Protein AF-A0A2V9JYI9-F1 (afdb_monomer)

Secondary structure (DSSP, 8-state):
--------------------------TTTTTTHHHHHHHHHHHHHHH-GGGG-GGGTTT-HHHHHHHHHHHHHHHHHHHHTPPPP--HHHHHHHHHHHHHHHHHHHT-TTHHHHHHHHHHHHHHHHHHHHHHHH--SHHHHHHHHHHHHHHHHHHHHHHHHHHHTT--BTTTB---SGGGSSHHHHHHHHHHHHHHHHHHHTTS-HHHHHHHHHHHHHHHHHHHHTT-HHHHHHHHHHHHHHHHH-S-HHHHHHHHHHHHHHHHHHHHH---SS-GGGGGG-HHHHHHHHHHHHHHHHHHHSTTT-S-TT-HHHHHHHHS-TT---SSPPPPS-HHHHHHHHHHHHHHHHHHHHHHHHHHHHHHHHHHH-

Sequence (370 aa):
MAGNFHADLGTAPVSLSPVRVRLELPAKAATRLSYGLLLLFLLLLYSQVALLFPALEPLRPMLLVALAALAVLVVELTLSGRAFALVGPESHLLLVLLAGACVSSLTAIWMRQAAEATVELAKMTAIYFLMLNTIDSKKRLRGVFWCLAIGGLIPSFMTLRTYASGVLQDEGRAAWVGIFGNPNELAYGLVILIPLAISAASAQRFAVRVLSWGMTAVYLAAIFVSYSRGGFLGLLVVLALIGWRSRSLWFRLLMLVGLAAAFVYVSAYWTRSSDFSNLNQDLSVQQRIATIHAGIEMFCDRPLLGVGPGCFVVAWPLYAPKDLYTRGWLVNHNTFFQVLSETGLAGTIPFVLLIGAALFHARRIARRTA

pLDDT: mean 85.9, std 16.24, range [35.41, 98.44]

Radius of gyration: 27.37 Å; Cα contacts (8 Å, |Δi|>4): 441; chains: 1; bounding box: 68×99×88 Å

Structure (mmCIF, N/CA/C/O backbone):
data_AF-A0A2V9JYI9-F1
#
_entry.id   AF-A0A2V9JYI9-F1
#
loop_
_atom_site.group_PDB
_atom_site.id
_atom_site.type_symbol
_atom_site.label_atom_id
_atom_site.label_alt_id
_atom_site.label_comp_id
_atom_site.label_asym_id
_atom_site.label_entity_id
_atom_site.label_seq_id
_atom_site.pdbx_PDB_ins_code
_atom_site.Cartn_x
_atom_site.Cartn_y
_atom_site.Cartn_z
_atom_site.occupancy
_atom_site.B_iso_or_equiv
_atom_site.auth_seq_id
_atom_site.auth_comp_id
_atom_site.auth_asym_id
_atom_site.auth_atom_id
_atom_site.pdbx_PDB_model_num
ATOM 1 N N . MET A 1 1 ? -37.530 -68.581 58.791 1.00 37.41 1 MET A N 1
ATOM 2 C CA . MET A 1 1 ? -37.402 -69.217 57.466 1.00 37.41 1 MET A CA 1
ATOM 3 C C . MET A 1 1 ? -37.769 -68.193 56.412 1.00 37.41 1 MET A C 1
ATOM 5 O O . MET A 1 1 ? -38.820 -67.590 56.543 1.00 37.41 1 MET A O 1
ATOM 9 N N . ALA A 1 2 ? -36.858 -68.014 55.455 1.00 38.34 2 ALA A N 1
ATOM 10 C CA . ALA A 1 2 ? -37.044 -67.496 54.100 1.00 38.34 2 ALA A CA 1
ATOM 11 C C . ALA A 1 2 ? -37.864 -66.206 53.909 1.00 38.34 2 ALA A C 1
ATOM 13 O O . ALA A 1 2 ? -39.091 -66.210 53.908 1.00 38.34 2 ALA A O 1
ATOM 14 N N . GLY A 1 3 ? -37.144 -65.116 53.629 1.00 36.44 3 GLY A N 1
ATOM 15 C CA . GLY A 1 3 ? -37.679 -64.036 52.808 1.00 36.44 3 GLY A CA 1
ATOM 16 C C . GLY A 1 3 ? -37.795 -64.472 51.346 1.00 36.44 3 GLY A C 1
ATOM 17 O O . GLY A 1 3 ? -37.053 -65.344 50.903 1.00 36.44 3 GLY A O 1
ATOM 18 N N . ASN A 1 4 ? -38.699 -63.826 50.611 1.00 36.66 4 ASN A N 1
ATOM 19 C CA . ASN A 1 4 ? -38.719 -63.829 49.152 1.00 36.66 4 ASN A CA 1
ATOM 20 C C . ASN A 1 4 ? -38.895 -62.389 48.658 1.00 36.66 4 ASN A C 1
ATOM 22 O O . ASN A 1 4 ? -39.984 -61.822 48.676 1.00 36.66 4 ASN A O 1
ATOM 26 N N . PHE A 1 5 ? -37.763 -61.820 48.253 1.00 37.38 5 PHE A N 1
ATOM 27 C CA . PHE A 1 5 ? -37.632 -60.739 47.283 1.00 37.38 5 PHE A CA 1
ATOM 28 C C . PHE A 1 5 ? -37.701 -61.353 45.881 1.00 37.38 5 PHE A C 1
ATOM 30 O O . PHE A 1 5 ? -37.064 -62.378 45.676 1.00 37.38 5 PHE A O 1
ATOM 37 N N . HIS A 1 6 ? -38.415 -60.720 44.947 1.00 40.09 6 HIS A N 1
ATOM 38 C CA . HIS A 1 6 ? -38.163 -60.653 43.492 1.00 40.09 6 HIS A CA 1
ATOM 39 C C . HIS A 1 6 ? -39.421 -60.062 42.827 1.00 40.09 6 HIS A C 1
ATOM 41 O O . HIS A 1 6 ? -40.521 -60.459 43.183 1.00 40.09 6 HIS A O 1
ATOM 47 N N . ALA A 1 7 ? -39.406 -59.191 41.822 1.00 40.06 7 ALA A N 1
ATOM 48 C CA . ALA A 1 7 ? -38.466 -58.210 41.288 1.00 40.06 7 ALA A CA 1
ATOM 49 C C . ALA A 1 7 ? -39.277 -57.503 40.181 1.00 40.06 7 ALA A C 1
ATOM 51 O O . ALA A 1 7 ? -39.535 -58.119 39.150 1.00 40.06 7 ALA A O 1
ATOM 52 N N . ASP A 1 8 ? -39.709 -56.257 40.387 1.00 39.72 8 ASP A N 1
ATOM 53 C CA . ASP A 1 8 ? -40.292 -55.457 39.302 1.00 39.72 8 ASP A CA 1
ATOM 54 C C . ASP A 1 8 ? -39.145 -54.874 38.468 1.00 39.72 8 ASP A C 1
ATOM 56 O O . ASP A 1 8 ? -38.412 -53.982 38.905 1.00 39.72 8 ASP A O 1
ATOM 60 N N . LEU A 1 9 ? -38.949 -55.421 37.267 1.00 40.03 9 LEU A N 1
ATOM 61 C CA . LEU A 1 9 ? -38.000 -54.913 36.277 1.00 40.03 9 LEU A CA 1
ATOM 62 C C . LEU A 1 9 ? -38.575 -53.654 35.618 1.00 40.03 9 LEU A C 1
ATOM 64 O O . LEU A 1 9 ? -39.078 -53.679 34.497 1.00 40.03 9 LEU A O 1
ATOM 68 N N . GLY A 1 10 ? -38.476 -52.531 36.325 1.00 39.72 10 GLY A N 1
ATOM 69 C CA . GLY A 1 10 ? -38.677 -51.206 35.753 1.00 39.72 10 GLY A CA 1
ATOM 70 C C . GLY A 1 10 ? -37.515 -50.845 34.829 1.00 39.72 10 GLY A C 1
ATOM 71 O O . GLY A 1 10 ? -36.449 -50.434 35.284 1.00 39.72 10 GLY A O 1
ATOM 72 N N . THR A 1 11 ? -37.708 -50.973 33.518 1.00 44.31 11 THR A N 1
ATOM 73 C CA . THR A 1 11 ? -36.788 -50.432 32.511 1.00 44.31 11 THR A CA 1
ATOM 74 C C . THR A 1 11 ? -36.927 -48.909 32.455 1.00 44.31 11 THR A C 1
ATOM 76 O O . THR A 1 11 ? -37.680 -48.371 31.643 1.00 44.31 11 THR A O 1
ATOM 79 N N . ALA A 1 12 ? -36.213 -48.197 33.326 1.00 45.75 12 ALA A N 1
ATOM 80 C CA . ALA A 1 12 ? -36.004 -46.763 33.170 1.00 45.75 12 ALA A CA 1
ATOM 81 C C . ALA A 1 12 ? -34.925 -46.528 32.093 1.00 45.75 12 ALA A C 1
ATOM 83 O O . ALA A 1 12 ? -33.828 -47.084 32.206 1.00 45.75 12 ALA A O 1
ATOM 84 N N . PRO A 1 13 ? -35.180 -45.725 31.046 1.00 42.56 13 PRO A N 1
ATOM 85 C CA . PRO A 1 13 ? -34.148 -45.392 30.078 1.00 42.56 13 PRO A CA 1
ATOM 86 C C . PRO A 1 13 ? -33.094 -44.506 30.751 1.00 42.56 13 PRO A C 1
ATOM 88 O O . PRO A 1 13 ? -33.366 -43.376 31.159 1.00 42.56 13 PRO A O 1
ATOM 91 N N . VAL A 1 14 ? -31.869 -45.021 30.858 1.00 46.47 14 VAL A N 1
ATOM 92 C CA . VAL A 1 14 ? -30.695 -44.242 31.259 1.00 46.47 14 VAL A CA 1
ATOM 93 C C . VAL A 1 14 ? -30.396 -43.249 30.137 1.00 46.47 14 VAL A C 1
ATOM 95 O O . VAL A 1 14 ? -29.778 -43.577 29.127 1.00 46.47 14 VAL A O 1
ATOM 98 N N . SER A 1 15 ? -30.870 -42.016 30.308 1.00 41.00 15 SER A N 1
ATOM 99 C CA . SER A 1 15 ? -30.467 -40.870 29.498 1.00 41.00 15 SER A CA 1
ATOM 100 C C . SER A 1 15 ? -28.990 -40.574 29.771 1.00 41.00 15 SER A C 1
ATOM 102 O O . SER A 1 15 ? -28.655 -39.826 30.691 1.00 41.00 15 SER A O 1
ATOM 104 N N . LEU A 1 16 ? -28.100 -41.145 28.960 1.00 41.81 16 LEU A N 1
ATOM 105 C CA . LEU A 1 16 ? -26.711 -40.704 28.863 1.00 41.81 16 LEU A CA 1
ATOM 106 C C . LEU A 1 16 ? -26.699 -39.317 28.214 1.00 41.81 16 LEU A C 1
ATOM 108 O O . LEU A 1 16 ? -26.643 -39.178 26.993 1.00 41.81 16 LEU A O 1
ATOM 112 N N . SER A 1 17 ? -26.781 -38.274 29.037 1.00 39.47 17 SER A N 1
ATOM 113 C CA . SER A 1 17 ? -26.462 -36.928 28.587 1.00 39.47 17 SER A CA 1
ATOM 114 C C . SER A 1 17 ? -24.977 -36.912 28.205 1.00 39.47 17 SER A C 1
ATOM 116 O O . SER A 1 17 ? -24.125 -37.269 29.024 1.00 39.47 17 SER A O 1
ATOM 118 N N . PRO A 1 18 ? -24.608 -36.539 26.966 1.00 39.75 18 PRO A N 1
ATOM 119 C CA . PRO A 1 18 ? -23.210 -36.334 26.655 1.00 39.75 18 PRO A CA 1
ATOM 120 C C . PRO A 1 18 ? -22.756 -35.145 27.496 1.00 39.75 18 PRO A C 1
ATOM 122 O O . PRO A 1 18 ? -23.172 -34.009 27.251 1.00 39.75 18 PRO A O 1
ATOM 125 N N . VAL A 1 19 ? -21.920 -35.407 28.501 1.00 38.31 19 VAL A N 1
ATOM 126 C CA . VAL A 1 19 ? -21.177 -34.371 29.215 1.00 38.31 19 VAL A CA 1
ATOM 127 C C . VAL A 1 19 ? -20.260 -33.720 28.184 1.00 38.31 19 VAL A C 1
ATOM 129 O O . VAL A 1 19 ? -19.121 -34.125 27.964 1.00 38.31 19 VAL A O 1
ATOM 132 N N . ARG A 1 20 ? -20.789 -32.718 27.479 1.00 37.00 20 ARG A N 1
ATOM 133 C CA . ARG A 1 20 ? -19.990 -31.791 26.695 1.00 37.00 20 ARG A CA 1
ATOM 134 C C . ARG A 1 20 ? -19.222 -30.975 27.715 1.00 37.00 20 ARG A C 1
ATOM 136 O O . ARG A 1 20 ? -19.748 -30.004 28.252 1.00 37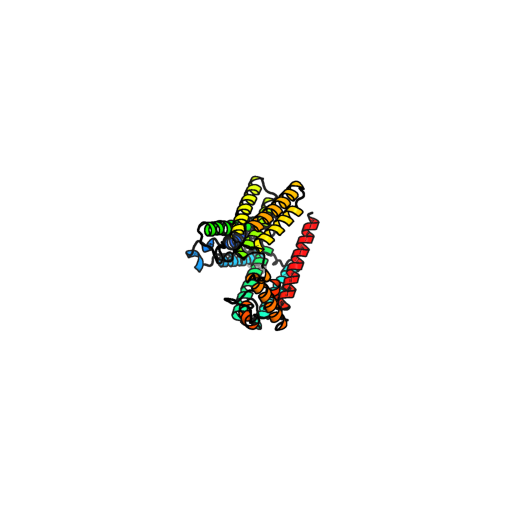.00 20 ARG A O 1
ATOM 143 N N . VAL A 1 21 ? -17.987 -31.386 27.989 1.00 35.41 21 VAL A N 1
ATOM 144 C CA . VAL A 1 21 ? -17.003 -30.532 28.649 1.00 35.41 21 VAL A CA 1
ATOM 145 C C . VAL A 1 21 ? -16.788 -29.342 27.719 1.00 35.41 21 VAL A C 1
ATOM 147 O O . VAL A 1 21 ? -15.974 -29.368 26.798 1.00 35.41 21 VAL A O 1
ATOM 150 N N . ARG A 1 22 ? -17.606 -28.306 27.901 1.00 37.00 22 ARG A N 1
ATOM 151 C CA . ARG A 1 22 ? -17.396 -27.006 27.289 1.00 37.00 22 ARG A CA 1
ATOM 152 C C . ARG A 1 22 ? -16.218 -26.426 28.054 1.00 37.00 22 ARG A C 1
ATOM 154 O O . ARG A 1 22 ? -16.381 -25.929 29.161 1.00 37.00 22 ARG A O 1
ATOM 161 N N . LEU A 1 23 ? -15.016 -26.565 27.498 1.00 40.69 23 LEU A N 1
ATOM 162 C CA . LEU A 1 23 ? -13.893 -25.728 27.895 1.00 40.69 23 LEU A CA 1
ATOM 163 C C . LEU A 1 23 ? -14.335 -24.289 27.625 1.00 40.69 23 LEU A C 1
ATOM 165 O O . LEU A 1 23 ? -14.245 -23.799 26.499 1.00 40.69 23 LEU A O 1
ATOM 169 N N . GLU A 1 24 ? -14.896 -23.639 28.642 1.00 36.66 24 GLU A N 1
ATOM 170 C CA . GLU A 1 24 ? -15.192 -22.215 28.634 1.00 36.66 24 GLU A CA 1
ATOM 171 C C . GLU A 1 24 ? -13.863 -21.466 28.687 1.00 36.66 24 GLU A C 1
ATOM 173 O O . GLU A 1 24 ? -13.471 -20.881 29.692 1.00 36.66 24 GLU A O 1
ATOM 178 N N . LEU A 1 25 ? -13.132 -21.483 27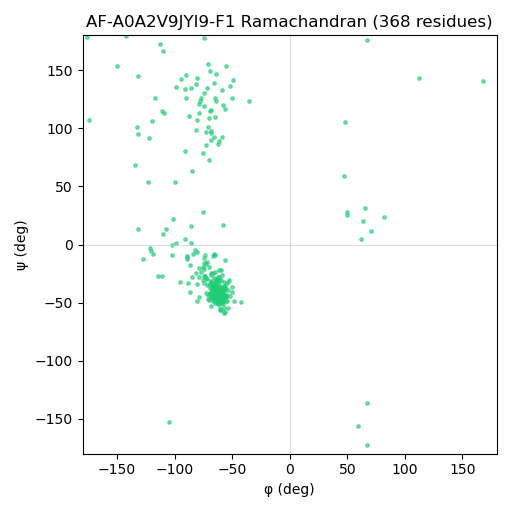.571 1.00 44.91 25 LEU A N 1
ATOM 179 C CA . LEU A 1 25 ? -12.187 -20.419 27.305 1.00 44.91 25 LEU A CA 1
ATOM 180 C C . LEU A 1 25 ? -13.022 -19.137 27.308 1.00 44.91 25 LEU A C 1
ATOM 182 O O . LEU A 1 25 ? -13.973 -19.038 26.525 1.00 44.91 25 LEU A O 1
ATOM 186 N N . PRO A 1 26 ? -12.737 -18.166 28.191 1.00 38.12 26 PRO A N 1
ATOM 187 C CA . PRO A 1 26 ? -13.543 -16.965 28.274 1.00 38.12 26 PRO A CA 1
ATOM 188 C C . PRO A 1 26 ? -13.558 -16.326 26.887 1.00 38.12 26 PRO A C 1
ATOM 190 O O . PRO A 1 26 ? -12.517 -15.906 26.384 1.00 38.12 26 PRO A O 1
ATOM 193 N N . ALA A 1 27 ? -14.732 -16.241 26.256 1.00 45.72 27 ALA A N 1
ATOM 194 C CA . ALA A 1 27 ? -14.911 -15.766 24.877 1.00 45.72 27 ALA A CA 1
ATOM 195 C C . ALA A 1 27 ? -14.334 -14.349 24.626 1.00 45.72 27 ALA A C 1
ATOM 197 O O . ALA A 1 27 ? -14.151 -13.917 23.489 1.00 45.72 27 ALA A O 1
ATOM 198 N N . LYS A 1 28 ? -13.999 -13.618 25.700 1.00 46.47 28 LYS A N 1
ATOM 199 C CA . LYS A 1 28 ? -13.278 -12.336 25.680 1.00 46.47 28 LYS A CA 1
ATOM 200 C C . LYS A 1 28 ? -11.756 -12.446 25.489 1.00 46.47 28 LYS A C 1
ATOM 202 O O . LYS A 1 28 ? -11.148 -11.431 25.149 1.00 46.47 28 LYS A O 1
ATOM 207 N N . ALA A 1 29 ? -11.134 -13.592 25.762 1.00 46.38 29 ALA A N 1
ATOM 208 C CA . ALA A 1 29 ? -9.694 -13.827 25.608 1.00 46.38 29 ALA A CA 1
ATOM 209 C C . ALA A 1 29 ? -9.349 -14.281 24.181 1.00 46.38 29 ALA A C 1
ATOM 211 O O . ALA A 1 29 ? -8.423 -13.741 23.579 1.00 46.38 29 ALA A O 1
ATOM 212 N N . ALA A 1 30 ? -10.176 -15.154 23.602 1.00 47.22 30 ALA A N 1
ATOM 213 C CA . ALA A 1 30 ? -10.087 -15.642 22.223 1.00 47.22 30 ALA A CA 1
ATOM 214 C C . ALA A 1 30 ? -10.563 -14.616 21.173 1.00 47.22 30 ALA A C 1
ATOM 216 O O . ALA A 1 30 ? -11.111 -14.975 20.153 1.00 47.22 30 ALA A O 1
ATOM 217 N N . THR A 1 31 ? -10.459 -13.318 21.435 1.00 58.22 31 THR A N 1
ATOM 218 C CA . THR A 1 31 ? -10.601 -12.263 20.406 1.00 58.22 31 THR A CA 1
ATOM 219 C C . THR A 1 31 ? -9.455 -11.256 20.514 1.00 58.22 31 THR A C 1
ATOM 221 O O . THR A 1 31 ? -9.526 -10.135 20.006 1.00 58.22 31 THR A O 1
ATOM 224 N N . ARG A 1 32 ? -8.410 -11.604 21.275 1.00 75.31 32 ARG A N 1
ATOM 225 C CA . ARG A 1 32 ? -7.272 -10.732 21.590 1.00 75.31 32 ARG A CA 1
ATOM 226 C C . ARG A 1 32 ? -5.976 -11.251 20.989 1.00 75.31 32 ARG A C 1
ATOM 228 O O . ARG A 1 32 ? -5.093 -10.435 20.735 1.00 75.31 32 ARG A O 1
ATOM 235 N N . LEU A 1 33 ? -5.858 -12.561 20.767 1.00 92.25 33 LEU A N 1
ATOM 236 C CA . LEU A 1 33 ? -4.601 -13.157 20.338 1.00 92.25 33 LEU A CA 1
ATOM 237 C C . LEU A 1 33 ? -4.384 -12.944 18.839 1.00 92.25 33 LEU A C 1
ATOM 239 O O . LEU A 1 33 ? -3.314 -12.473 18.466 1.00 92.25 33 LEU A O 1
ATOM 243 N N . SER A 1 34 ? -5.404 -13.168 18.001 1.00 93.81 34 SER A N 1
ATOM 244 C CA . SER A 1 34 ? -5.320 -12.882 16.556 1.00 93.81 34 SER A CA 1
ATOM 245 C C . SER A 1 34 ? -4.980 -11.413 16.280 1.00 93.81 34 SER A C 1
ATOM 247 O O . SER A 1 34 ? -4.105 -11.114 15.472 1.00 93.81 34 SER A O 1
ATOM 249 N N . TYR A 1 35 ? -5.605 -10.485 17.013 1.00 95.44 35 TYR A N 1
ATOM 250 C CA . TYR A 1 35 ? -5.314 -9.055 16.932 1.00 95.44 35 TYR A CA 1
ATOM 251 C C . TYR A 1 35 ? -3.885 -8.725 17.398 1.00 95.44 35 TYR A C 1
ATOM 253 O O . TYR A 1 35 ? -3.202 -7.929 16.758 1.00 95.44 35 TYR A O 1
ATOM 261 N N . GLY A 1 36 ? -3.406 -9.338 18.485 1.00 96.25 36 GLY A N 1
ATOM 262 C CA . GLY A 1 36 ? -2.022 -9.175 18.940 1.00 96.25 36 GLY A CA 1
ATOM 263 C C . GLY A 1 36 ? -1.004 -9.672 17.909 1.00 96.25 36 GLY A C 1
ATOM 264 O O . GLY A 1 36 ? -0.028 -8.978 17.627 1.00 96.25 36 GLY A O 1
ATOM 265 N N . LEU A 1 37 ? -1.269 -10.826 17.292 1.00 97.19 37 LEU A N 1
ATOM 266 C CA . LEU A 1 37 ? -0.450 -11.380 16.213 1.00 97.19 37 LEU A CA 1
ATOM 267 C C . LEU A 1 37 ? -0.518 -10.527 14.941 1.00 97.19 37 LEU A C 1
ATOM 269 O O . LEU A 1 37 ? 0.509 -10.338 14.299 1.00 97.19 37 LEU A O 1
ATOM 273 N N . LEU A 1 38 ? -1.676 -9.942 14.613 1.00 96.94 38 LEU A N 1
ATOM 274 C CA . LEU A 1 38 ? -1.792 -8.956 13.536 1.00 96.94 38 LEU A CA 1
ATOM 275 C C . LEU A 1 38 ? -0.896 -7.741 13.806 1.00 96.94 38 LEU A C 1
ATOM 277 O O . LEU A 1 38 ? -0.170 -7.316 12.912 1.00 96.94 38 LEU A O 1
ATOM 281 N N . LEU A 1 39 ? -0.914 -7.182 15.021 1.00 97.56 39 LEU A N 1
ATOM 282 C CA . LEU A 1 39 ? -0.029 -6.064 15.362 1.00 97.56 39 LEU A CA 1
ATOM 283 C C . LEU A 1 39 ? 1.445 -6.460 15.255 1.00 97.56 39 LEU A C 1
ATOM 285 O O . LEU A 1 39 ? 2.238 -5.698 14.713 1.00 97.56 39 LEU A O 1
ATOM 289 N N . LEU A 1 40 ? 1.819 -7.651 15.726 1.00 97.00 40 LEU A N 1
ATOM 290 C CA . LEU A 1 40 ? 3.187 -8.143 15.582 1.00 97.00 40 LEU A CA 1
ATOM 291 C C . LEU A 1 40 ? 3.573 -8.300 14.105 1.00 97.00 40 LEU A C 1
ATOM 293 O O . LEU A 1 40 ? 4.645 -7.855 13.709 1.00 97.00 40 LEU A O 1
ATOM 297 N N . PHE A 1 41 ? 2.692 -8.871 13.282 1.00 96.62 41 PHE A N 1
ATOM 298 C CA . PHE A 1 41 ? 2.892 -9.000 11.841 1.00 96.62 41 PHE A CA 1
ATOM 299 C C . PHE A 1 41 ? 3.112 -7.634 11.179 1.00 96.62 41 PHE A C 1
ATOM 301 O O . PHE A 1 41 ? 4.106 -7.448 10.481 1.00 96.62 41 PHE A O 1
ATOM 308 N N . LEU A 1 42 ? 2.229 -6.663 11.435 1.00 96.31 42 LEU A N 1
ATOM 309 C CA . LEU A 1 42 ? 2.332 -5.316 10.869 1.00 96.31 42 LEU A CA 1
ATOM 310 C C . LEU A 1 42 ? 3.596 -4.593 11.340 1.00 96.31 42 LEU A C 1
ATOM 312 O O . LEU A 1 42 ? 4.247 -3.918 10.543 1.00 96.31 42 LEU A O 1
ATOM 316 N N . LEU A 1 43 ? 3.971 -4.767 12.611 1.00 96.12 43 LEU A N 1
ATOM 317 C CA . LEU A 1 43 ? 5.208 -4.220 13.151 1.00 96.12 43 LEU A CA 1
ATOM 318 C C . LEU A 1 43 ? 6.416 -4.818 12.430 1.00 96.12 43 LEU A C 1
ATOM 320 O O . LEU A 1 43 ? 7.271 -4.060 11.986 1.00 96.12 43 LEU A O 1
ATOM 324 N N . LEU A 1 44 ? 6.487 -6.142 12.270 1.00 94.94 44 LEU A N 1
ATOM 325 C CA . LEU A 1 44 ? 7.574 -6.811 11.547 1.00 94.94 44 LEU A CA 1
ATOM 326 C C . LEU A 1 44 ? 7.631 -6.377 10.075 1.00 94.94 44 LEU A C 1
ATOM 328 O O . LEU A 1 44 ? 8.719 -6.121 9.565 1.00 94.94 44 LEU A O 1
ATOM 332 N N . LEU A 1 45 ? 6.473 -6.244 9.421 1.00 93.69 45 LEU A N 1
ATOM 333 C CA . LEU A 1 45 ? 6.353 -5.818 8.026 1.00 93.69 45 LEU A CA 1
ATOM 334 C C . LEU A 1 45 ? 6.884 -4.399 7.801 1.00 93.69 45 LEU A C 1
ATOM 336 O O . LEU A 1 45 ? 7.708 -4.188 6.914 1.00 93.69 45 LEU A O 1
ATOM 340 N N . TYR A 1 46 ? 6.435 -3.436 8.608 1.00 93.88 46 TYR A N 1
ATOM 341 C CA . TYR A 1 46 ? 6.790 -2.026 8.423 1.00 93.88 46 TYR A CA 1
ATOM 342 C C . TYR A 1 46 ? 8.120 -1.634 9.059 1.00 93.88 46 TYR A C 1
ATOM 344 O O . TYR A 1 46 ? 8.766 -0.712 8.575 1.00 93.88 46 TYR A O 1
ATOM 352 N N . SER A 1 47 ? 8.550 -2.310 10.124 1.00 94.50 47 SER A N 1
ATOM 353 C CA . SER A 1 47 ? 9.884 -2.068 10.679 1.00 94.50 47 SER A CA 1
ATOM 354 C C . SER A 1 47 ? 10.987 -2.746 9.888 1.00 94.50 47 SER A C 1
ATOM 356 O O . SER A 1 47 ? 12.123 -2.284 9.941 1.00 94.50 47 SER A O 1
ATOM 358 N N . GLN A 1 48 ? 10.680 -3.863 9.215 1.00 92.50 48 GLN A N 1
ATOM 359 C CA . GLN A 1 48 ? 11.685 -4.759 8.643 1.00 92.50 48 GLN A CA 1
ATOM 360 C C . GLN A 1 48 ? 12.775 -5.140 9.667 1.00 92.50 48 GLN A C 1
ATOM 362 O O . GLN A 1 48 ? 13.895 -5.480 9.297 1.00 92.50 48 GLN A O 1
ATOM 367 N N . VAL A 1 49 ? 12.461 -5.099 10.973 1.00 90.88 49 VAL A N 1
ATOM 368 C CA . VAL A 1 49 ? 13.438 -5.298 12.059 1.00 90.88 49 VAL A CA 1
ATOM 369 C C . VAL A 1 49 ? 14.065 -6.690 12.014 1.00 90.88 49 VAL A C 1
ATOM 371 O O . VAL A 1 49 ? 15.212 -6.863 12.407 1.00 90.88 49 VAL A O 1
ATOM 374 N N . ALA A 1 50 ? 13.343 -7.675 11.474 1.00 89.19 50 ALA A N 1
ATOM 375 C CA . ALA A 1 50 ? 13.860 -9.022 11.265 1.00 89.19 50 ALA A CA 1
ATOM 376 C C . ALA A 1 50 ? 15.094 -9.041 10.345 1.00 89.19 50 ALA A C 1
ATOM 378 O O . ALA A 1 50 ? 15.972 -9.870 10.550 1.00 89.19 50 ALA A O 1
ATOM 379 N N . LEU A 1 51 ? 15.204 -8.101 9.395 1.00 88.69 51 LEU A N 1
ATOM 380 C CA . LEU A 1 51 ? 16.356 -7.995 8.493 1.00 88.69 51 LEU A CA 1
ATOM 381 C C . LEU A 1 51 ? 17.624 -7.485 9.194 1.00 88.69 51 LEU A C 1
ATOM 383 O O . LEU A 1 51 ? 18.714 -7.632 8.654 1.00 88.69 51 LEU A O 1
ATOM 387 N N . LEU A 1 52 ? 17.510 -6.915 10.400 1.00 87.81 52 LEU A N 1
ATOM 388 C CA . LEU A 1 52 ? 18.679 -6.548 11.209 1.00 87.81 52 LEU A CA 1
ATOM 389 C C . LEU A 1 52 ? 19.388 -7.771 11.802 1.00 87.81 52 LEU A C 1
ATOM 391 O O . LEU A 1 52 ? 20.527 -7.656 12.249 1.00 87.81 52 LEU A O 1
ATOM 395 N N . PHE A 1 53 ? 18.724 -8.928 11.819 1.00 90.75 53 PHE A N 1
ATOM 396 C CA . PHE A 1 53 ? 19.230 -10.155 12.416 1.00 90.75 53 PHE A CA 1
ATOM 397 C C . PHE A 1 53 ? 19.277 -11.255 11.351 1.00 90.75 53 PHE A C 1
ATOM 399 O O . PHE A 1 53 ? 18.302 -11.994 11.207 1.00 90.75 53 PHE A O 1
ATOM 406 N N . PRO A 1 54 ? 20.406 -11.426 10.635 1.00 87.50 54 PRO A N 1
ATOM 407 C CA . PRO A 1 54 ? 20.539 -12.450 9.593 1.00 87.50 54 PRO A CA 1
ATOM 408 C C . PRO A 1 54 ? 20.177 -13.866 10.071 1.00 87.50 54 PRO A C 1
ATOM 410 O O . PRO A 1 54 ? 19.610 -14.657 9.327 1.00 87.50 54 PRO A O 1
ATOM 413 N N . ALA A 1 55 ? 20.403 -14.169 11.355 1.00 91.69 55 ALA A N 1
ATOM 414 C CA . ALA A 1 55 ? 20.017 -15.439 11.974 1.00 91.69 55 ALA A CA 1
ATOM 415 C C . ALA A 1 55 ? 18.500 -15.736 11.932 1.00 91.69 55 ALA A C 1
ATOM 417 O O . ALA A 1 55 ? 18.102 -16.894 12.041 1.00 91.69 55 ALA A O 1
ATOM 418 N N . LEU A 1 56 ? 17.646 -14.717 11.784 1.00 88.88 56 LEU A N 1
ATOM 419 C CA . LEU A 1 56 ? 16.191 -14.872 11.688 1.00 88.88 56 LEU A CA 1
ATOM 420 C C . LEU A 1 56 ? 15.700 -15.078 10.251 1.00 88.88 56 LEU A C 1
ATOM 422 O O . LEU A 1 56 ? 14.546 -15.464 10.062 1.00 88.88 56 LEU A O 1
ATOM 426 N N . GLU A 1 57 ? 16.538 -14.844 9.240 1.00 86.12 57 GLU A N 1
ATOM 427 C CA . GLU A 1 57 ? 16.151 -14.955 7.831 1.00 86.12 57 GLU A CA 1
ATOM 428 C C . GLU A 1 57 ? 15.605 -16.351 7.463 1.00 86.12 57 GLU A C 1
ATOM 430 O O . GLU A 1 57 ? 14.512 -16.415 6.885 1.00 86.12 57 GLU A O 1
ATOM 435 N N . PRO A 1 58 ? 16.236 -17.477 7.871 1.00 92.31 58 PRO A N 1
ATOM 436 C CA . PRO A 1 58 ? 15.734 -18.814 7.541 1.00 92.31 58 PRO A CA 1
ATOM 437 C C . PRO A 1 58 ? 14.363 -19.116 8.156 1.00 92.31 58 PRO A C 1
ATOM 439 O O . PRO A 1 58 ? 13.575 -19.866 7.582 1.00 92.31 58 PRO A O 1
ATOM 442 N N . LEU A 1 59 ? 14.057 -18.515 9.312 1.00 90.50 59 LEU A N 1
ATOM 443 C CA . LEU A 1 59 ? 12.795 -18.721 10.023 1.00 90.50 59 LEU A CA 1
ATOM 444 C C . LEU A 1 59 ? 11.623 -17.997 9.358 1.00 90.50 59 LEU A C 1
ATOM 446 O O . LEU A 1 59 ? 10.476 -18.343 9.624 1.00 90.50 59 LEU A O 1
ATOM 450 N N . ARG A 1 60 ? 11.885 -16.988 8.515 1.00 91.62 60 ARG A N 1
ATOM 451 C CA . ARG A 1 60 ? 10.852 -16.155 7.877 1.00 91.62 60 ARG A CA 1
ATOM 452 C C . ARG A 1 60 ? 9.794 -15.688 8.897 1.00 91.62 60 ARG A C 1
ATOM 454 O O . ARG A 1 60 ? 8.604 -15.966 8.724 1.00 91.62 60 ARG A O 1
ATOM 461 N N . PRO A 1 61 ? 10.189 -14.967 9.965 1.00 92.75 61 PRO A N 1
ATOM 462 C CA . PRO A 1 61 ? 9.327 -14.694 11.119 1.00 92.75 61 PRO A CA 1
ATOM 463 C C . PRO A 1 61 ? 8.020 -13.993 10.736 1.00 92.75 61 PRO A C 1
ATOM 465 O O . PRO A 1 61 ? 6.969 -14.295 11.289 1.00 92.75 61 PRO A O 1
ATOM 468 N N . MET A 1 62 ? 8.058 -13.107 9.740 1.00 91.69 62 MET A N 1
ATOM 469 C CA . MET A 1 62 ? 6.869 -12.429 9.224 1.00 91.69 62 MET A CA 1
ATOM 470 C C . MET A 1 62 ? 5.825 -13.414 8.670 1.00 91.69 62 MET A C 1
ATOM 472 O O . MET A 1 62 ? 4.639 -13.268 8.955 1.00 91.69 62 MET A O 1
ATOM 476 N N . LEU A 1 63 ? 6.263 -14.442 7.932 1.00 92.25 63 LEU A N 1
ATOM 477 C CA . LEU A 1 63 ? 5.385 -15.487 7.402 1.00 92.25 63 LEU A CA 1
ATOM 478 C C . LEU A 1 63 ? 4.815 -16.348 8.534 1.00 92.25 63 LEU A C 1
ATOM 480 O O . LEU A 1 63 ? 3.611 -16.587 8.562 1.00 92.25 63 LEU A O 1
ATOM 484 N N . LEU A 1 64 ? 5.653 -16.771 9.486 1.00 95.19 64 LEU A N 1
ATOM 485 C CA . LEU A 1 64 ? 5.207 -17.577 10.628 1.00 95.19 64 LEU A CA 1
ATOM 486 C C . LEU A 1 64 ? 4.163 -16.842 11.474 1.00 95.19 64 LEU A C 1
ATOM 488 O O . LEU A 1 64 ? 3.137 -17.423 11.822 1.00 95.19 64 LEU A O 1
ATOM 492 N N . VAL A 1 65 ? 4.385 -15.557 11.762 1.00 96.38 65 VAL A N 1
ATOM 493 C CA . VAL A 1 65 ? 3.429 -14.740 12.521 1.00 96.38 65 VAL A CA 1
ATOM 494 C C . VAL A 1 65 ? 2.132 -14.540 11.735 1.00 96.38 65 VAL A C 1
ATOM 496 O O . VAL A 1 65 ? 1.061 -14.627 12.329 1.00 96.38 65 VAL A O 1
ATOM 499 N N . ALA A 1 66 ? 2.194 -14.333 10.415 1.00 94.75 66 ALA A N 1
ATOM 500 C CA . ALA A 1 66 ? 0.996 -14.227 9.578 1.00 94.75 66 ALA A CA 1
ATOM 501 C C . ALA A 1 66 ? 0.170 -15.525 9.585 1.00 94.75 66 ALA A C 1
ATOM 503 O O . ALA A 1 66 ? -1.044 -15.486 9.793 1.00 94.75 66 ALA A O 1
ATOM 504 N N . LEU A 1 67 ? 0.825 -16.678 9.411 1.00 96.12 67 LEU A N 1
ATOM 505 C CA . LEU A 1 67 ? 0.174 -17.989 9.455 1.00 96.12 67 LEU A CA 1
ATOM 506 C C . LEU A 1 67 ? -0.421 -18.272 10.836 1.00 96.12 67 LEU A C 1
ATOM 508 O O . LEU A 1 67 ? -1.565 -18.714 10.927 1.00 96.12 67 LEU A O 1
ATOM 512 N N . ALA A 1 68 ? 0.308 -17.955 11.908 1.00 96.62 68 ALA A N 1
ATOM 513 C CA . ALA A 1 68 ? -0.197 -18.069 13.270 1.00 96.62 68 ALA A CA 1
ATOM 514 C C . ALA A 1 68 ? -1.413 -17.159 13.498 1.00 96.62 68 ALA A C 1
ATOM 516 O O . ALA A 1 68 ? -2.401 -17.601 14.077 1.00 96.62 68 ALA A O 1
ATOM 517 N N . ALA A 1 69 ? -1.386 -15.913 13.011 1.00 96.31 69 ALA A N 1
ATOM 518 C CA . ALA A 1 69 ? -2.507 -14.984 13.134 1.00 96.31 69 ALA A CA 1
ATOM 519 C C . ALA A 1 69 ? -3.765 -15.508 12.427 1.00 96.31 69 ALA A C 1
ATOM 521 O O . ALA A 1 69 ? -4.854 -15.448 12.998 1.00 96.31 69 ALA A O 1
ATOM 522 N N . LEU A 1 70 ? -3.613 -16.059 11.217 1.00 95.31 70 LEU A N 1
ATOM 523 C CA . LEU A 1 70 ? -4.704 -16.674 10.457 1.00 95.31 70 LEU A CA 1
ATOM 524 C C . LEU A 1 70 ? -5.233 -17.944 11.138 1.00 95.31 70 LEU A C 1
ATOM 526 O O . LEU A 1 70 ? -6.443 -18.095 11.286 1.00 95.31 70 LEU A O 1
ATOM 530 N N . ALA A 1 71 ? -4.350 -18.831 11.601 1.00 95.38 71 ALA A N 1
ATOM 531 C CA . ALA A 1 71 ? -4.743 -20.052 12.302 1.00 95.38 71 ALA A CA 1
ATOM 532 C C . ALA A 1 71 ? -5.496 -19.735 13.602 1.00 95.38 71 ALA A C 1
ATOM 534 O O . ALA A 1 71 ? -6.571 -20.278 13.854 1.00 95.38 71 ALA A O 1
ATOM 535 N N . VAL A 1 72 ? -4.974 -18.794 14.396 1.00 95.31 72 VAL A N 1
ATOM 536 C CA . VAL A 1 72 ? -5.636 -18.320 15.614 1.00 95.31 72 VAL A CA 1
ATOM 537 C C . VAL A 1 72 ? -6.973 -17.674 15.275 1.00 95.31 72 VAL A C 1
ATOM 539 O O . VAL A 1 72 ? -7.948 -17.982 15.944 1.00 95.31 72 VAL A O 1
ATOM 542 N N . LEU A 1 73 ? -7.074 -16.856 14.222 1.00 94.00 73 LEU A N 1
ATOM 543 C CA . LEU A 1 73 ? -8.355 -16.285 13.794 1.00 94.00 73 LEU A CA 1
ATOM 544 C C . LEU A 1 73 ? -9.407 -17.372 13.520 1.00 94.00 73 LEU A C 1
ATOM 546 O O . LEU A 1 73 ? -10.539 -17.247 13.977 1.00 94.00 73 LEU A O 1
ATOM 550 N N . VAL A 1 74 ? -9.047 -18.447 12.814 1.00 93.12 74 VAL A N 1
ATOM 551 C CA . VAL A 1 74 ? -9.966 -19.567 12.539 1.00 93.12 74 VAL A CA 1
ATOM 552 C C . VAL A 1 74 ? -10.422 -20.239 13.839 1.00 93.12 74 VAL A C 1
ATOM 554 O O . VAL A 1 74 ? -11.613 -20.506 14.018 1.00 93.12 74 VAL A O 1
ATOM 557 N N . VAL A 1 75 ? -9.507 -20.462 14.785 1.00 92.69 75 VAL A N 1
ATOM 558 C CA . VAL A 1 75 ? -9.840 -21.011 16.110 1.00 92.69 75 VAL A CA 1
ATOM 559 C C . VAL A 1 75 ? -10.758 -20.058 16.886 1.00 92.69 75 VAL A C 1
ATOM 561 O O . VAL A 1 75 ? -11.761 -20.477 17.456 1.00 92.69 75 VAL A O 1
ATOM 564 N N . GLU A 1 76 ? -10.469 -18.760 16.870 1.00 91.00 76 GLU A N 1
ATOM 565 C CA . GLU A 1 76 ? -11.275 -17.737 17.535 1.00 91.00 76 GLU A CA 1
ATOM 566 C C . GLU A 1 76 ? -12.696 -17.660 16.945 1.00 91.00 76 GLU A C 1
ATOM 568 O O . GLU A 1 76 ? -13.672 -17.606 17.698 1.00 91.00 76 GLU A O 1
ATOM 573 N N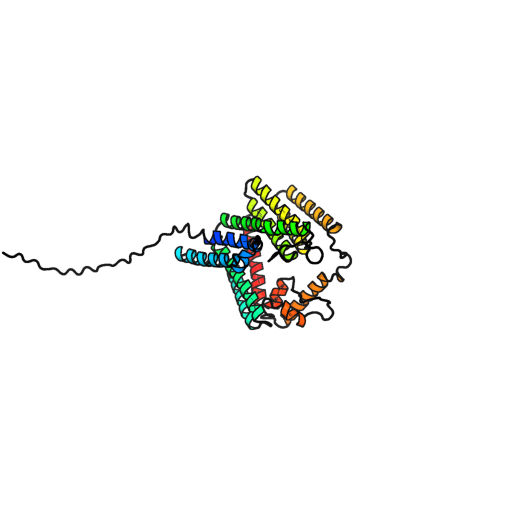 . LEU A 1 77 ? -12.848 -17.723 15.617 1.00 89.75 77 LEU A N 1
ATOM 574 C CA . LEU A 1 77 ? -14.153 -17.735 14.942 1.00 89.75 77 LEU A CA 1
ATOM 575 C C . LEU A 1 77 ? -14.960 -18.998 15.271 1.00 89.75 77 LEU A C 1
ATOM 577 O O . LEU A 1 77 ? -16.137 -18.898 15.621 1.00 89.75 77 LEU A O 1
ATOM 581 N N . THR A 1 78 ? -14.325 -20.172 15.233 1.00 89.56 78 THR A N 1
ATOM 582 C CA . THR A 1 78 ? -14.991 -21.455 15.518 1.00 89.56 78 THR A CA 1
ATOM 583 C C . THR A 1 78 ? -15.425 -21.571 16.980 1.00 89.56 78 THR A C 1
ATOM 585 O O . THR A 1 78 ? -16.575 -21.918 17.245 1.00 89.56 78 THR A O 1
ATOM 588 N N . LEU A 1 79 ? -14.563 -21.209 17.938 1.00 89.44 79 LEU A N 1
ATOM 589 C CA . LEU A 1 79 ? -14.890 -21.250 19.369 1.00 89.44 79 LEU A CA 1
ATOM 590 C C . LEU A 1 79 ? -15.926 -20.197 19.779 1.00 89.44 79 LEU A C 1
ATOM 592 O O . LEU A 1 79 ? -16.738 -20.444 20.669 1.00 89.44 79 LEU A O 1
ATOM 596 N N . SER A 1 80 ? -15.909 -19.020 19.146 1.00 85.75 80 SER A N 1
ATOM 597 C CA . SER A 1 80 ? -16.875 -17.953 19.438 1.00 85.75 80 SER A CA 1
ATOM 598 C C . SER A 1 80 ? -18.206 -18.099 18.694 1.00 85.75 80 SER A C 1
ATOM 600 O O . SER A 1 80 ? -19.130 -17.334 18.973 1.00 85.75 80 SER A O 1
ATOM 602 N N . GLY A 1 81 ? -18.317 -19.049 17.756 1.00 84.75 81 GLY A N 1
ATOM 603 C CA . GLY A 1 81 ? -19.495 -19.223 16.901 1.00 84.75 81 GLY A CA 1
ATOM 604 C C . GLY A 1 81 ? -19.756 -18.036 15.969 1.00 84.75 81 GLY A C 1
ATOM 605 O O . GLY A 1 81 ? -20.885 -17.838 15.524 1.00 84.75 81 GLY A O 1
ATOM 606 N N . ARG A 1 82 ? -18.739 -17.206 15.704 1.00 85.44 82 ARG A N 1
ATOM 607 C CA . ARG A 1 82 ? -18.855 -16.035 14.830 1.00 85.44 82 ARG A CA 1
ATOM 608 C C . ARG A 1 82 ? -18.645 -16.449 13.380 1.00 85.44 82 ARG A C 1
ATOM 610 O O . ARG A 1 82 ? -17.690 -17.151 13.060 1.00 85.44 82 ARG A O 1
ATOM 617 N N . ALA A 1 83 ? -19.509 -15.961 12.496 1.00 87.56 83 ALA A N 1
ATOM 618 C CA . ALA A 1 83 ? -19.302 -16.097 11.062 1.00 87.56 83 ALA A CA 1
ATOM 619 C C . ALA A 1 83 ? -18.118 -15.234 10.600 1.00 87.56 83 ALA A C 1
ATOM 621 O O . ALA A 1 83 ? -17.860 -14.161 11.152 1.00 87.56 83 ALA A O 1
ATOM 622 N N . PHE A 1 84 ? -17.426 -15.698 9.560 1.00 89.12 84 PHE A N 1
ATOM 623 C CA . PHE A 1 84 ? -16.399 -14.918 8.882 1.00 89.12 84 PHE A CA 1
ATOM 624 C C . PHE A 1 84 ? -17.032 -13.698 8.204 1.00 89.12 84 PHE A C 1
ATOM 626 O O . PHE A 1 84 ? -17.986 -13.823 7.435 1.00 89.12 84 PHE A O 1
ATOM 633 N N . ALA A 1 85 ? -16.510 -12.513 8.501 1.00 88.56 85 ALA A N 1
ATOM 634 C CA . ALA A 1 85 ? -17.036 -11.264 7.988 1.00 88.56 85 ALA A CA 1
ATOM 635 C C . ALA A 1 85 ? -16.580 -11.035 6.541 1.00 88.56 85 ALA A C 1
ATOM 637 O O . ALA A 1 85 ? -15.387 -10.911 6.262 1.00 88.56 85 ALA A O 1
ATOM 638 N N . LEU A 1 86 ? -17.555 -10.911 5.643 1.00 91.19 86 LEU A N 1
ATOM 639 C CA . LEU A 1 86 ? -17.416 -10.287 4.331 1.00 91.19 86 LEU A CA 1
ATOM 640 C C . LEU A 1 86 ? -18.221 -8.991 4.385 1.00 91.19 86 LEU A C 1
ATOM 642 O O . LEU A 1 86 ? -19.434 -9.018 4.596 1.00 91.19 86 LEU A O 1
ATOM 646 N N . VAL A 1 87 ? -17.544 -7.850 4.282 1.00 86.69 87 VAL A N 1
ATOM 647 C CA . VAL A 1 87 ? -18.170 -6.536 4.465 1.00 86.69 87 VAL A CA 1
ATOM 648 C C . VAL A 1 87 ? -18.080 -5.741 3.178 1.00 86.69 87 VAL A C 1
ATOM 650 O O . VAL A 1 87 ? -16.989 -5.513 2.651 1.00 86.69 87 VAL A O 1
ATOM 653 N N . GLY A 1 88 ? -19.248 -5.278 2.734 1.00 87.88 88 GLY A N 1
ATOM 654 C CA . GLY A 1 88 ? -19.381 -4.387 1.594 1.00 87.88 88 GLY A CA 1
ATOM 655 C C . GLY A 1 88 ? -18.998 -5.026 0.253 1.00 87.88 88 GLY A C 1
ATOM 656 O O . GLY A 1 88 ? -18.545 -6.172 0.192 1.00 87.88 88 GLY A O 1
ATOM 657 N N . PRO A 1 89 ? -19.182 -4.283 -0.848 1.00 93.69 89 PRO A N 1
ATOM 658 C CA . PRO A 1 89 ? -18.696 -4.682 -2.162 1.00 93.69 89 PRO A CA 1
ATOM 659 C C . PRO A 1 89 ? -17.173 -4.874 -2.190 1.00 93.69 89 PRO A C 1
ATOM 661 O O . PRO A 1 89 ? -16.697 -5.671 -2.985 1.00 93.69 89 PRO A O 1
ATOM 664 N N . GLU A 1 90 ? -16.402 -4.212 -1.322 1.00 95.25 90 GLU A N 1
ATOM 665 C CA . GLU A 1 90 ? -14.937 -4.282 -1.311 1.00 95.25 90 GLU A CA 1
ATOM 666 C C . GLU A 1 90 ? -14.413 -5.702 -1.083 1.00 95.25 90 GLU A C 1
ATOM 668 O O . GLU A 1 90 ? -13.527 -6.153 -1.806 1.00 95.25 90 GLU A O 1
ATOM 673 N N . SER A 1 91 ? -14.999 -6.431 -0.127 1.00 95.88 91 SER A N 1
ATOM 674 C CA . SER A 1 91 ? -14.607 -7.818 0.155 1.00 95.88 91 SER A CA 1
ATOM 675 C C . SER A 1 91 ? -14.820 -8.720 -1.065 1.00 95.88 91 SER A C 1
ATOM 677 O O . SER A 1 91 ? -13.967 -9.539 -1.400 1.00 95.88 91 SER A O 1
ATOM 679 N N . HIS A 1 92 ? -15.950 -8.548 -1.755 1.00 96.75 92 HIS A N 1
ATOM 680 C CA . HIS A 1 92 ? -16.284 -9.332 -2.941 1.00 96.75 92 HIS A CA 1
ATOM 681 C C . HIS A 1 92 ? -15.439 -8.928 -4.150 1.00 96.75 92 HIS A C 1
ATOM 683 O O . HIS A 1 92 ? -14.943 -9.797 -4.856 1.00 96.75 92 HIS A O 1
ATOM 689 N N . LEU A 1 93 ? -15.219 -7.631 -4.368 1.00 97.81 93 LEU A N 1
ATOM 690 C CA . LEU A 1 93 ? -14.401 -7.123 -5.469 1.00 97.81 93 LEU A CA 1
ATOM 691 C C . LEU A 1 93 ? -12.943 -7.566 -5.342 1.00 97.81 93 LEU A C 1
ATOM 693 O O . LEU A 1 93 ? -12.333 -7.905 -6.350 1.00 97.81 93 LEU A O 1
ATOM 697 N N . LEU A 1 94 ? -12.402 -7.639 -4.122 1.00 97.75 94 LEU A N 1
ATOM 698 C CA . LEU A 1 94 ? -11.063 -8.180 -3.893 1.00 97.75 94 LEU A CA 1
ATOM 699 C C . LEU A 1 94 ? -10.980 -9.680 -4.225 1.00 97.75 94 LEU A C 1
ATOM 701 O O . LEU A 1 94 ? -10.011 -10.116 -4.840 1.00 97.75 94 LEU A O 1
ATOM 705 N N . LEU A 1 95 ? -12.007 -10.464 -3.880 1.00 98.00 95 LEU A N 1
ATOM 706 C CA . LEU A 1 95 ? -12.081 -11.880 -4.261 1.00 98.00 95 LEU A CA 1
ATOM 707 C C . LEU A 1 95 ? -12.243 -12.065 -5.775 1.00 98.00 95 LEU A C 1
ATOM 709 O O . LEU A 1 95 ? -11.623 -12.959 -6.341 1.00 98.00 95 LEU A O 1
ATOM 713 N N . VAL A 1 96 ? -13.033 -11.214 -6.437 1.00 98.12 96 VAL A N 1
ATOM 714 C CA . VAL A 1 96 ? -13.181 -11.222 -7.901 1.00 98.12 96 VAL A CA 1
ATOM 715 C C . VAL A 1 96 ? -11.870 -10.827 -8.581 1.00 98.12 96 VAL A C 1
ATOM 717 O O . VAL A 1 96 ? -11.489 -11.466 -9.554 1.00 98.12 96 VAL A O 1
ATOM 720 N N . LEU A 1 97 ? -11.141 -9.841 -8.049 1.00 98.38 97 LEU A N 1
ATOM 721 C CA . LEU A 1 97 ? -9.802 -9.481 -8.521 1.00 98.38 97 LEU A CA 1
ATOM 722 C C . LEU A 1 97 ? -8.831 -10.662 -8.396 1.00 98.38 97 LEU A C 1
ATOM 724 O O . LEU A 1 97 ? -8.134 -10.984 -9.355 1.00 98.38 97 LEU A O 1
ATOM 728 N N . LEU A 1 98 ? -8.814 -11.335 -7.241 1.00 98.44 98 LEU A N 1
ATOM 729 C CA . LEU A 1 98 ? -7.985 -12.521 -7.030 1.00 98.44 98 LEU A CA 1
ATOM 730 C C . LEU A 1 98 ? -8.369 -13.658 -7.988 1.00 98.44 98 LEU A C 1
ATOM 732 O O . LEU A 1 98 ? -7.492 -14.271 -8.589 1.00 98.44 98 LEU A O 1
ATOM 736 N N . ALA A 1 99 ? -9.664 -13.910 -8.184 1.00 98.25 99 ALA A N 1
ATOM 737 C CA . ALA A 1 99 ? -10.140 -14.898 -9.148 1.00 98.25 99 ALA A CA 1
ATOM 738 C C . ALA A 1 99 ? -9.724 -14.538 -10.585 1.00 98.25 99 ALA A C 1
ATOM 740 O O . ALA A 1 99 ? -9.244 -15.404 -11.314 1.00 98.25 99 ALA A O 1
ATOM 741 N N . GLY A 1 100 ? -9.834 -13.264 -10.973 1.00 97.94 100 GLY A N 1
ATOM 742 C CA . GLY A 1 100 ? -9.364 -12.757 -12.262 1.00 97.94 100 GLY A CA 1
ATOM 743 C C . GLY A 1 100 ? -7.862 -12.974 -12.463 1.00 97.94 100 GLY A C 1
ATOM 744 O O . GLY A 1 100 ? -7.453 -13.443 -13.521 1.00 97.94 100 GLY A O 1
ATOM 745 N N . ALA A 1 101 ? -7.047 -12.732 -11.432 1.00 98.12 101 ALA A N 1
ATOM 746 C CA . ALA A 1 101 ? -5.609 -13.008 -11.458 1.00 98.12 101 ALA A CA 1
ATOM 747 C C . ALA A 1 101 ? -5.295 -14.513 -11.574 1.00 98.12 101 ALA A C 1
ATOM 749 O O . ALA A 1 101 ? -4.417 -14.901 -12.348 1.00 98.12 101 ALA A O 1
ATOM 750 N N . CYS A 1 102 ? -6.045 -15.377 -10.878 1.00 98.00 102 CYS A N 1
ATOM 751 C CA . CYS A 1 102 ? -5.923 -16.831 -11.014 1.00 98.00 102 CYS A CA 1
ATOM 752 C C . CYS A 1 102 ? -6.226 -17.295 -12.443 1.00 98.00 102 CYS A C 1
ATOM 754 O O . CYS A 1 102 ? -5.454 -18.065 -13.007 1.00 98.00 102 CYS A O 1
ATOM 756 N N . VAL A 1 103 ? -7.319 -16.812 -13.045 1.00 97.75 103 VAL A N 1
ATOM 757 C CA . VAL A 1 103 ? -7.691 -17.166 -14.425 1.00 97.75 103 VAL A CA 1
ATOM 758 C C . VAL A 1 103 ? -6.667 -16.618 -15.420 1.00 97.75 103 VAL A C 1
ATOM 760 O O . VAL A 1 103 ? -6.222 -17.348 -16.300 1.00 97.75 103 VAL A O 1
ATOM 763 N N . SER A 1 104 ? -6.231 -15.370 -15.245 1.00 97.69 104 SER A N 1
ATOM 764 C CA . SER A 1 104 ? -5.186 -14.747 -16.065 1.00 97.69 104 SER A CA 1
ATOM 765 C C . SER A 1 104 ? -3.866 -15.528 -16.024 1.00 97.69 104 SER A C 1
ATOM 767 O O . SER A 1 104 ? -3.211 -15.708 -17.054 1.00 97.69 104 SER A O 1
ATOM 769 N N . SER A 1 105 ? -3.517 -16.092 -14.863 1.00 97.69 105 SER A N 1
ATOM 770 C CA . SER A 1 105 ? -2.313 -16.912 -14.700 1.00 97.69 105 SER A CA 1
ATOM 771 C C . SER A 1 105 ? -2.303 -18.171 -15.568 1.00 97.69 105 SER A C 1
ATOM 773 O O . SER A 1 105 ? -1.226 -18.620 -15.955 1.00 97.69 105 SER A O 1
ATOM 775 N N . LEU A 1 106 ? -3.474 -18.718 -15.920 1.00 96.00 106 LEU A N 1
ATOM 776 C CA . LEU A 1 106 ? -3.588 -19.902 -16.783 1.00 96.00 106 LEU A CA 1
ATOM 777 C C . LEU A 1 106 ? -3.167 -19.616 -18.231 1.00 96.00 106 LEU A C 1
ATOM 779 O O . LEU A 1 106 ? -2.737 -20.522 -18.937 1.00 96.00 106 LEU A O 1
ATOM 783 N N . THR A 1 107 ? -3.284 -18.362 -18.670 1.00 95.38 107 THR A N 1
ATOM 784 C CA . THR A 1 107 ? -2.951 -17.912 -20.032 1.00 95.38 107 THR A CA 1
ATOM 785 C C . THR A 1 107 ? -1.706 -17.021 -20.078 1.00 95.38 107 THR A C 1
ATOM 787 O O . THR A 1 107 ? -1.417 -16.392 -21.100 1.00 95.38 107 THR A O 1
ATOM 790 N N . ALA A 1 108 ? -0.980 -16.921 -18.964 1.00 97.25 108 ALA A N 1
ATOM 791 C CA . ALA A 1 108 ? 0.161 -16.028 -18.820 1.00 97.25 108 ALA A CA 1
ATOM 792 C C . ALA A 1 108 ? 1.311 -16.387 -19.773 1.00 97.25 108 ALA A C 1
ATOM 794 O O . ALA A 1 108 ? 1.576 -17.559 -20.036 1.00 97.25 108 ALA A O 1
ATOM 795 N N . ILE A 1 109 ? 2.047 -15.369 -20.234 1.00 96.44 109 ILE A N 1
ATOM 796 C CA . ILE A 1 109 ? 3.279 -15.551 -21.025 1.00 96.44 109 ILE A CA 1
ATOM 797 C C . ILE A 1 109 ? 4.307 -16.366 -20.231 1.00 96.44 109 ILE A C 1
ATOM 799 O O . ILE A 1 109 ? 5.006 -17.203 -20.797 1.00 96.44 109 ILE A O 1
ATOM 803 N N . TRP A 1 110 ? 4.364 -16.161 -18.912 1.00 96.56 110 TRP A N 1
ATOM 804 C CA . TRP A 1 110 ? 5.183 -16.959 -18.009 1.00 96.56 110 TRP A CA 1
ATOM 805 C C . TRP A 1 110 ? 4.372 -17.401 -16.791 1.00 96.56 110 TRP A C 1
ATOM 807 O O . TRP A 1 110 ? 4.288 -16.716 -15.775 1.00 96.56 110 TRP A O 1
ATOM 817 N N . MET A 1 111 ? 3.826 -18.615 -16.870 1.00 96.81 111 MET A N 1
ATOM 818 C CA . MET A 1 111 ? 2.928 -19.171 -15.852 1.00 96.81 111 MET A CA 1
ATOM 819 C C . MET A 1 111 ? 3.519 -19.204 -14.432 1.00 96.81 111 MET A C 1
ATOM 821 O O . MET A 1 111 ? 2.811 -18.906 -13.478 1.00 96.81 111 MET A O 1
ATOM 825 N N . ARG A 1 112 ? 4.811 -19.527 -14.264 1.00 96.69 112 ARG A N 1
ATOM 826 C CA . ARG A 1 112 ? 5.467 -19.506 -12.941 1.00 96.69 112 ARG A CA 1
ATOM 827 C C . ARG A 1 112 ? 5.496 -18.100 -12.330 1.00 96.69 112 ARG A C 1
ATOM 829 O O . ARG A 1 112 ? 5.083 -17.952 -11.186 1.00 96.69 112 ARG A O 1
ATOM 836 N N . GLN A 1 113 ? 5.919 -17.091 -13.094 1.00 96.38 113 GLN A N 1
ATOM 837 C CA . GLN A 1 113 ? 5.937 -15.696 -12.640 1.00 96.38 113 GLN A CA 1
ATOM 838 C C . GLN A 1 113 ? 4.523 -15.218 -12.267 1.00 96.38 113 GLN A C 1
ATOM 840 O O . GLN A 1 113 ? 4.323 -14.602 -11.221 1.00 96.38 113 GLN A O 1
ATOM 845 N N . ALA A 1 114 ? 3.534 -15.580 -13.087 1.00 97.69 114 ALA A N 1
ATOM 846 C CA . ALA A 1 114 ? 2.124 -15.303 -12.838 1.00 97.69 114 ALA A CA 1
ATOM 847 C C . ALA A 1 114 ? 1.566 -15.968 -11.582 1.00 97.69 114 ALA A C 1
ATOM 849 O O . ALA A 1 114 ? 0.875 -15.321 -10.791 1.00 97.69 114 ALA A O 1
ATOM 850 N N . ALA A 1 115 ? 1.897 -17.237 -11.359 1.00 97.75 115 ALA A N 1
ATOM 851 C CA . ALA A 1 115 ? 1.502 -17.949 -10.156 1.00 97.75 115 ALA A CA 1
ATOM 852 C C . ALA A 1 115 ? 2.120 -17.310 -8.903 1.00 97.75 115 ALA A C 1
ATOM 854 O O . ALA A 1 115 ? 1.413 -17.099 -7.921 1.00 97.75 115 ALA A O 1
ATOM 855 N N . GLU A 1 116 ? 3.404 -16.945 -8.941 1.00 97.06 116 GLU A N 1
ATOM 856 C CA . GLU A 1 116 ? 4.087 -16.284 -7.823 1.00 97.06 116 GLU A CA 1
ATOM 857 C C . GLU A 1 116 ? 3.456 -14.922 -7.496 1.00 97.06 116 GLU A C 1
ATOM 859 O O . GLU A 1 116 ? 3.107 -14.667 -6.342 1.00 97.06 116 GLU A O 1
ATOM 864 N N . ALA A 1 117 ? 3.200 -14.085 -8.505 1.00 96.69 117 ALA A N 1
ATOM 865 C CA . ALA A 1 117 ? 2.522 -12.801 -8.322 1.00 96.69 117 ALA A CA 1
ATOM 866 C C . ALA A 1 117 ? 1.077 -12.960 -7.809 1.00 96.69 117 ALA A C 1
ATOM 868 O O . ALA A 1 117 ? 0.629 -12.211 -6.937 1.00 96.69 117 ALA A O 1
ATOM 869 N N . THR A 1 118 ? 0.350 -13.971 -8.287 1.00 98.00 118 THR A N 1
ATOM 870 C CA . THR A 1 118 ? -1.004 -14.284 -7.802 1.00 98.00 118 THR A CA 1
ATOM 871 C C . THR A 1 118 ? -0.990 -14.773 -6.356 1.00 98.00 118 THR A C 1
ATOM 873 O O . THR A 1 118 ? -1.870 -14.415 -5.575 1.00 98.00 118 THR A O 1
ATOM 876 N N . VAL A 1 119 ? 0.029 -15.537 -5.956 1.00 97.75 119 VAL A N 1
ATOM 877 C CA . VAL A 1 119 ? 0.236 -15.936 -4.559 1.00 97.75 119 VAL A CA 1
ATOM 878 C C . VAL A 1 119 ? 0.513 -14.716 -3.676 1.00 97.75 119 VAL A C 1
ATOM 880 O O . VAL A 1 119 ? -0.013 -14.653 -2.564 1.00 97.75 119 VAL A O 1
ATOM 883 N N . GLU A 1 120 ? 1.268 -13.720 -4.146 1.00 95.56 120 GLU A N 1
ATOM 884 C CA . GLU A 1 120 ? 1.436 -12.454 -3.415 1.00 95.56 120 GLU A CA 1
ATOM 885 C C . GLU A 1 120 ? 0.105 -11.704 -3.250 1.00 95.56 120 GLU A C 1
ATOM 887 O O . GLU A 1 120 ? -0.234 -11.285 -2.139 1.00 95.56 120 GLU A O 1
ATOM 892 N N . LEU A 1 121 ? -0.718 -11.623 -4.301 1.00 97.12 121 LEU A N 1
ATOM 893 C CA . LEU A 1 121 ? -2.066 -11.050 -4.206 1.00 97.12 121 LEU A CA 1
ATOM 894 C C . LEU A 1 121 ? -2.963 -11.837 -3.232 1.00 97.12 121 LEU A C 1
ATOM 896 O O . LEU A 1 121 ? -3.719 -11.241 -2.457 1.00 97.12 121 LEU A O 1
ATOM 900 N N . ALA A 1 122 ? -2.862 -13.168 -3.217 1.00 97.88 122 ALA A N 1
ATOM 901 C CA . ALA A 1 122 ? -3.585 -14.021 -2.278 1.00 97.88 122 ALA A CA 1
ATOM 902 C C . ALA A 1 122 ? -3.151 -13.764 -0.825 1.00 97.88 122 ALA A C 1
ATOM 904 O O . ALA A 1 122 ? -4.004 -13.660 0.059 1.00 97.88 122 ALA A O 1
ATOM 905 N N . LYS A 1 123 ? -1.847 -13.583 -0.568 1.00 95.69 123 LYS A N 1
ATOM 906 C CA . LYS A 1 123 ? -1.323 -13.201 0.757 1.00 95.69 123 LYS A CA 1
ATOM 907 C C . LYS A 1 123 ? -1.870 -11.844 1.202 1.00 95.69 123 LYS A C 1
ATOM 909 O O . LYS A 1 123 ? -2.352 -11.727 2.328 1.00 95.69 123 LYS A O 1
ATOM 914 N N . MET A 1 124 ? -1.858 -10.838 0.324 1.00 94.94 124 MET A N 1
ATOM 915 C CA . MET A 1 124 ? -2.433 -9.515 0.615 1.00 94.94 124 MET A CA 1
ATOM 916 C C . MET A 1 124 ? -3.938 -9.604 0.904 1.00 94.94 124 MET A C 1
ATOM 918 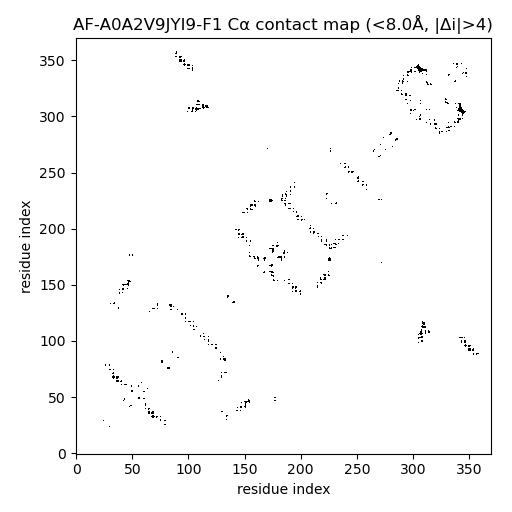O O . MET A 1 124 ? -4.428 -8.981 1.847 1.00 94.94 124 MET A O 1
ATOM 922 N N . THR A 1 125 ? -4.659 -10.438 0.153 1.00 97.06 125 THR A N 1
ATOM 923 C CA . THR A 1 125 ? -6.090 -10.709 0.357 1.00 97.06 125 THR A CA 1
ATOM 924 C C . THR A 1 125 ? -6.355 -11.380 1.707 1.00 97.06 125 THR A C 1
ATOM 926 O O . THR A 1 125 ? -7.261 -10.978 2.437 1.00 97.06 125 THR A O 1
ATOM 929 N N . ALA A 1 126 ? -5.529 -12.352 2.102 1.00 96.75 126 ALA A N 1
ATOM 930 C CA . ALA A 1 126 ? -5.626 -12.994 3.410 1.00 96.75 126 ALA A CA 1
ATOM 931 C C . ALA A 1 126 ? -5.380 -12.000 4.558 1.00 96.75 126 ALA A C 1
ATOM 933 O O . ALA A 1 126 ? -6.121 -12.001 5.542 1.00 96.75 126 ALA A O 1
ATOM 934 N N . ILE A 1 127 ? -4.392 -11.108 4.422 1.00 95.38 127 ILE A N 1
ATOM 935 C CA . ILE A 1 127 ? -4.116 -10.052 5.409 1.00 95.38 127 ILE A CA 1
ATOM 936 C C . ILE A 1 127 ? -5.281 -9.059 5.490 1.00 95.38 127 ILE A C 1
ATOM 938 O O . ILE A 1 127 ? -5.674 -8.680 6.593 1.00 95.38 127 ILE A O 1
ATOM 942 N N . TYR A 1 128 ? -5.875 -8.669 4.357 1.00 95.81 128 TYR A N 1
ATOM 943 C CA . TYR A 1 128 ? -7.077 -7.831 4.339 1.00 95.81 128 TYR A CA 1
ATOM 944 C C . TYR A 1 128 ? -8.202 -8.456 5.173 1.00 95.81 128 TYR A C 1
ATOM 946 O O . TYR A 1 128 ? -8.766 -7.798 6.049 1.00 95.81 128 TYR A O 1
ATOM 954 N N . PHE A 1 129 ? -8.488 -9.743 4.969 1.00 95.44 129 PHE A N 1
ATOM 955 C CA . PHE A 1 129 ? -9.527 -10.428 5.732 1.00 95.44 129 PHE A CA 1
ATOM 956 C C . PHE A 1 129 ? -9.166 -10.638 7.202 1.00 95.44 129 PHE A C 1
ATOM 958 O O . PHE A 1 129 ? -10.047 -10.540 8.061 1.00 95.44 129 PHE A O 1
ATOM 965 N N . LEU A 1 130 ? -7.887 -10.867 7.511 1.00 95.38 130 LEU A N 1
ATOM 966 C CA . LEU A 1 130 ? -7.391 -10.883 8.884 1.00 95.38 130 LEU A CA 1
ATOM 967 C C . LEU A 1 130 ? -7.660 -9.536 9.563 1.00 95.38 130 LEU A C 1
ATOM 969 O O . LEU A 1 130 ? -8.207 -9.503 10.662 1.00 95.38 130 LEU A O 1
ATOM 973 N N . MET A 1 131 ? -7.345 -8.418 8.908 1.00 94.62 131 MET A N 1
ATOM 974 C CA . MET A 1 131 ? -7.643 -7.078 9.421 1.00 94.62 131 MET A CA 1
ATOM 975 C C . MET A 1 131 ? -9.150 -6.869 9.603 1.00 94.62 131 MET A C 1
ATOM 977 O O . MET A 1 131 ? -9.580 -6.421 10.666 1.00 94.62 131 MET A O 1
ATOM 981 N N . LEU A 1 132 ? -9.959 -7.248 8.609 1.00 93.38 132 LEU A N 1
ATOM 982 C CA . LEU A 1 132 ? -11.413 -7.087 8.641 1.00 93.38 132 LEU A CA 1
ATOM 983 C C . LEU A 1 132 ? -12.064 -7.834 9.814 1.00 93.38 132 LEU A C 1
ATOM 985 O O . LEU A 1 132 ? -12.968 -7.307 10.458 1.00 93.38 132 LEU A O 1
ATOM 989 N N . ASN A 1 133 ? -11.583 -9.040 10.120 1.00 92.62 133 ASN A N 1
ATOM 990 C CA . ASN A 1 133 ? -12.157 -9.896 11.158 1.00 92.62 133 ASN A CA 1
ATOM 991 C C . ASN A 1 133 ? -11.563 -9.670 12.562 1.00 92.62 133 ASN A C 1
ATOM 993 O O . ASN A 1 133 ? -12.105 -10.178 13.541 1.00 92.62 133 ASN A O 1
ATOM 997 N N . THR A 1 134 ? -10.479 -8.897 12.695 1.00 93.12 134 THR A N 1
ATOM 998 C CA . THR A 1 134 ? -9.826 -8.633 13.995 1.00 93.12 134 THR A CA 1
ATOM 999 C C . THR A 1 134 ? -9.991 -7.192 14.479 1.00 93.12 134 THR A C 1
ATOM 1001 O O . THR A 1 134 ? -10.000 -6.935 15.692 1.00 93.12 134 THR A O 1
ATOM 1004 N N . ILE A 1 135 ? -10.158 -6.231 13.565 1.00 93.31 135 ILE A N 1
ATOM 1005 C CA . ILE A 1 135 ? -10.312 -4.807 13.880 1.00 93.31 135 ILE A CA 1
ATOM 1006 C C . ILE A 1 135 ? -11.802 -4.472 14.052 1.00 93.31 135 ILE A C 1
ATOM 1008 O O . ILE A 1 135 ? -12.452 -3.916 13.174 1.00 93.31 135 ILE A O 1
ATOM 1012 N N . ASP A 1 136 ? -12.340 -4.771 15.233 1.00 89.69 136 ASP A N 1
ATOM 1013 C CA . ASP A 1 136 ? -13.771 -4.621 15.555 1.00 89.69 136 ASP A CA 1
ATOM 1014 C C . ASP A 1 136 ? -14.125 -3.339 16.336 1.00 89.69 136 ASP A C 1
ATOM 1016 O O . ASP A 1 136 ? -15.275 -3.118 16.715 1.00 89.69 136 ASP A O 1
ATOM 1020 N N . SER A 1 137 ? -13.148 -2.475 16.625 1.00 90.81 137 SER A N 1
ATOM 1021 C CA . SER A 1 137 ? -13.364 -1.294 17.464 1.00 90.81 137 SER A CA 1
ATOM 1022 C C . SER A 1 137 ? -12.442 -0.132 17.111 1.00 90.81 137 SER A C 1
ATOM 1024 O O . SER A 1 137 ? -11.306 -0.315 16.671 1.00 90.81 137 SER A O 1
ATOM 1026 N N . LYS A 1 138 ? -12.888 1.101 17.405 1.00 90.19 138 LYS A N 1
ATOM 1027 C CA . LYS A 1 138 ? -12.076 2.325 17.236 1.00 90.19 138 LYS A CA 1
ATOM 1028 C C . LYS A 1 138 ? -10.737 2.243 17.980 1.00 90.19 138 LYS A C 1
ATOM 1030 O O . LYS A 1 138 ? -9.740 2.781 17.507 1.00 90.19 138 LYS A O 1
ATOM 1035 N N . LYS A 1 139 ? -10.707 1.573 19.141 1.00 91.81 139 LYS A N 1
ATOM 1036 C CA . LYS A 1 139 ? -9.483 1.363 19.927 1.00 91.81 139 LYS A CA 1
ATOM 1037 C C . LYS A 1 139 ? -8.494 0.464 19.184 1.00 91.81 139 LYS A C 1
ATOM 1039 O O . LYS A 1 139 ? -7.320 0.814 19.119 1.00 91.81 139 LYS A O 1
ATOM 1044 N N . ARG A 1 140 ? -8.960 -0.649 18.605 1.00 94.25 140 ARG A N 1
ATOM 1045 C CA . ARG A 1 140 ? -8.120 -1.556 17.809 1.00 94.25 140 ARG A CA 1
ATOM 1046 C C . ARG A 1 140 ? -7.640 -0.908 16.513 1.00 94.25 140 ARG A C 1
ATOM 1048 O O . ARG A 1 140 ? -6.456 -0.960 16.214 1.00 94.25 140 ARG A O 1
ATOM 1055 N N . LEU A 1 141 ? -8.517 -0.190 15.812 1.00 94.50 141 LEU A N 1
ATOM 1056 C CA . LEU A 1 141 ? -8.128 0.563 14.616 1.00 94.50 141 LEU A CA 1
ATOM 1057 C C . LEU A 1 141 ? -7.023 1.586 14.929 1.00 94.50 141 LEU A C 1
ATOM 1059 O O . LEU A 1 141 ? -6.022 1.670 14.224 1.00 94.50 141 LEU A O 1
ATOM 1063 N N . ARG A 1 142 ? -7.159 2.319 16.041 1.00 94.88 142 ARG A N 1
ATOM 1064 C CA . ARG A 1 142 ? -6.119 3.245 16.506 1.00 94.88 142 ARG A CA 1
ATOM 1065 C C . ARG A 1 142 ? -4.825 2.527 16.898 1.00 94.88 142 ARG A C 1
ATOM 1067 O O . ARG A 1 142 ? -3.751 3.075 16.683 1.00 94.88 142 ARG A O 1
ATOM 1074 N N . GLY A 1 143 ? -4.915 1.326 17.470 1.00 96.06 143 GLY A N 1
ATOM 1075 C CA . GLY A 1 143 ? -3.751 0.493 17.771 1.00 96.06 143 GLY A CA 1
ATOM 1076 C C . GLY A 1 143 ? -2.988 0.081 16.511 1.00 96.06 143 GLY A C 1
ATOM 1077 O O . GLY A 1 143 ? -1.766 0.172 16.499 1.00 96.06 143 GLY A O 1
ATOM 1078 N N . VAL A 1 144 ? -3.698 -0.262 15.433 1.00 97.12 144 VAL A N 1
ATOM 1079 C CA . VAL A 1 144 ? -3.097 -0.510 14.112 1.00 97.12 144 VAL A CA 1
ATOM 1080 C C . VAL A 1 144 ? -2.396 0.739 13.582 1.00 97.12 144 VAL A C 1
ATOM 1082 O O . VAL A 1 144 ? -1.250 0.647 13.160 1.00 97.12 144 VAL A O 1
ATOM 1085 N N . PHE A 1 145 ? -3.019 1.920 13.671 1.00 97.25 145 PHE A N 1
ATOM 1086 C CA . PHE A 1 145 ? -2.373 3.166 13.232 1.00 97.25 145 PHE A CA 1
ATOM 1087 C C . PHE A 1 145 ? -1.086 3.462 14.010 1.00 97.25 145 PHE A C 1
ATOM 1089 O O . PHE A 1 145 ? -0.075 3.802 13.400 1.00 97.25 145 PHE A O 1
ATOM 1096 N N . TRP A 1 146 ? -1.095 3.286 15.337 1.00 97.06 146 TRP A N 1
ATOM 1097 C CA . TRP A 1 146 ? 0.116 3.422 16.150 1.00 97.06 146 TRP A CA 1
ATOM 1098 C C . TRP A 1 146 ? 1.179 2.395 15.786 1.00 97.06 146 TRP A C 1
ATOM 1100 O O . TRP A 1 146 ? 2.346 2.749 15.691 1.00 97.06 146 TRP A O 1
ATOM 1110 N N . CYS A 1 147 ? 0.786 1.142 15.572 1.00 97.19 147 CYS A N 1
ATOM 1111 C CA . CYS A 1 147 ? 1.700 0.070 15.202 1.00 97.19 147 CYS A CA 1
ATOM 1112 C C . CYS A 1 147 ? 2.394 0.350 13.864 1.00 97.19 147 CYS A C 1
ATOM 1114 O O . CYS A 1 147 ? 3.617 0.276 13.796 1.00 97.19 147 CYS A O 1
ATOM 1116 N N . LEU A 1 148 ? 1.636 0.753 12.840 1.00 97.19 148 LEU A N 1
ATOM 1117 C CA . LEU A 1 148 ? 2.176 1.125 11.531 1.00 97.19 148 LEU A CA 1
ATOM 1118 C C . LEU A 1 148 ? 3.106 2.338 11.624 1.00 97.19 148 LEU A C 1
ATOM 1120 O O . LEU A 1 148 ? 4.207 2.315 11.079 1.00 97.19 148 LEU A O 1
ATOM 1124 N N . ALA A 1 149 ? 2.695 3.375 12.362 1.00 97.00 149 ALA A N 1
ATOM 1125 C CA . ALA A 1 149 ? 3.529 4.548 12.587 1.00 97.00 149 ALA A CA 1
ATOM 1126 C C . ALA A 1 149 ? 4.839 4.153 13.303 1.00 97.00 149 ALA A C 1
ATOM 1128 O O . ALA A 1 149 ? 5.936 4.376 12.797 1.00 97.00 149 ALA A O 1
ATOM 1129 N N . ILE A 1 150 ? 4.769 3.478 14.449 1.00 97.19 150 ILE A N 1
ATOM 1130 C CA . ILE A 1 150 ? 5.974 3.059 15.181 1.00 97.19 150 ILE A CA 1
ATOM 1131 C C . ILE A 1 150 ? 6.862 2.163 14.305 1.00 97.19 150 ILE A C 1
ATOM 1133 O O . ILE A 1 150 ? 8.075 2.362 14.277 1.00 97.19 150 ILE A O 1
ATOM 1137 N N . GLY A 1 151 ? 6.267 1.248 13.533 1.00 96.56 151 GLY A N 1
ATOM 1138 C CA . GLY A 1 151 ? 6.977 0.395 12.582 1.00 96.56 151 GLY A CA 1
ATOM 1139 C C . GLY A 1 151 ? 7.803 1.192 11.574 1.00 96.56 151 GLY A C 1
ATOM 1140 O O . GLY A 1 151 ? 8.974 0.890 11.385 1.00 96.56 151 GLY A O 1
ATOM 1141 N N . GLY A 1 152 ? 7.255 2.271 11.010 1.00 96.88 152 GLY A N 1
ATOM 1142 C CA . GLY A 1 152 ? 7.962 3.109 10.035 1.00 96.88 152 GLY A CA 1
ATOM 1143 C C . GLY A 1 152 ? 9.165 3.894 10.566 1.00 96.88 152 GLY A C 1
ATOM 1144 O O . GLY A 1 152 ? 9.912 4.467 9.772 1.00 96.88 152 GLY A O 1
ATOM 1145 N N . LEU A 1 153 ? 9.392 3.948 11.884 1.00 97.25 153 LEU A N 1
ATOM 1146 C CA . LEU A 1 153 ? 10.554 4.652 12.437 1.00 97.25 153 LEU A CA 1
ATOM 1147 C C . LEU A 1 153 ? 11.869 3.968 12.073 1.00 97.25 153 LEU A C 1
ATOM 1149 O O . LEU A 1 153 ? 12.826 4.655 11.732 1.00 97.25 153 LEU A O 1
ATOM 1153 N N . ILE A 1 154 ? 11.913 2.635 12.103 1.00 96.19 154 ILE A N 1
ATOM 1154 C CA . ILE A 1 154 ? 13.133 1.874 11.807 1.00 96.19 154 ILE A CA 1
ATOM 1155 C C . ILE A 1 154 ? 13.632 2.132 10.377 1.00 96.19 154 ILE A C 1
ATOM 1157 O O . ILE A 1 154 ? 14.758 2.613 10.249 1.00 96.19 154 ILE A O 1
ATOM 1161 N N . PRO A 1 155 ? 12.842 1.924 9.302 1.00 96.19 155 PRO A N 1
ATOM 1162 C CA . PRO A 1 155 ? 13.316 2.226 7.952 1.00 96.19 155 PRO A CA 1
ATOM 1163 C C . PRO A 1 155 ? 13.659 3.710 7.772 1.00 96.19 155 PRO A C 1
ATOM 1165 O O . PRO A 1 155 ? 14.585 4.028 7.031 1.00 96.19 155 PRO A O 1
ATOM 1168 N N . SER A 1 156 ? 12.991 4.623 8.484 1.00 96.94 156 SER A N 1
ATOM 1169 C CA . SER A 1 156 ? 13.301 6.057 8.412 1.00 96.94 156 SER A CA 1
ATOM 1170 C C . SER A 1 156 ? 14.661 6.393 9.024 1.00 96.94 156 SER A C 1
ATOM 1172 O O . SER A 1 156 ? 15.504 6.990 8.357 1.00 96.94 156 SER A O 1
ATOM 1174 N N . PHE A 1 157 ? 14.910 5.975 10.269 1.00 96.56 157 PHE A N 1
ATOM 1175 C CA . PHE A 1 157 ? 16.201 6.185 10.932 1.00 96.56 157 PHE A CA 1
ATOM 1176 C C . PHE A 1 157 ? 17.333 5.535 10.163 1.00 96.56 157 PHE A C 1
ATOM 1178 O O . PHE A 1 157 ? 18.406 6.116 10.009 1.00 96.56 157 PHE A O 1
ATOM 1185 N N . MET A 1 158 ? 17.088 4.332 9.665 1.00 95.12 158 MET A N 1
ATOM 1186 C CA . MET A 1 158 ? 18.132 3.614 8.987 1.00 95.12 158 MET A CA 1
ATOM 1187 C C . MET A 1 158 ? 18.401 4.162 7.577 1.00 95.12 158 MET A C 1
ATOM 1189 O O . MET A 1 158 ? 19.556 4.203 7.174 1.00 95.12 158 MET A O 1
ATOM 1193 N N . THR A 1 159 ? 17.401 4.720 6.885 1.00 95.38 159 THR A N 1
ATOM 1194 C CA . THR A 1 159 ? 17.621 5.515 5.660 1.00 95.38 159 THR A CA 1
ATOM 1195 C C . THR A 1 159 ? 18.468 6.757 5.943 1.00 95.38 159 THR A C 1
ATOM 1197 O O . THR A 1 159 ? 19.404 7.050 5.202 1.00 95.38 159 THR A O 1
ATOM 1200 N N . LEU A 1 160 ? 18.179 7.485 7.027 1.00 95.69 160 LEU A N 1
ATOM 1201 C CA . LEU A 1 160 ? 18.978 8.649 7.427 1.00 95.69 160 LEU A CA 1
ATOM 1202 C C . LEU A 1 160 ? 20.423 8.259 7.749 1.00 95.69 160 LEU A C 1
ATOM 1204 O O . LEU A 1 160 ? 21.350 8.986 7.400 1.00 95.69 160 LEU A O 1
ATOM 1208 N N . ARG A 1 161 ? 20.623 7.089 8.364 1.00 94.88 161 ARG A N 1
ATOM 1209 C CA . ARG A 1 161 ? 21.954 6.524 8.593 1.00 94.88 161 ARG A CA 1
ATOM 1210 C C . ARG A 1 161 ? 22.662 6.200 7.277 1.00 94.88 161 ARG A C 1
ATOM 1212 O O . ARG A 1 161 ? 23.815 6.585 7.140 1.00 94.88 161 ARG A O 1
ATOM 1219 N N . THR A 1 162 ? 21.982 5.553 6.327 1.00 92.38 162 THR A N 1
ATOM 1220 C CA . THR A 1 162 ? 22.507 5.261 4.981 1.00 92.38 162 THR A CA 1
ATOM 1221 C C . THR A 1 162 ? 22.944 6.538 4.259 1.00 92.38 162 THR A C 1
ATOM 1223 O O . THR A 1 162 ? 24.018 6.579 3.657 1.00 92.38 162 THR A O 1
ATOM 1226 N N . TYR A 1 163 ? 22.141 7.601 4.368 1.00 92.56 163 TYR A N 1
ATOM 1227 C CA . TYR A 1 163 ? 22.481 8.918 3.836 1.00 92.56 163 TYR A CA 1
ATOM 1228 C C . TYR A 1 163 ? 23.732 9.498 4.507 1.00 92.56 163 TYR A C 1
ATOM 1230 O O . TYR A 1 163 ? 24.677 9.885 3.825 1.00 92.56 163 TYR A O 1
ATOM 1238 N N . ALA A 1 164 ? 23.770 9.507 5.843 1.00 93.56 164 ALA A N 1
ATOM 1239 C CA . ALA A 1 164 ? 24.888 10.049 6.612 1.00 93.56 164 ALA A CA 1
ATOM 1240 C C . ALA A 1 164 ? 26.201 9.273 6.405 1.00 93.56 164 ALA A C 1
ATOM 1242 O O . ALA A 1 164 ? 27.275 9.862 6.481 1.00 93.56 164 ALA A O 1
ATOM 1243 N N . SER A 1 165 ? 26.132 7.968 6.131 1.00 91.56 165 SER A N 1
ATOM 1244 C CA . SER A 1 165 ? 27.307 7.144 5.833 1.00 91.56 165 SER A CA 1
ATOM 1245 C C . SER A 1 165 ? 27.780 7.240 4.380 1.00 91.56 165 SER A C 1
ATOM 1247 O O . SER A 1 165 ? 28.783 6.618 4.043 1.00 91.56 165 SER A O 1
ATOM 1249 N N . GLY A 1 166 ? 27.061 7.952 3.505 1.00 86.00 166 GLY A N 1
ATOM 1250 C CA . GLY A 1 166 ? 27.398 8.069 2.083 1.00 86.00 166 GLY A CA 1
ATOM 1251 C C . GLY A 1 166 ? 27.177 6.790 1.264 1.00 86.00 166 GLY A C 1
ATOM 1252 O O . GLY A 1 166 ? 27.596 6.729 0.111 1.00 86.00 166 GLY A O 1
ATOM 1253 N N . VAL A 1 167 ? 26.500 5.776 1.820 1.00 83.38 167 VAL A N 1
ATOM 1254 C CA . VAL A 1 167 ? 26.203 4.500 1.136 1.00 83.38 167 VAL A CA 1
ATOM 1255 C C . VAL A 1 167 ? 24.933 4.680 0.308 1.00 83.38 167 VAL A C 1
ATOM 1257 O O . VAL A 1 167 ? 23.880 4.118 0.590 1.00 83.38 167 VAL A O 1
ATOM 1260 N N . LEU A 1 168 ? 25.004 5.572 -0.671 1.00 84.31 168 LEU A N 1
ATOM 1261 C CA . LEU A 1 168 ? 23.857 5.954 -1.482 1.00 84.31 168 LEU A CA 1
ATOM 1262 C C . LEU A 1 168 ? 23.613 4.911 -2.580 1.00 84.31 168 LEU A C 1
ATOM 1264 O O . LEU A 1 168 ? 24.550 4.353 -3.147 1.00 84.31 168 LEU A O 1
ATOM 1268 N N . GLN A 1 169 ? 22.342 4.658 -2.877 1.00 76.56 169 GLN A N 1
ATOM 1269 C CA . GLN A 1 169 ? 21.932 3.909 -4.061 1.00 76.56 169 GLN A CA 1
ATOM 1270 C C . GLN A 1 169 ? 22.073 4.771 -5.320 1.00 76.56 169 GLN A C 1
ATOM 1272 O O . GLN A 1 169 ? 22.420 5.956 -5.235 1.00 76.56 169 GLN A O 1
ATOM 1277 N N . ASP A 1 170 ? 21.767 4.170 -6.474 1.00 65.06 170 ASP A N 1
ATOM 1278 C CA . ASP A 1 170 ? 21.814 4.788 -7.799 1.00 65.06 170 ASP A CA 1
ATOM 1279 C C . ASP A 1 170 ? 21.413 6.268 -7.771 1.00 65.06 170 ASP A C 1
ATOM 1281 O O . ASP A 1 170 ? 20.322 6.639 -7.324 1.00 65.06 170 ASP A O 1
ATOM 1285 N N . GLU A 1 171 ? 22.327 7.106 -8.267 1.00 68.44 171 GLU A N 1
ATOM 1286 C CA . GLU A 1 171 ? 22.159 8.556 -8.400 1.00 68.44 171 GLU A CA 1
ATOM 1287 C C . GLU A 1 171 ? 22.036 9.328 -7.070 1.00 68.44 171 GLU A C 1
ATOM 1289 O O . GLU A 1 171 ? 21.370 10.361 -7.004 1.00 68.44 171 GLU A O 1
ATOM 1294 N N . GLY A 1 172 ? 22.687 8.855 -6.002 1.00 77.44 172 GLY A N 1
ATOM 1295 C CA . GLY A 1 172 ? 22.832 9.618 -4.755 1.00 77.44 172 GLY A CA 1
ATOM 1296 C C . GLY A 1 172 ? 21.615 9.543 -3.829 1.00 77.44 172 GLY A C 1
ATOM 1297 O O . GLY A 1 172 ? 21.387 10.435 -3.012 1.00 77.44 172 GLY A O 1
ATOM 1298 N N . ARG A 1 173 ? 20.810 8.486 -3.954 1.00 84.94 173 ARG A N 1
ATOM 1299 C CA . ARG A 1 173 ? 19.542 8.339 -3.230 1.00 84.94 173 ARG A CA 1
ATOM 1300 C C . ARG A 1 173 ? 19.713 7.463 -2.000 1.00 84.94 173 ARG A C 1
ATOM 1302 O O . ARG A 1 173 ? 20.301 6.390 -2.085 1.00 84.94 173 ARG A O 1
ATOM 1309 N N . ALA A 1 174 ? 19.151 7.868 -0.867 1.00 90.25 174 ALA A N 1
ATOM 1310 C CA . ALA A 1 174 ? 19.127 7.015 0.315 1.00 90.25 174 ALA A CA 1
ATOM 1311 C C . ALA A 1 174 ? 17.855 6.160 0.357 1.00 90.25 174 ALA A C 1
ATOM 1313 O O . ALA A 1 174 ? 16.742 6.654 0.173 1.00 90.25 174 ALA A O 1
ATOM 1314 N N . ALA A 1 175 ? 18.026 4.876 0.647 1.00 91.56 175 ALA A N 1
ATOM 1315 C CA . ALA A 1 175 ? 16.943 3.956 0.965 1.00 91.56 175 ALA A CA 1
ATOM 1316 C C . ALA A 1 175 ? 17.388 2.985 2.065 1.00 91.56 175 ALA A C 1
ATOM 1318 O O . ALA A 1 175 ? 18.520 3.047 2.561 1.00 91.56 175 ALA A O 1
ATOM 1319 N N . TRP A 1 176 ? 16.478 2.098 2.449 1.00 91.75 176 TRP A N 1
ATOM 1320 C CA . TRP A 1 176 ? 16.761 1.005 3.365 1.00 91.75 176 TRP A CA 1
ATOM 1321 C C . TRP A 1 176 ? 16.840 -0.321 2.590 1.00 91.75 176 TRP A C 1
ATOM 1323 O O . TRP A 1 176 ? 17.216 -0.333 1.424 1.00 91.75 176 TRP A O 1
ATOM 1333 N N . VAL A 1 177 ? 16.535 -1.446 3.233 1.00 89.75 177 VAL A N 1
ATOM 1334 C CA . VAL A 1 177 ? 16.483 -2.789 2.645 1.00 89.75 177 VAL A CA 1
ATOM 1335 C C . VAL A 1 177 ? 15.049 -3.334 2.611 1.00 89.75 177 VAL A C 1
ATOM 1337 O O . VAL A 1 177 ? 14.121 -2.744 3.177 1.00 89.75 177 VAL A O 1
ATOM 1340 N N . GLY A 1 178 ? 14.860 -4.484 1.958 1.00 88.00 178 GLY A N 1
ATOM 1341 C CA . GLY A 1 178 ? 13.558 -5.144 1.829 1.00 88.00 178 GLY A CA 1
ATOM 1342 C C . GLY A 1 178 ? 12.590 -4.327 0.970 1.00 88.00 178 GLY A C 1
ATOM 1343 O O . GLY A 1 178 ? 12.991 -3.752 -0.037 1.00 88.00 178 GLY A O 1
ATOM 1344 N N . ILE A 1 179 ? 11.330 -4.213 1.402 1.00 89.19 179 ILE A N 1
ATOM 1345 C CA . ILE A 1 179 ? 10.293 -3.414 0.706 1.00 89.19 179 ILE A CA 1
ATOM 1346 C C . ILE A 1 179 ? 10.586 -1.902 0.683 1.00 89.19 179 ILE A C 1
ATOM 1348 O O . ILE A 1 179 ? 9.875 -1.132 0.051 1.00 89.19 179 ILE A O 1
ATOM 1352 N N . PHE A 1 180 ? 11.605 -1.463 1.421 1.00 92.12 180 PHE A N 1
ATOM 1353 C CA . PHE A 1 180 ? 12.090 -0.084 1.445 1.00 92.12 180 PHE A CA 1
ATOM 1354 C C . PHE A 1 180 ? 13.433 0.062 0.719 1.00 92.12 180 PHE A C 1
ATOM 1356 O O . PHE A 1 180 ? 14.109 1.083 0.857 1.00 92.12 180 PHE A O 1
ATOM 1363 N N . GLY A 1 181 ? 13.808 -0.975 -0.039 1.00 89.62 181 GLY A N 1
ATOM 1364 C CA . GLY A 1 181 ? 14.976 -1.026 -0.906 1.00 89.62 181 GLY A CA 1
ATOM 1365 C C . GLY A 1 181 ? 14.910 -0.014 -2.035 1.00 89.62 181 GLY A C 1
ATOM 1366 O O . GLY A 1 181 ? 15.930 0.555 -2.388 1.00 89.62 181 GLY A O 1
ATOM 1367 N N . ASN A 1 182 ? 13.722 0.271 -2.567 1.00 89.69 182 ASN A N 1
ATOM 1368 C CA . ASN A 1 182 ? 13.545 1.313 -3.567 1.00 89.69 182 ASN A CA 1
ATOM 1369 C C . ASN A 1 182 ? 13.243 2.662 -2.881 1.00 89.69 182 ASN A C 1
ATOM 1371 O O . ASN A 1 182 ? 12.258 2.753 -2.140 1.00 89.69 182 ASN A O 1
ATOM 1375 N N . PRO A 1 183 ? 13.992 3.750 -3.153 1.00 90.44 183 PRO A N 1
ATOM 1376 C CA . PRO A 1 183 ? 13.744 5.029 -2.491 1.00 90.44 183 PRO A CA 1
ATOM 1377 C C . PRO A 1 183 ? 12.372 5.642 -2.831 1.00 90.44 183 PRO A C 1
ATOM 1379 O O . PRO A 1 183 ? 11.834 6.428 -2.052 1.00 90.44 183 PRO A O 1
ATOM 1382 N N . ASN A 1 184 ? 11.764 5.281 -3.971 1.00 90.12 184 ASN A N 1
ATOM 1383 C CA . ASN A 1 184 ? 10.389 5.689 -4.274 1.00 90.12 184 ASN A CA 1
ATOM 1384 C C . ASN A 1 184 ? 9.382 4.973 -3.368 1.00 90.12 184 ASN A C 1
ATOM 1386 O O . ASN A 1 184 ? 8.516 5.629 -2.795 1.00 90.12 184 ASN A O 1
ATOM 1390 N N . GLU A 1 185 ? 9.512 3.653 -3.227 1.00 91.25 185 GLU A N 1
ATOM 1391 C CA . GLU A 1 185 ? 8.630 2.829 -2.389 1.00 91.25 185 GLU A CA 1
ATOM 1392 C C . GLU A 1 185 ? 8.752 3.209 -0.914 1.00 91.25 185 GLU A C 1
ATOM 1394 O O . GLU A 1 185 ? 7.732 3.367 -0.241 1.00 91.25 185 GLU A O 1
ATOM 1399 N N . LEU A 1 186 ? 9.976 3.477 -0.441 1.00 94.69 186 LEU A N 1
ATOM 1400 C CA . LEU A 1 186 ? 10.220 4.070 0.872 1.00 94.69 186 LEU A CA 1
ATOM 1401 C C . LEU A 1 186 ? 9.423 5.362 1.052 1.00 94.69 186 LEU A C 1
ATOM 1403 O O . LEU A 1 186 ? 8.657 5.482 2.008 1.00 94.69 186 LEU A O 1
ATOM 1407 N N . ALA A 1 187 ? 9.574 6.320 0.136 1.00 94.38 187 ALA A N 1
ATOM 1408 C CA . ALA A 1 187 ? 8.901 7.603 0.265 1.00 94.38 187 ALA A CA 1
ATOM 1409 C C . ALA A 1 187 ? 7.371 7.453 0.270 1.00 94.38 187 ALA A C 1
ATOM 1411 O O . ALA A 1 187 ? 6.707 8.035 1.124 1.00 94.38 187 ALA A O 1
ATOM 1412 N N . TYR A 1 188 ? 6.804 6.635 -0.623 1.00 93.56 188 TYR A N 1
ATOM 1413 C CA . TYR A 1 188 ? 5.363 6.362 -0.646 1.00 93.56 188 TYR A CA 1
ATOM 1414 C C . TYR A 1 188 ? 4.880 5.700 0.648 1.00 93.56 188 TYR A C 1
ATOM 1416 O O . TYR A 1 188 ? 3.870 6.124 1.215 1.00 93.56 188 TYR A O 1
ATOM 1424 N N . GLY A 1 189 ? 5.626 4.712 1.149 1.00 94.88 189 GLY A N 1
ATOM 1425 C CA . GLY A 1 189 ? 5.335 4.040 2.409 1.00 94.88 189 GLY A CA 1
ATOM 1426 C C . GLY A 1 189 ? 5.287 5.021 3.577 1.00 94.88 189 GLY A C 1
ATOM 1427 O O . GLY A 1 189 ? 4.306 5.043 4.317 1.00 94.88 189 GLY A O 1
ATOM 1428 N N . LEU A 1 190 ? 6.295 5.889 3.706 1.00 96.31 190 LEU A N 1
ATOM 1429 C CA . LEU A 1 190 ? 6.368 6.884 4.778 1.00 96.31 190 LEU A CA 1
ATOM 1430 C C . LEU A 1 190 ? 5.285 7.967 4.667 1.00 96.31 190 LEU A C 1
ATOM 1432 O O . LEU A 1 190 ? 4.715 8.361 5.685 1.00 96.31 190 LEU A O 1
ATOM 1436 N N . VAL A 1 191 ? 4.939 8.406 3.451 1.00 95.94 191 VAL A N 1
ATOM 1437 C CA . VAL A 1 191 ? 3.852 9.376 3.225 1.00 95.94 191 VAL A CA 1
ATOM 1438 C C . VAL A 1 191 ? 2.514 8.853 3.747 1.00 95.94 191 VAL A C 1
ATOM 1440 O O . VAL A 1 191 ? 1.762 9.614 4.355 1.00 95.94 191 VAL A O 1
ATOM 1443 N N . ILE A 1 192 ? 2.227 7.558 3.575 1.00 95.19 192 ILE A N 1
ATOM 1444 C CA . ILE A 1 192 ? 1.000 6.930 4.090 1.00 95.19 192 ILE A CA 1
ATOM 1445 C C . ILE A 1 192 ? 0.970 6.935 5.627 1.00 95.19 192 ILE A C 1
ATOM 1447 O O . ILE A 1 192 ? -0.099 7.085 6.219 1.00 95.19 192 ILE A O 1
ATOM 1451 N N . LEU A 1 193 ? 2.122 6.818 6.296 1.00 96.44 193 LEU A N 1
ATOM 1452 C CA . LEU A 1 193 ? 2.192 6.755 7.761 1.00 96.44 193 LEU A CA 1
ATOM 1453 C C . LEU A 1 193 ? 1.926 8.098 8.450 1.00 96.44 193 LEU A C 1
ATOM 1455 O O . LEU A 1 193 ? 1.425 8.109 9.575 1.00 96.44 193 LEU A O 1
ATOM 1459 N N . ILE A 1 194 ? 2.201 9.225 7.788 1.00 94.56 194 ILE A N 1
ATOM 1460 C CA . ILE A 1 194 ? 1.997 10.577 8.337 1.00 94.56 194 ILE A CA 1
ATOM 1461 C C . ILE A 1 194 ? 0.539 10.816 8.783 1.00 94.56 194 ILE A C 1
ATOM 1463 O O . ILE A 1 194 ? 0.314 11.099 9.966 1.00 94.56 194 ILE A O 1
ATOM 1467 N N . PRO A 1 195 ? -0.485 10.685 7.912 1.00 93.38 195 PRO A N 1
ATOM 1468 C CA . PRO A 1 195 ? -1.870 10.903 8.318 1.00 93.38 195 PRO A CA 1
ATOM 1469 C C . PRO A 1 195 ? -2.347 9.863 9.341 1.00 93.38 195 PRO A C 1
ATOM 1471 O O . PRO A 1 195 ? -3.193 10.187 10.177 1.00 93.38 195 PRO A O 1
ATOM 1474 N N . LEU A 1 196 ? -1.797 8.642 9.330 1.00 95.12 196 LEU A N 1
ATOM 1475 C CA . LEU A 1 196 ? -2.121 7.612 10.323 1.00 95.12 196 LEU A CA 1
ATOM 1476 C C . LEU A 1 196 ? -1.599 7.983 11.715 1.00 95.12 196 LEU A C 1
ATOM 1478 O O . LEU A 1 196 ? -2.361 7.903 12.680 1.00 95.12 196 LEU A O 1
ATOM 1482 N N . ALA A 1 197 ? -0.353 8.456 11.818 1.00 95.12 197 ALA A N 1
ATOM 1483 C CA . ALA A 1 197 ? 0.243 8.923 13.069 1.00 95.12 197 ALA A CA 1
ATOM 1484 C C . ALA A 1 197 ? -0.553 10.103 13.654 1.00 95.12 197 ALA A C 1
ATOM 1486 O O . ALA A 1 197 ? -1.017 10.049 14.798 1.00 95.12 197 ALA A O 1
ATOM 1487 N N . ILE A 1 198 ? -0.823 11.123 12.829 1.00 91.88 198 ILE A N 1
ATOM 1488 C CA . ILE A 1 198 ? -1.597 12.308 13.229 1.00 91.88 198 ILE A CA 1
ATOM 1489 C C . ILE A 1 198 ? -3.011 11.906 13.682 1.00 91.88 198 ILE A C 1
ATOM 1491 O O . ILE A 1 198 ? -3.486 12.352 14.732 1.00 91.88 198 ILE A O 1
ATOM 1495 N N . SER A 1 199 ? -3.685 11.024 12.935 1.00 90.81 199 SER A N 1
ATOM 1496 C CA . SER A 1 199 ? -5.023 10.532 13.283 1.00 90.81 199 SER A CA 1
ATOM 1497 C C . SER A 1 199 ? -5.025 9.743 14.597 1.00 90.81 199 SER A C 1
ATOM 1499 O O . SER A 1 199 ? -5.905 9.946 15.443 1.00 90.81 199 SER A O 1
ATOM 1501 N N . ALA A 1 200 ? -4.011 8.902 14.827 1.00 93.12 200 ALA A N 1
ATOM 1502 C CA . ALA A 1 200 ? -3.866 8.126 16.055 1.00 93.12 200 ALA A CA 1
ATOM 1503 C C . ALA A 1 200 ? -3.654 9.011 17.296 1.00 93.12 200 ALA A C 1
ATOM 1505 O O . ALA A 1 200 ? -4.184 8.704 18.372 1.00 93.12 200 ALA A O 1
ATOM 1506 N N . ALA A 1 201 ? -2.944 10.132 17.137 1.00 93.31 201 ALA A N 1
ATOM 1507 C CA . ALA A 1 201 ? -2.640 11.085 18.201 1.00 93.31 201 ALA A CA 1
ATOM 1508 C C . ALA A 1 201 ? -3.716 12.164 18.427 1.00 93.31 201 ALA A C 1
ATOM 1510 O O . ALA A 1 201 ? -3.740 12.779 19.494 1.00 93.31 201 ALA A O 1
ATOM 1511 N N . SER A 1 202 ? -4.626 12.380 17.471 1.00 86.50 202 SER A N 1
ATOM 1512 C CA . SER A 1 202 ? -5.625 13.467 17.489 1.00 86.50 202 SER A CA 1
ATOM 1513 C C . SER A 1 202 ? -6.435 13.583 18.792 1.00 86.50 202 SER A C 1
ATOM 1515 O O . SER A 1 202 ? -6.641 14.684 19.297 1.00 86.50 202 SER A O 1
ATOM 1517 N N . ALA A 1 203 ? -6.841 12.451 19.374 1.00 85.50 203 ALA A N 1
ATOM 1518 C CA . ALA A 1 203 ? -7.643 12.377 20.599 1.00 85.50 203 ALA A CA 1
ATOM 1519 C C . ALA A 1 203 ? -6.808 12.049 21.855 1.00 85.50 203 ALA A C 1
ATOM 1521 O O . ALA A 1 203 ? -7.333 11.487 22.815 1.00 85.50 203 ALA A O 1
ATOM 1522 N N . GLN A 1 204 ? -5.496 12.305 21.828 1.00 91.69 204 GLN A N 1
ATOM 1523 C CA . GLN A 1 204 ? -4.563 11.959 22.905 1.00 91.69 204 GLN A CA 1
ATOM 1524 C C . GLN A 1 204 ? -4.042 13.196 23.656 1.00 91.69 204 GLN A C 1
ATOM 1526 O O . GLN A 1 204 ? -4.159 14.345 23.212 1.00 91.69 204 GLN A O 1
ATOM 1531 N N . ARG A 1 205 ? -3.422 12.957 24.820 1.00 93.00 205 ARG A N 1
ATOM 1532 C CA . ARG A 1 205 ? -2.741 13.993 25.615 1.00 93.00 205 ARG A CA 1
ATOM 1533 C C . ARG A 1 205 ? -1.685 14.738 24.791 1.00 93.00 205 ARG A C 1
ATOM 1535 O O . ARG A 1 205 ? -1.120 14.180 23.853 1.00 93.00 205 ARG A O 1
ATOM 1542 N N . PHE A 1 206 ? -1.400 15.987 25.161 1.00 90.94 206 PHE A N 1
ATOM 1543 C CA . PHE A 1 206 ? -0.470 16.857 24.430 1.00 90.94 206 PHE A CA 1
ATOM 1544 C C . PHE A 1 206 ? 0.893 16.193 24.170 1.00 90.94 206 PHE A C 1
ATOM 1546 O O . PHE A 1 206 ? 1.346 16.177 23.032 1.00 90.94 206 PHE A O 1
ATOM 1553 N N . ALA A 1 207 ? 1.473 15.522 25.171 1.00 94.12 207 ALA A N 1
ATOM 1554 C CA . ALA A 1 207 ? 2.741 14.800 25.022 1.00 94.12 207 ALA A CA 1
ATOM 1555 C C . ALA A 1 207 ? 2.730 13.743 23.896 1.00 94.12 207 ALA A C 1
ATOM 1557 O O . ALA A 1 207 ? 3.705 13.597 23.169 1.00 94.12 207 ALA A O 1
ATOM 1558 N N . VAL A 1 208 ? 1.615 13.031 23.704 1.00 93.44 208 VAL A N 1
ATOM 1559 C CA . VAL A 1 208 ? 1.485 12.016 22.640 1.00 93.44 208 VAL A CA 1
ATOM 1560 C C . VAL A 1 208 ? 1.337 12.674 21.267 1.00 93.44 208 VAL A C 1
ATOM 1562 O O . VAL A 1 208 ? 1.845 12.159 20.275 1.00 93.44 208 VAL A O 1
ATOM 1565 N N . ARG A 1 209 ? 0.688 13.842 21.206 1.00 90.81 209 ARG A N 1
ATOM 1566 C CA . ARG A 1 209 ? 0.636 14.661 19.988 1.00 90.81 209 ARG A CA 1
ATOM 1567 C C . ARG A 1 209 ? 2.026 15.164 19.602 1.00 90.81 209 ARG A C 1
ATOM 1569 O O . ARG A 1 209 ? 2.388 15.059 18.437 1.00 90.81 209 ARG A O 1
ATOM 1576 N N . VAL A 1 210 ? 2.817 15.630 20.571 1.00 91.94 210 VAL A N 1
ATOM 1577 C CA . VAL A 1 210 ? 4.219 16.029 20.354 1.00 91.94 210 VAL A CA 1
ATOM 1578 C C . VAL A 1 210 ? 5.052 14.849 19.850 1.00 91.94 210 VAL A C 1
ATOM 1580 O O . VAL A 1 210 ? 5.748 14.991 18.850 1.00 91.94 210 VAL A O 1
ATOM 1583 N N . LEU A 1 211 ? 4.919 13.666 20.461 1.00 94.00 211 LEU A N 1
ATOM 1584 C CA . LEU A 1 211 ? 5.613 12.459 19.999 1.00 94.00 211 LEU A CA 1
ATOM 1585 C C . LEU A 1 211 ? 5.254 12.108 18.546 1.00 94.00 211 LEU A C 1
ATOM 1587 O O . LEU A 1 211 ? 6.144 11.848 17.743 1.00 94.00 211 LEU A O 1
ATOM 1591 N N . SER A 1 212 ? 3.969 12.157 18.185 1.00 94.25 212 SER A N 1
ATOM 1592 C CA . SER A 1 212 ? 3.515 11.910 16.809 1.00 94.25 212 SER A CA 1
ATOM 1593 C C . SER A 1 212 ? 4.097 12.902 15.801 1.00 94.25 212 SER A C 1
ATOM 1595 O O . SER A 1 212 ? 4.394 12.520 14.667 1.00 94.25 212 SER A O 1
ATOM 1597 N N . TRP A 1 213 ? 4.258 14.169 16.189 1.00 90.88 213 TRP A N 1
ATOM 1598 C CA . TRP A 1 213 ? 4.933 15.164 15.356 1.00 90.88 213 TRP A CA 1
ATOM 1599 C C . TRP A 1 213 ? 6.432 14.888 15.242 1.00 90.88 213 TRP A C 1
ATOM 1601 O O . TRP A 1 213 ? 6.974 15.016 14.149 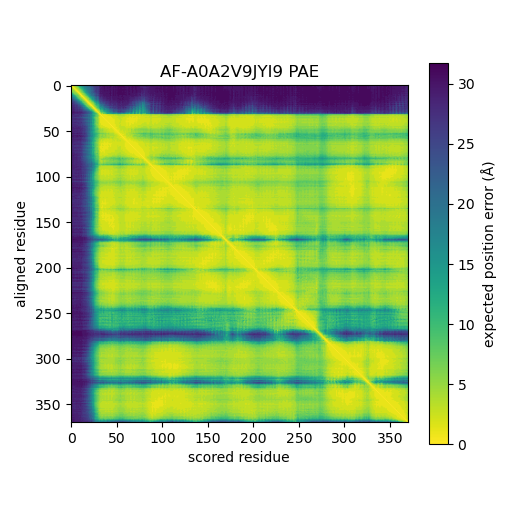1.00 90.88 213 TRP A O 1
ATOM 1611 N N . GLY A 1 214 ? 7.077 14.419 16.313 1.00 94.12 214 GLY A N 1
ATOM 1612 C CA . GLY A 1 214 ? 8.459 13.935 16.268 1.00 94.12 214 GLY A CA 1
ATOM 1613 C C . GLY A 1 214 ? 8.640 12.780 15.278 1.00 94.12 214 GLY A C 1
ATOM 1614 O O . GLY A 1 214 ? 9.530 12.829 14.436 1.00 94.12 214 GLY A O 1
ATOM 1615 N N . MET A 1 215 ? 7.745 11.786 15.299 1.00 95.81 215 MET A N 1
ATOM 1616 C CA . MET A 1 215 ? 7.756 10.682 14.326 1.00 95.81 215 MET A CA 1
ATOM 1617 C C . MET A 1 215 ? 7.573 11.191 12.892 1.00 95.81 215 MET A C 1
ATOM 1619 O O . MET A 1 215 ? 8.307 10.798 11.990 1.00 95.81 215 MET A O 1
ATOM 1623 N N . THR A 1 216 ? 6.632 12.120 12.699 1.00 93.94 216 THR A N 1
ATOM 1624 C CA . THR A 1 216 ? 6.387 12.760 11.400 1.00 93.94 216 THR A CA 1
ATOM 1625 C C . THR A 1 216 ? 7.636 13.486 10.902 1.00 93.94 216 THR A C 1
ATOM 1627 O O . THR A 1 216 ? 7.994 13.330 9.742 1.00 93.94 216 THR A O 1
ATOM 1630 N N . ALA A 1 217 ? 8.344 14.220 11.764 1.00 93.44 217 ALA A N 1
ATOM 1631 C CA . ALA A 1 217 ? 9.580 14.909 11.398 1.00 93.44 217 ALA A CA 1
ATOM 1632 C C . ALA A 1 217 ? 10.675 13.936 10.925 1.00 93.44 217 ALA A C 1
ATOM 1634 O O . ALA A 1 217 ? 11.342 14.206 9.928 1.00 93.44 217 ALA A O 1
ATOM 1635 N N . VAL A 1 218 ? 10.810 12.777 11.578 1.00 96.81 218 VAL A N 1
ATOM 1636 C CA . VAL A 1 218 ? 11.743 11.722 11.146 1.00 96.81 218 VAL A CA 1
ATOM 1637 C C . VAL A 1 218 ? 11.359 11.179 9.764 1.00 96.81 218 VAL A C 1
ATOM 1639 O O . VAL A 1 218 ? 12.232 11.015 8.913 1.00 96.81 218 VAL A O 1
ATOM 1642 N N . TYR A 1 219 ? 10.065 10.961 9.497 1.00 96.62 219 TYR A N 1
ATOM 1643 C CA . TYR A 1 219 ? 9.605 10.542 8.166 1.00 96.62 219 TYR A CA 1
ATOM 1644 C C . TYR A 1 219 ? 9.896 11.592 7.102 1.00 96.62 219 TYR A C 1
ATOM 1646 O O . TYR A 1 219 ? 10.363 11.245 6.024 1.00 96.62 219 TYR A O 1
ATOM 1654 N N . LEU A 1 220 ? 9.645 12.871 7.398 1.00 93.25 220 LEU A N 1
ATOM 1655 C CA . LEU A 1 220 ? 9.917 13.973 6.476 1.00 93.25 220 LEU A CA 1
ATOM 1656 C C . LEU A 1 220 ? 11.399 14.025 6.100 1.00 93.25 220 LEU A C 1
ATOM 1658 O O . LEU A 1 220 ? 11.717 14.149 4.921 1.00 93.25 220 LEU A O 1
ATOM 1662 N N . ALA A 1 221 ? 12.295 13.866 7.076 1.00 93.19 221 ALA A N 1
ATOM 1663 C CA . ALA A 1 221 ? 13.731 13.822 6.828 1.00 93.19 221 ALA A CA 1
ATOM 1664 C C . ALA A 1 221 ? 14.129 12.613 5.960 1.00 93.19 221 ALA A C 1
ATOM 1666 O O . ALA A 1 221 ? 14.893 12.765 5.011 1.00 93.19 221 ALA A O 1
ATOM 1667 N N . ALA A 1 222 ? 13.583 11.422 6.233 1.00 94.75 222 ALA A N 1
ATOM 1668 C CA . ALA A 1 222 ? 13.854 10.226 5.431 1.00 94.75 222 ALA A CA 1
ATOM 1669 C C . ALA A 1 222 ? 13.305 10.340 3.993 1.00 94.75 222 ALA A C 1
ATOM 1671 O O . ALA A 1 222 ? 13.985 9.976 3.035 1.00 94.75 222 ALA A O 1
ATOM 1672 N N . ILE A 1 223 ? 12.102 10.905 3.822 1.00 92.88 223 ILE A N 1
ATOM 1673 C CA . ILE A 1 223 ? 11.530 11.228 2.505 1.00 92.88 223 ILE A CA 1
ATOM 1674 C C . ILE A 1 223 ? 12.434 12.224 1.771 1.00 92.88 223 ILE A C 1
ATOM 1676 O O . ILE A 1 223 ? 12.664 12.052 0.574 1.00 92.88 223 ILE A O 1
ATOM 1680 N N . PHE A 1 224 ? 12.977 13.220 2.477 1.00 89.38 224 PHE A N 1
ATOM 1681 C CA . PHE A 1 224 ? 13.879 14.218 1.907 1.00 89.38 224 PHE A CA 1
ATOM 1682 C C . PHE A 1 224 ? 15.105 13.573 1.251 1.00 89.38 224 PHE A C 1
ATOM 1684 O O . PHE A 1 224 ? 15.345 13.728 0.055 1.00 89.38 224 PHE A O 1
ATOM 1691 N N . VAL A 1 225 ? 15.827 12.746 2.005 1.00 90.19 225 VAL A N 1
ATOM 1692 C CA . VAL A 1 225 ? 17.064 12.107 1.528 1.00 90.19 225 VAL A CA 1
ATOM 1693 C C . VAL A 1 225 ? 16.836 10.968 0.520 1.00 90.19 225 VAL A C 1
ATOM 1695 O O . VAL A 1 225 ? 17.784 10.483 -0.096 1.00 90.19 225 VAL A O 1
ATOM 1698 N N . SER A 1 226 ? 15.585 10.544 0.306 1.00 90.38 226 SER A N 1
ATOM 1699 C CA . SER A 1 226 ? 15.231 9.547 -0.720 1.00 90.38 226 SER A CA 1
ATOM 1700 C C . SER A 1 226 ? 15.271 10.094 -2.153 1.00 90.38 226 SER A C 1
ATOM 1702 O O . SER A 1 226 ? 15.227 9.330 -3.128 1.00 90.38 226 SER A O 1
ATOM 1704 N N . TYR A 1 227 ? 15.279 11.425 -2.299 1.00 86.94 227 TYR A N 1
ATOM 1705 C CA . TYR A 1 227 ? 15.166 12.131 -3.577 1.00 86.94 227 TYR A CA 1
ATOM 1706 C C . TYR A 1 227 ? 13.981 11.656 -4.456 1.00 86.94 227 TYR A C 1
ATOM 1708 O O . TYR A 1 227 ? 14.014 11.746 -5.685 1.00 86.94 227 TYR A O 1
ATOM 1716 N N . SER A 1 228 ? 12.903 11.140 -3.848 1.00 86.88 228 SER A N 1
ATOM 1717 C CA . SER A 1 228 ? 11.690 10.708 -4.554 1.00 86.88 228 SER A CA 1
ATOM 1718 C C . SER A 1 228 ? 10.774 11.895 -4.879 1.00 86.88 228 SER A C 1
ATOM 1720 O O . SER A 1 228 ? 9.973 12.319 -4.045 1.00 86.88 228 SER A O 1
ATOM 1722 N N . ARG A 1 229 ? 10.837 12.405 -6.121 1.00 83.12 229 ARG A N 1
ATOM 1723 C CA . ARG A 1 229 ? 9.943 13.481 -6.612 1.00 83.12 229 ARG A CA 1
ATOM 1724 C C . ARG A 1 229 ? 8.459 13.124 -6.430 1.00 83.12 229 ARG A C 1
ATOM 1726 O O . ARG A 1 229 ? 7.675 13.945 -5.964 1.00 83.12 229 ARG A O 1
ATOM 1733 N N . GLY A 1 230 ? 8.084 11.881 -6.750 1.00 82.19 230 GLY A N 1
ATOM 1734 C CA . GLY A 1 230 ? 6.714 11.389 -6.573 1.00 82.19 230 GLY A CA 1
ATOM 1735 C C . GLY A 1 230 ? 6.298 11.328 -5.101 1.00 82.19 230 GLY A C 1
ATOM 1736 O O . GLY A 1 230 ? 5.179 11.705 -4.762 1.00 82.19 230 GLY A O 1
ATOM 1737 N N . GLY A 1 231 ? 7.204 10.895 -4.217 1.00 87.56 231 GLY A N 1
ATOM 1738 C CA . GLY A 1 231 ? 6.961 10.864 -2.775 1.00 87.56 231 GLY A CA 1
ATOM 1739 C C . GLY A 1 231 ? 6.767 12.264 -2.197 1.00 87.56 231 GLY A C 1
ATOM 1740 O O . GLY A 1 231 ? 5.831 12.491 -1.435 1.00 87.56 231 GLY A O 1
ATOM 1741 N N . PHE A 1 232 ? 7.585 13.226 -2.627 1.00 85.88 232 PHE A N 1
ATOM 1742 C CA . PHE A 1 232 ? 7.446 14.624 -2.226 1.00 85.88 232 PHE A CA 1
ATOM 1743 C C . PHE A 1 232 ? 6.127 15.241 -2.716 1.00 85.88 232 PHE A C 1
ATOM 1745 O O . PHE A 1 232 ? 5.422 15.875 -1.936 1.00 85.88 232 PHE A O 1
ATOM 1752 N N . LEU A 1 233 ? 5.724 14.999 -3.968 1.00 86.44 233 LEU A N 1
ATOM 1753 C CA . LEU A 1 233 ? 4.428 15.468 -4.468 1.00 86.44 233 LEU A CA 1
ATOM 1754 C C . LEU A 1 233 ? 3.257 14.858 -3.679 1.00 86.44 233 LEU A C 1
ATOM 1756 O O . LEU A 1 233 ? 2.338 15.573 -3.280 1.00 86.44 233 LEU A O 1
ATOM 1760 N N . GLY A 1 234 ? 3.313 13.551 -3.397 1.00 89.44 234 GLY A N 1
ATOM 1761 C CA . GLY A 1 234 ? 2.327 12.874 -2.553 1.00 89.44 234 GLY A CA 1
ATOM 1762 C C . GLY A 1 234 ? 2.255 13.476 -1.148 1.00 89.44 234 GLY A C 1
ATOM 1763 O O . GLY A 1 234 ? 1.163 13.717 -0.634 1.00 89.44 234 GLY A O 1
ATOM 1764 N N . LEU A 1 235 ? 3.408 13.797 -0.556 1.00 89.62 235 LEU A N 1
ATOM 1765 C CA . LEU A 1 235 ? 3.494 14.495 0.723 1.00 89.62 235 LEU A CA 1
ATOM 1766 C C . LEU A 1 235 ? 2.806 15.866 0.674 1.00 89.62 235 LEU A C 1
ATOM 1768 O O . LEU A 1 235 ? 1.997 16.157 1.555 1.00 89.62 235 LEU A O 1
ATOM 1772 N N . LEU A 1 236 ? 3.090 16.692 -0.341 1.00 87.56 236 LEU A N 1
ATOM 1773 C CA . LEU A 1 236 ? 2.464 18.011 -0.492 1.00 87.56 236 LEU A CA 1
ATOM 1774 C C . LEU A 1 236 ? 0.937 17.892 -0.553 1.00 87.56 236 LEU A C 1
ATOM 1776 O O . LEU A 1 236 ? 0.235 18.634 0.131 1.00 87.56 236 LEU A O 1
ATOM 1780 N N . VAL A 1 237 ? 0.417 16.920 -1.312 1.00 90.12 237 VAL A N 1
ATOM 1781 C CA . VAL A 1 237 ? -1.027 16.656 -1.402 1.00 90.12 237 VAL A CA 1
ATOM 1782 C C . VAL A 1 237 ? -1.597 16.234 -0.046 1.00 90.12 237 VAL A C 1
ATOM 1784 O O . VAL A 1 237 ? -2.621 16.769 0.380 1.00 90.12 237 VAL A O 1
ATOM 1787 N N . VAL A 1 238 ? -0.943 15.316 0.669 1.00 90.19 238 VAL A N 1
ATOM 1788 C CA . VAL A 1 238 ? -1.392 14.863 1.996 1.00 90.19 238 VAL A CA 1
ATOM 1789 C C . VAL A 1 238 ? -1.416 16.017 2.999 1.00 90.19 238 VAL A C 1
ATOM 1791 O O . VAL A 1 238 ? -2.418 16.204 3.692 1.00 90.19 238 VAL A O 1
ATOM 1794 N N . LEU A 1 239 ? -0.357 16.826 3.055 1.00 85.94 239 LEU A N 1
ATOM 1795 C CA . LEU A 1 239 ? -0.282 17.994 3.935 1.00 85.94 239 LEU A CA 1
ATOM 1796 C C . LEU A 1 239 ? -1.323 19.057 3.558 1.00 85.94 239 LEU A C 1
ATOM 1798 O O . LEU A 1 239 ? -1.977 19.604 4.447 1.00 85.94 239 LEU A O 1
ATOM 1802 N N . ALA A 1 240 ? -1.552 19.296 2.263 1.00 86.69 240 ALA A N 1
ATOM 1803 C CA . ALA A 1 240 ?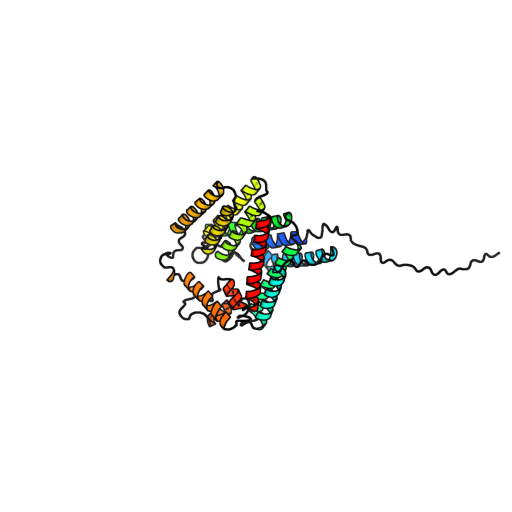 -2.598 20.195 1.784 1.00 86.69 240 ALA A CA 1
ATOM 1804 C C . ALA A 1 240 ? -3.997 19.710 2.189 1.00 86.69 240 ALA A C 1
ATOM 1806 O O . ALA A 1 240 ? -4.811 20.509 2.647 1.00 86.69 240 ALA A O 1
ATOM 1807 N N . LEU A 1 241 ? -4.275 18.406 2.091 1.00 86.44 241 LEU A N 1
ATOM 1808 C CA . LEU A 1 241 ? -5.548 17.821 2.519 1.00 86.44 241 LEU A CA 1
ATOM 1809 C C . LEU A 1 241 ? -5.743 17.908 4.038 1.00 86.44 241 LEU A C 1
ATOM 1811 O O . LEU A 1 241 ? -6.842 18.237 4.490 1.00 86.44 241 LEU A O 1
ATOM 1815 N N . ILE A 1 242 ? -4.697 17.652 4.830 1.00 84.56 242 ILE A N 1
ATOM 1816 C CA . ILE A 1 242 ? -4.728 17.824 6.293 1.00 84.56 242 ILE A CA 1
ATOM 1817 C C . ILE A 1 242 ? -4.984 19.293 6.647 1.00 84.56 242 ILE A C 1
ATOM 1819 O O . ILE A 1 242 ? -5.840 19.585 7.485 1.00 84.56 242 ILE A O 1
ATOM 1823 N N . GLY A 1 243 ? -4.284 20.212 5.978 1.00 84.62 243 GLY A N 1
ATOM 1824 C CA . GLY A 1 243 ? -4.470 21.653 6.101 1.00 84.62 243 GLY A CA 1
ATOM 1825 C C . GLY A 1 243 ? -5.904 22.059 5.783 1.00 84.62 243 GLY A C 1
ATOM 1826 O O . GLY A 1 243 ? -6.586 22.571 6.665 1.00 84.62 243 GLY A O 1
ATOM 1827 N N . TRP A 1 244 ? -6.393 21.762 4.573 1.00 84.25 244 TRP A N 1
ATOM 1828 C CA . TRP A 1 244 ? -7.759 22.061 4.116 1.00 84.25 244 TRP A CA 1
ATOM 1829 C C . TRP A 1 244 ? -8.791 21.625 5.152 1.00 84.25 244 TRP A C 1
ATOM 1831 O O . TRP A 1 244 ? -9.683 22.391 5.515 1.00 84.25 244 TRP A O 1
ATOM 1841 N N . ARG A 1 245 ? -8.670 20.393 5.650 1.00 82.06 245 ARG A N 1
ATOM 1842 C CA . ARG A 1 245 ? -9.651 19.791 6.556 1.00 82.06 245 ARG A CA 1
ATOM 1843 C C . ARG A 1 245 ? -9.586 20.342 7.985 1.00 82.06 245 ARG A C 1
ATOM 1845 O O . ARG A 1 245 ? -10.490 20.074 8.777 1.00 82.06 245 ARG A O 1
ATOM 1852 N N . SER A 1 246 ? -8.549 21.104 8.326 1.00 79.38 246 SER A N 1
ATOM 1853 C CA . SER A 1 246 ? -8.431 21.766 9.621 1.00 79.38 246 SER A CA 1
ATOM 1854 C C . SER A 1 246 ? -9.411 22.931 9.745 1.00 79.38 246 SER A C 1
ATOM 1856 O O . SER A 1 246 ? -9.525 23.778 8.860 1.00 79.38 246 SER A O 1
ATOM 1858 N N . ARG A 1 247 ? -10.098 23.019 10.891 1.00 79.56 247 ARG A N 1
ATOM 1859 C CA . ARG A 1 247 ? -11.022 24.131 11.179 1.00 79.56 247 ARG A CA 1
ATOM 1860 C C . ARG A 1 247 ? -10.298 25.437 11.522 1.00 79.56 247 ARG A C 1
ATOM 1862 O O . ARG A 1 247 ? -10.870 26.510 11.358 1.00 79.56 247 ARG A O 1
ATOM 1869 N N . SER A 1 248 ? -9.035 25.371 11.946 1.00 84.25 248 SER A N 1
ATOM 1870 C CA . SER A 1 248 ? -8.247 26.558 12.295 1.00 84.25 248 SER A CA 1
ATOM 1871 C C . SER A 1 248 ? -7.728 27.264 11.040 1.00 84.25 248 SER A C 1
ATOM 1873 O O . SER A 1 248 ? -7.033 26.661 10.221 1.00 84.25 248 SER A O 1
ATOM 1875 N N . LEU A 1 249 ? -8.054 28.554 10.888 1.00 83.06 249 LEU A N 1
ATOM 1876 C CA . LEU A 1 249 ? -7.511 29.395 9.815 1.00 83.06 249 LEU A CA 1
ATOM 1877 C C . LEU A 1 249 ? -5.983 29.510 9.921 1.00 83.06 249 LEU A C 1
ATOM 1879 O O . LEU A 1 249 ? -5.293 29.346 8.923 1.00 83.06 249 LEU A O 1
ATOM 1883 N N . TRP A 1 250 ? -5.455 29.695 11.132 1.00 79.94 250 TRP A N 1
ATOM 1884 C CA . TRP A 1 250 ? -4.014 29.795 11.378 1.00 79.94 250 TRP A CA 1
ATOM 1885 C C . TRP A 1 250 ? -3.262 28.524 10.996 1.00 79.94 250 TRP A C 1
ATOM 1887 O O . TRP A 1 250 ? -2.211 28.597 10.371 1.00 79.94 250 TRP A O 1
ATOM 1897 N N . PHE A 1 251 ? -3.822 27.352 11.305 1.00 81.31 251 PHE A N 1
ATOM 1898 C CA . PHE A 1 251 ? -3.216 26.086 10.895 1.00 81.31 251 PHE A CA 1
ATOM 1899 C C . PHE A 1 251 ? -3.257 25.905 9.371 1.00 81.31 251 PHE A C 1
ATOM 1901 O O . PHE A 1 251 ? -2.287 25.438 8.785 1.00 81.31 251 PHE A O 1
ATOM 1908 N N . ARG A 1 252 ? -4.351 26.316 8.715 1.00 84.25 252 ARG A N 1
ATOM 1909 C CA . ARG A 1 252 ? -4.450 26.331 7.246 1.00 84.25 252 ARG A CA 1
ATOM 1910 C C . ARG A 1 252 ? -3.390 27.225 6.612 1.00 84.25 252 ARG A C 1
ATOM 1912 O O . ARG A 1 252 ? -2.696 26.775 5.707 1.00 84.25 252 ARG A O 1
ATOM 1919 N N . LEU A 1 253 ? -3.242 28.452 7.108 1.00 82.88 253 LEU A N 1
ATOM 1920 C CA . LEU A 1 253 ? -2.228 29.397 6.636 1.00 82.88 253 LEU A CA 1
ATOM 1921 C C . LEU A 1 253 ? -0.812 28.865 6.875 1.00 82.88 253 LEU A C 1
ATOM 1923 O O . LEU A 1 253 ? 0.000 28.899 5.959 1.00 82.88 253 LEU A O 1
ATOM 1927 N N . LEU A 1 254 ? -0.537 28.298 8.053 1.00 85.75 254 LEU A N 1
ATOM 1928 C CA . LEU A 1 254 ? 0.749 27.671 8.362 1.00 85.75 254 LEU A CA 1
ATOM 1929 C C . LEU A 1 254 ? 1.080 26.540 7.380 1.00 85.75 254 LEU A C 1
ATOM 1931 O O . LEU A 1 254 ? 2.202 26.470 6.889 1.00 85.75 254 LEU A O 1
ATOM 1935 N N . MET A 1 255 ? 0.112 25.672 7.071 1.00 84.12 255 MET A N 1
ATOM 1936 C CA . MET A 1 255 ? 0.306 24.608 6.083 1.00 84.12 255 MET A CA 1
ATOM 1937 C C . MET A 1 255 ? 0.530 25.173 4.679 1.00 84.12 255 MET A C 1
ATOM 1939 O O . MET A 1 255 ? 1.424 24.700 3.991 1.00 84.12 255 MET A O 1
ATOM 1943 N N . LEU A 1 256 ? -0.212 26.203 4.258 1.00 82.94 256 LEU A N 1
ATOM 1944 C CA . LEU A 1 256 ? -0.012 26.843 2.951 1.00 82.94 256 LEU A CA 1
ATOM 1945 C C . LEU A 1 256 ? 1.378 27.478 2.824 1.00 82.94 256 LEU A C 1
ATOM 1947 O O . LEU A 1 256 ? 2.069 27.236 1.838 1.00 82.94 256 LEU A O 1
ATOM 1951 N N . VAL A 1 257 ? 1.807 28.240 3.832 1.00 84.50 257 VAL A N 1
ATOM 1952 C CA . VAL A 1 257 ? 3.142 28.852 3.867 1.00 84.50 257 VAL A CA 1
ATOM 1953 C C . VAL A 1 257 ? 4.224 27.774 3.902 1.00 84.50 257 VAL A C 1
ATOM 1955 O O . VAL A 1 257 ? 5.190 27.861 3.152 1.00 84.50 257 VAL A O 1
ATOM 1958 N N . GLY A 1 258 ? 4.044 26.725 4.709 1.00 82.25 258 GLY A N 1
ATOM 1959 C CA . GLY A 1 258 ? 4.969 25.593 4.773 1.00 82.25 258 GLY A CA 1
ATOM 1960 C C . GLY A 1 258 ? 5.091 24.849 3.442 1.00 82.25 258 GLY A C 1
ATOM 1961 O O . GLY A 1 258 ? 6.199 24.522 3.029 1.00 82.25 258 GLY A O 1
ATOM 1962 N N . LEU A 1 259 ? 3.978 24.633 2.736 1.00 84.25 259 LEU A N 1
ATOM 1963 C CA . LEU A 1 259 ? 3.961 24.028 1.401 1.00 84.25 259 LEU A CA 1
ATOM 1964 C C . LEU A 1 259 ? 4.675 24.908 0.370 1.00 84.25 259 LEU A C 1
ATOM 1966 O O . LEU A 1 259 ? 5.474 24.393 -0.407 1.00 84.25 259 LEU A O 1
ATOM 1970 N N . ALA A 1 260 ? 4.423 26.220 0.379 1.00 81.75 260 ALA A N 1
ATOM 1971 C CA . ALA A 1 260 ? 5.083 27.164 -0.520 1.00 81.75 260 ALA A CA 1
ATOM 1972 C C . ALA A 1 260 ? 6.595 27.226 -0.260 1.00 81.75 260 ALA A C 1
ATOM 1974 O O . ALA A 1 260 ? 7.385 27.119 -1.195 1.00 81.75 260 ALA A O 1
ATOM 1975 N N . ALA A 1 261 ? 7.005 27.317 1.007 1.00 81.38 261 ALA A N 1
ATOM 1976 C CA . ALA A 1 261 ? 8.411 27.314 1.398 1.00 81.38 261 ALA A CA 1
ATOM 1977 C C . ALA A 1 261 ? 9.105 25.999 1.019 1.00 81.38 261 ALA A C 1
ATOM 1979 O O . ALA A 1 261 ? 10.201 26.024 0.462 1.00 81.38 261 ALA A O 1
ATOM 1980 N N . ALA A 1 262 ? 8.454 24.857 1.261 1.00 78.56 262 ALA A N 1
ATOM 1981 C CA . ALA A 1 262 ? 8.972 23.556 0.858 1.00 78.56 262 ALA A CA 1
ATOM 1982 C C . ALA A 1 262 ? 9.122 23.473 -0.665 1.00 78.56 262 ALA A C 1
ATOM 1984 O O . ALA A 1 262 ? 10.166 23.048 -1.145 1.00 78.56 262 ALA A O 1
ATOM 1985 N N . PHE A 1 263 ? 8.128 23.928 -1.431 1.00 78.44 263 PHE A N 1
ATOM 1986 C CA . PHE A 1 263 ? 8.195 23.948 -2.890 1.00 78.44 263 PHE A CA 1
ATOM 1987 C C . PHE A 1 263 ? 9.353 24.811 -3.404 1.00 78.44 263 PHE A C 1
ATOM 1989 O O . PHE A 1 263 ? 10.134 24.341 -4.226 1.00 78.44 263 PHE A O 1
ATOM 1996 N N . VAL A 1 264 ? 9.512 26.031 -2.877 1.00 79.50 264 VAL A N 1
ATOM 1997 C CA . VAL A 1 264 ? 10.625 26.924 -3.234 1.00 79.50 264 VAL A CA 1
ATOM 1998 C C . VAL A 1 264 ? 11.966 26.274 -2.897 1.00 79.50 264 VAL A C 1
ATOM 2000 O O . VAL A 1 264 ? 12.839 26.192 -3.757 1.00 79.50 264 VAL A O 1
ATOM 2003 N N . TYR A 1 265 ? 12.117 25.744 -1.683 1.00 77.25 265 TYR A N 1
ATOM 2004 C CA . TYR A 1 265 ? 13.351 25.095 -1.248 1.00 77.25 265 TYR A CA 1
ATOM 2005 C C . TYR A 1 265 ? 13.715 23.893 -2.128 1.00 77.25 265 TYR A C 1
ATOM 2007 O O . TYR A 1 265 ? 14.853 23.772 -2.574 1.00 77.25 265 TYR A O 1
ATOM 2015 N N . VAL A 1 266 ? 12.741 23.038 -2.445 1.00 73.19 266 VAL A N 1
ATOM 2016 C CA . VAL A 1 266 ? 12.942 21.901 -3.350 1.00 73.19 266 VAL A CA 1
ATOM 2017 C C . VAL A 1 266 ? 13.295 22.380 -4.755 1.00 73.19 266 VAL A C 1
ATOM 2019 O O . VAL A 1 266 ? 14.252 21.889 -5.340 1.00 73.19 266 VAL A O 1
ATOM 2022 N N . SER A 1 267 ? 12.593 23.379 -5.288 1.00 70.00 267 SER A N 1
ATOM 2023 C CA . SER A 1 267 ? 12.894 23.906 -6.622 1.00 70.00 267 SER A CA 1
ATOM 2024 C C . SER A 1 267 ? 14.301 24.503 -6.734 1.00 70.00 267 SER A C 1
ATOM 2026 O O . SER A 1 267 ? 14.923 24.388 -7.784 1.00 70.00 267 SER A O 1
ATOM 2028 N N . ALA A 1 268 ? 14.813 25.099 -5.653 1.00 69.12 268 ALA A N 1
ATOM 2029 C CA . ALA A 1 268 ? 16.104 25.779 -5.638 1.00 69.12 268 ALA A CA 1
ATOM 2030 C C . ALA A 1 268 ? 17.287 24.857 -5.296 1.00 69.12 268 ALA A C 1
ATOM 2032 O O . ALA A 1 268 ? 18.387 25.079 -5.791 1.00 69.12 268 ALA A O 1
ATOM 2033 N N . TYR A 1 269 ? 17.080 23.844 -4.447 1.00 64.38 269 TYR A N 1
ATOM 2034 C CA . TYR A 1 269 ? 18.176 23.057 -3.859 1.00 64.38 269 TYR A CA 1
ATOM 2035 C C . TYR A 1 269 ? 18.033 21.543 -4.040 1.00 64.38 269 TYR A C 1
ATOM 2037 O O . TYR A 1 269 ? 18.990 20.806 -3.822 1.00 64.38 269 TYR A O 1
ATOM 2045 N N . TRP A 1 270 ? 16.862 21.056 -4.456 1.00 67.50 270 TRP A N 1
ATOM 2046 C CA . TRP A 1 270 ? 16.604 19.636 -4.704 1.00 67.50 270 TRP A CA 1
ATOM 2047 C C . TRP A 1 270 ? 16.695 19.335 -6.200 1.00 67.50 270 TRP A C 1
ATOM 2049 O O . TRP A 1 270 ? 15.798 18.772 -6.838 1.00 67.50 270 TRP A O 1
ATOM 2059 N N . THR A 1 271 ? 17.821 19.710 -6.787 1.00 58.34 271 THR A N 1
ATOM 2060 C CA . THR A 1 271 ? 18.189 19.274 -8.125 1.00 58.34 271 THR A CA 1
ATOM 2061 C C . THR A 1 271 ? 18.934 17.951 -8.016 1.00 58.34 271 THR A C 1
ATOM 2063 O O . THR A 1 271 ? 20.082 17.891 -7.583 1.00 58.34 271 THR A O 1
ATOM 2066 N N . ARG A 1 272 ? 18.281 16.875 -8.479 1.00 58.19 272 ARG A N 1
ATOM 2067 C CA . ARG A 1 272 ? 19.003 15.788 -9.164 1.00 58.19 272 ARG A CA 1
ATOM 2068 C C . ARG A 1 272 ? 19.870 16.484 -10.218 1.00 58.19 272 ARG A C 1
ATOM 2070 O O . ARG A 1 272 ? 19.388 17.442 -10.811 1.00 58.19 272 ARG A O 1
ATOM 2077 N N . SER A 1 273 ? 21.091 16.043 -10.469 1.00 51.78 273 SER A N 1
ATOM 2078 C CA . SER A 1 273 ? 22.042 16.629 -11.435 1.00 51.78 273 SER A CA 1
ATOM 2079 C C . SER A 1 273 ? 21.561 16.724 -12.906 1.00 51.78 273 SER A C 1
ATOM 2081 O O . SER A 1 273 ? 22.364 16.929 -13.807 1.00 51.78 273 SER A O 1
ATOM 2083 N N . SER A 1 274 ? 20.260 16.601 -13.168 1.00 49.22 274 SER A N 1
ATOM 2084 C CA . SER A 1 274 ? 19.575 16.836 -14.433 1.00 49.22 274 SER A CA 1
ATOM 2085 C C . SER A 1 274 ? 18.722 18.105 -14.326 1.00 49.22 274 SER A C 1
ATOM 2087 O O . SER A 1 274 ? 17.732 18.147 -13.586 1.00 49.22 274 SER A O 1
ATOM 2089 N N . ASP A 1 275 ? 19.116 19.117 -15.080 1.00 50.94 275 ASP A N 1
ATOM 2090 C CA . ASP A 1 275 ? 18.430 20.390 -15.247 1.00 50.94 275 ASP A CA 1
ATOM 2091 C C . ASP A 1 275 ? 16.936 20.185 -15.600 1.00 50.94 275 ASP A C 1
ATOM 2093 O O . ASP A 1 275 ? 16.598 19.459 -16.538 1.00 50.94 275 ASP A O 1
ATOM 2097 N N . PHE A 1 276 ? 16.012 20.793 -14.842 1.00 53.81 276 PHE A N 1
ATOM 2098 C CA . PHE A 1 276 ? 14.556 20.681 -15.081 1.00 53.81 276 PHE A CA 1
ATOM 2099 C C . PHE A 1 276 ? 14.115 21.330 -16.408 1.00 53.81 276 PHE A C 1
ATOM 2101 O O . PHE A 1 276 ? 12.964 21.185 -16.818 1.00 53.81 276 PHE A O 1
ATOM 2108 N N . SER A 1 277 ? 15.023 22.042 -17.075 1.00 55.88 277 SER A N 1
ATOM 2109 C CA . SER A 1 277 ? 14.817 22.746 -18.339 1.00 55.88 277 SER A CA 1
ATOM 2110 C C . SER A 1 277 ? 14.559 21.809 -19.532 1.00 55.88 277 SER A C 1
ATOM 2112 O O . SER A 1 277 ? 13.878 22.213 -20.470 1.00 55.88 277 SER A O 1
ATOM 2114 N N . ASN A 1 278 ? 15.009 20.545 -19.479 1.00 59.38 278 ASN A N 1
ATOM 2115 C CA . ASN A 1 278 ? 14.921 19.585 -20.591 1.00 59.38 278 ASN A CA 1
ATOM 2116 C C . ASN A 1 278 ? 14.165 18.291 -20.228 1.00 59.38 278 ASN A C 1
ATOM 2118 O O . ASN A 1 278 ? 14.656 17.184 -20.443 1.00 59.38 278 ASN A O 1
ATOM 2122 N N . LEU A 1 279 ? 12.931 18.411 -19.722 1.00 61.19 279 LEU A N 1
ATOM 2123 C CA . LEU A 1 279 ? 12.077 17.261 -19.357 1.00 61.19 279 LEU A CA 1
ATOM 2124 C C . LEU A 1 279 ? 11.883 16.234 -20.488 1.00 61.19 279 LEU A C 1
ATOM 2126 O O . LEU A 1 279 ? 11.778 15.042 -20.216 1.00 61.19 279 LEU A O 1
ATOM 2130 N N . ASN A 1 280 ? 11.871 16.674 -21.751 1.00 62.19 280 ASN A N 1
ATOM 2131 C CA . ASN A 1 280 ? 11.728 15.781 -22.908 1.00 62.19 280 ASN A CA 1
ATOM 2132 C C . ASN A 1 280 ? 12.965 14.903 -23.161 1.00 62.19 280 ASN A C 1
ATOM 2134 O O . ASN A 1 280 ? 12.855 13.889 -23.846 1.00 62.19 280 ASN A O 1
ATOM 2138 N N . GLN A 1 281 ? 14.127 15.273 -22.618 1.00 65.12 281 GLN A N 1
ATOM 2139 C CA . GLN A 1 281 ? 15.366 14.493 -22.691 1.00 65.12 281 GLN A CA 1
ATOM 2140 C C . GLN A 1 281 ? 15.653 13.735 -21.383 1.00 65.12 281 GLN A C 1
ATOM 2142 O O . GLN A 1 281 ? 16.646 13.014 -21.298 1.00 65.12 281 GLN A O 1
ATOM 2147 N N . ASP A 1 282 ? 14.791 13.864 -20.364 1.00 74.00 282 ASP A N 1
ATOM 2148 C CA . ASP A 1 282 ? 14.906 13.099 -19.123 1.00 74.00 282 ASP A CA 1
ATOM 2149 C C . ASP A 1 282 ? 14.572 11.627 -19.413 1.00 74.00 282 ASP A C 1
ATOM 2151 O O . ASP A 1 282 ? 13.416 11.251 -19.646 1.00 74.00 282 ASP A O 1
ATOM 2155 N N . LEU A 1 283 ? 15.605 10.783 -19.383 1.00 75.62 283 LEU A N 1
ATOM 2156 C CA . LEU A 1 283 ? 15.499 9.334 -19.558 1.00 75.62 283 LEU A CA 1
ATOM 2157 C C . LEU A 1 283 ? 14.421 8.720 -18.655 1.00 75.62 283 LEU A C 1
ATOM 2159 O O . LEU A 1 283 ? 13.701 7.825 -19.091 1.00 75.62 283 LEU A O 1
ATOM 2163 N N . SER A 1 284 ? 14.244 9.210 -17.422 1.00 76.19 284 SER A N 1
ATOM 2164 C CA . SER A 1 284 ? 13.219 8.690 -16.512 1.00 76.19 284 SER A CA 1
ATOM 2165 C C . SER A 1 284 ? 11.804 8.973 -17.016 1.00 76.19 284 SER A C 1
ATOM 2167 O O . SER A 1 284 ? 10.909 8.143 -16.844 1.00 76.19 284 SER A O 1
ATOM 2169 N N . VAL A 1 285 ? 11.585 10.131 -17.643 1.00 81.75 285 VAL A N 1
ATOM 2170 C CA . VAL A 1 285 ? 10.291 10.496 -18.235 1.00 81.75 285 VAL A CA 1
ATOM 2171 C C . VAL A 1 285 ? 10.032 9.653 -19.481 1.00 81.75 285 VAL A C 1
ATOM 2173 O O . VAL A 1 285 ? 8.964 9.049 -19.586 1.00 81.75 285 VAL A O 1
ATOM 2176 N N . GLN A 1 286 ? 11.019 9.532 -20.371 1.00 84.31 286 GLN A N 1
ATOM 2177 C CA . GLN A 1 286 ? 10.906 8.716 -21.586 1.00 84.31 286 GLN A CA 1
ATOM 2178 C C . GLN A 1 286 ? 10.598 7.246 -21.263 1.00 84.31 286 GLN A C 1
ATOM 2180 O O . GLN A 1 286 ? 9.673 6.664 -21.826 1.00 84.31 286 GLN A O 1
ATOM 2185 N N . GLN A 1 287 ? 11.293 6.667 -20.281 1.00 86.88 287 GLN A N 1
ATOM 2186 C CA . GLN A 1 287 ? 11.051 5.301 -19.805 1.00 86.88 287 GLN A CA 1
ATOM 2187 C C . GLN A 1 287 ? 9.635 5.109 -19.232 1.00 86.88 287 GLN A C 1
ATOM 2189 O O . GLN A 1 287 ? 9.009 4.067 -19.441 1.00 86.88 287 GLN A O 1
ATOM 2194 N N . ARG A 1 288 ? 9.081 6.111 -18.536 1.00 88.38 288 ARG A N 1
ATOM 2195 C CA . ARG A 1 288 ? 7.699 6.062 -18.017 1.00 88.38 288 ARG A CA 1
ATOM 2196 C C . ARG A 1 288 ? 6.662 6.125 -19.130 1.00 88.38 288 ARG A C 1
ATOM 2198 O O . ARG A 1 288 ? 5.688 5.383 -19.090 1.00 88.38 288 ARG A O 1
ATOM 2205 N N . ILE A 1 289 ? 6.873 6.987 -20.120 1.00 89.69 289 ILE A N 1
ATOM 2206 C CA . ILE A 1 289 ? 5.988 7.078 -21.284 1.00 89.69 289 ILE A CA 1
ATOM 2207 C C . ILE A 1 289 ? 6.010 5.747 -22.045 1.00 89.69 289 ILE A C 1
ATOM 2209 O O . ILE A 1 289 ? 4.958 5.163 -22.292 1.00 89.69 289 ILE A O 1
ATOM 2213 N N . ALA A 1 290 ? 7.198 5.206 -22.313 1.00 91.81 290 ALA A N 1
ATOM 2214 C CA . ALA A 1 290 ? 7.353 3.936 -23.010 1.00 91.81 290 ALA A CA 1
ATOM 2215 C C . ALA A 1 290 ? 6.716 2.748 -22.267 1.00 91.81 290 ALA A C 1
ATOM 2217 O O . ALA A 1 290 ? 6.079 1.907 -22.893 1.00 91.81 290 ALA A O 1
ATOM 2218 N N . THR A 1 291 ? 6.827 2.686 -20.935 1.00 93.75 291 THR A N 1
ATOM 2219 C CA . THR A 1 291 ? 6.174 1.633 -20.130 1.00 93.75 291 THR A CA 1
ATOM 2220 C C . THR A 1 291 ? 4.653 1.745 -20.107 1.00 93.75 291 THR A C 1
ATOM 2222 O O . THR A 1 291 ? 3.974 0.720 -20.091 1.00 93.75 291 THR A O 1
ATOM 2225 N N . ILE A 1 292 ? 4.095 2.957 -20.175 1.00 94.75 292 ILE A N 1
ATOM 2226 C CA . ILE A 1 292 ? 2.650 3.143 -20.359 1.00 94.75 292 ILE A CA 1
ATOM 2227 C C . ILE A 1 292 ? 2.221 2.649 -21.742 1.00 94.75 292 ILE A C 1
ATOM 2229 O O . ILE A 1 292 ? 1.282 1.861 -21.819 1.00 94.75 292 ILE A O 1
ATOM 2233 N N . HIS A 1 293 ? 2.924 3.048 -22.808 1.00 94.00 293 HIS A N 1
ATOM 2234 C CA . HIS A 1 293 ? 2.623 2.589 -24.168 1.00 94.00 293 HIS A CA 1
ATOM 2235 C C . HIS A 1 293 ? 2.700 1.067 -24.287 1.00 94.00 293 HIS A C 1
ATOM 2237 O O . HIS A 1 293 ? 1.731 0.451 -24.714 1.00 94.00 293 HIS A O 1
ATOM 2243 N N . ALA A 1 294 ? 3.782 0.449 -23.812 1.00 94.88 294 ALA A N 1
ATOM 2244 C CA . ALA A 1 294 ? 3.913 -1.005 -23.806 1.00 94.88 294 ALA A CA 1
ATOM 2245 C C . ALA A 1 294 ? 2.776 -1.684 -23.024 1.00 94.88 294 ALA A C 1
ATOM 2247 O O . ALA A 1 294 ? 2.268 -2.713 -23.451 1.00 94.88 294 ALA A O 1
ATOM 2248 N N . GLY A 1 295 ? 2.330 -1.098 -21.907 1.00 96.00 295 GLY A N 1
ATOM 2249 C CA . GLY A 1 295 ? 1.187 -1.622 -21.160 1.00 96.00 295 GLY A CA 1
ATOM 2250 C C . GLY A 1 295 ? -0.138 -1.542 -21.921 1.00 96.00 295 GLY A C 1
ATOM 2251 O O . GLY A 1 295 ? -0.964 -2.445 -21.806 1.00 96.00 295 GLY A O 1
ATOM 2252 N N . ILE A 1 296 ? -0.339 -0.491 -22.715 1.00 96.69 296 ILE A N 1
ATOM 2253 C CA . ILE A 1 296 ? -1.511 -0.370 -23.588 1.00 96.69 296 ILE A CA 1
ATOM 2254 C C . ILE A 1 296 ? -1.445 -1.414 -24.708 1.00 96.69 296 ILE A C 1
ATOM 2256 O O . ILE A 1 296 ? -2.432 -2.106 -24.924 1.00 96.69 296 ILE A O 1
ATOM 2260 N N . GLU A 1 297 ? -0.294 -1.592 -25.356 1.00 96.94 297 GLU A N 1
ATOM 2261 C CA . GLU A 1 297 ? -0.120 -2.602 -26.412 1.00 96.94 297 GLU A CA 1
ATOM 2262 C C . GLU A 1 297 ? -0.325 -4.033 -25.880 1.00 96.94 297 GLU A C 1
ATOM 2264 O O . GLU A 1 297 ? -1.088 -4.805 -26.453 1.00 96.94 297 GLU A O 1
ATOM 2269 N N . MET A 1 298 ? 0.239 -4.364 -24.710 1.00 97.56 298 MET A N 1
ATOM 2270 C CA . MET A 1 298 ? -0.008 -5.646 -24.028 1.00 97.56 298 MET A CA 1
ATOM 2271 C C . MET A 1 298 ? -1.502 -5.896 -23.771 1.00 97.56 298 MET A C 1
ATOM 2273 O O . MET A 1 298 ? -1.974 -7.032 -23.856 1.00 97.56 298 MET A O 1
ATOM 2277 N N . PHE A 1 299 ? -2.249 -4.841 -23.432 1.00 97.88 299 PHE A N 1
ATOM 2278 C CA . PHE A 1 299 ? -3.694 -4.916 -23.253 1.00 97.88 299 PHE A CA 1
ATOM 2279 C C . PHE A 1 299 ? -4.432 -5.094 -24.583 1.00 97.88 299 PHE A C 1
ATOM 2281 O O . PHE A 1 299 ? -5.334 -5.924 -24.652 1.00 97.88 299 PHE A O 1
ATOM 2288 N N . CYS A 1 300 ? -4.055 -4.360 -25.631 1.00 98.00 300 CYS A N 1
ATOM 2289 C CA . CYS A 1 300 ? -4.639 -4.506 -26.965 1.00 98.00 300 CYS A CA 1
ATOM 2290 C C . CYS A 1 300 ? -4.474 -5.935 -27.504 1.00 98.00 300 CYS A C 1
ATOM 2292 O O . CYS A 1 300 ? -5.424 -6.488 -28.057 1.00 98.00 300 CYS A O 1
ATOM 2294 N N . ASP A 1 301 ? -3.321 -6.560 -27.259 1.00 97.56 301 ASP A N 1
ATOM 2295 C CA . ASP A 1 301 ? -3.042 -7.938 -27.666 1.00 97.56 301 ASP A CA 1
ATOM 2296 C C . ASP A 1 301 ? -3.812 -8.975 -26.835 1.00 97.56 301 ASP A C 1
ATOM 2298 O O . ASP A 1 301 ? -4.215 -10.025 -27.344 1.00 97.56 301 ASP A O 1
ATOM 2302 N N . ARG A 1 302 ? -4.020 -8.712 -25.537 1.00 97.44 302 ARG A N 1
ATOM 2303 C CA . ARG A 1 302 ? -4.681 -9.640 -24.600 1.00 97.44 302 ARG A CA 1
ATOM 2304 C C . ARG A 1 302 ? -5.728 -8.938 -23.725 1.00 97.44 302 ARG A C 1
ATOM 2306 O O . ARG A 1 302 ? -5.582 -8.895 -22.502 1.00 97.44 302 ARG A O 1
ATOM 2313 N N . PRO A 1 303 ? -6.850 -8.466 -24.296 1.00 97.94 303 PRO A N 1
ATOM 2314 C CA . PRO A 1 303 ? -7.752 -7.541 -23.606 1.00 97.94 303 PRO A CA 1
ATOM 2315 C C . PRO A 1 303 ? -8.494 -8.160 -22.421 1.00 97.94 303 PRO A C 1
ATOM 2317 O O . PRO A 1 303 ? -8.792 -7.475 -21.447 1.00 97.94 303 PRO A O 1
ATOM 2320 N N . LEU A 1 304 ? -8.805 -9.457 -22.467 1.00 97.94 304 LEU A N 1
ATOM 2321 C CA . LEU A 1 304 ? -9.599 -10.096 -21.413 1.00 97.94 304 LEU A CA 1
ATOM 2322 C C . LEU A 1 304 ? -8.765 -10.463 -20.186 1.00 97.94 304 LEU A C 1
ATOM 2324 O O . LEU A 1 304 ? -9.173 -10.152 -19.069 1.00 97.94 304 LEU A O 1
ATOM 2328 N N . LEU A 1 305 ? -7.616 -11.109 -20.398 1.00 97.75 305 LEU A N 1
ATOM 2329 C CA . LEU A 1 305 ? -6.818 -11.731 -19.339 1.00 97.75 305 LEU A CA 1
ATOM 2330 C C . LEU A 1 305 ? -5.414 -11.138 -19.192 1.00 97.75 305 LEU A C 1
ATOM 2332 O O . LEU A 1 305 ? -4.734 -11.473 -18.231 1.00 97.75 305 LEU A O 1
ATOM 2336 N N . GLY A 1 306 ? -4.970 -10.259 -20.088 1.00 97.81 306 GLY A N 1
ATOM 2337 C CA . GLY A 1 306 ? -3.630 -9.682 -20.040 1.00 97.81 306 GLY A CA 1
ATOM 2338 C C . GLY A 1 306 ? -2.507 -10.693 -20.290 1.00 97.81 306 GLY A C 1
ATOM 2339 O O . GLY A 1 306 ? -2.721 -11.848 -20.671 1.00 97.81 306 GLY A O 1
ATOM 2340 N N . VAL A 1 307 ? -1.270 -10.241 -20.095 1.00 98.00 307 VAL A N 1
ATOM 2341 C CA . VAL A 1 307 ? -0.055 -11.052 -20.292 1.00 98.00 307 VAL A CA 1
ATOM 2342 C C . VAL A 1 307 ? 0.273 -11.980 -19.115 1.00 98.00 307 VAL A C 1
ATOM 2344 O O . VAL A 1 307 ? 1.165 -12.821 -19.239 1.00 98.00 307 VAL A O 1
ATOM 2347 N N . GLY A 1 308 ? -0.457 -11.871 -18.005 1.00 97.81 308 GLY A N 1
ATOM 2348 C CA . GLY A 1 308 ? -0.259 -12.613 -16.761 1.00 97.81 308 GLY A CA 1
ATOM 2349 C C . GLY A 1 308 ? 0.195 -11.707 -15.604 1.00 97.81 308 GLY A C 1
ATOM 2350 O O . GLY A 1 308 ? 1.013 -10.810 -15.832 1.00 97.81 308 GLY A O 1
ATOM 2351 N N . PRO A 1 309 ? -0.261 -11.943 -14.355 1.00 97.75 309 PRO A N 1
ATOM 2352 C CA . PRO A 1 309 ? 0.188 -11.204 -13.172 1.00 97.75 309 PRO A CA 1
ATOM 2353 C C . PRO A 1 309 ? 1.715 -11.187 -13.043 1.00 97.75 309 PRO A C 1
ATOM 2355 O O . PRO A 1 309 ? 2.376 -12.192 -13.276 1.00 97.75 309 PRO A O 1
ATOM 2358 N N . GLY A 1 310 ? 2.313 -10.044 -12.720 1.00 96.12 310 GLY A N 1
ATOM 2359 C CA . GLY A 1 310 ? 3.769 -9.899 -12.604 1.00 96.12 310 GLY A CA 1
ATOM 2360 C C . GLY A 1 310 ? 4.569 -10.168 -13.888 1.00 96.12 310 GLY A C 1
ATOM 2361 O O . GLY A 1 310 ? 5.800 -10.167 -13.839 1.00 96.12 310 GLY A O 1
ATOM 2362 N N . CYS A 1 311 ? 3.917 -10.416 -15.031 1.00 96.50 311 CYS A N 1
ATOM 2363 C CA . CYS A 1 311 ? 4.584 -10.721 -16.295 1.00 96.50 311 CYS A CA 1
ATOM 2364 C C . CYS A 1 311 ? 4.859 -9.474 -17.141 1.00 96.50 311 CYS A C 1
ATOM 2366 O O . CYS A 1 311 ? 5.379 -9.624 -18.243 1.00 96.50 311 CYS A O 1
ATOM 2368 N N . PHE A 1 312 ? 4.580 -8.254 -16.659 1.00 96.31 312 PHE A N 1
ATOM 2369 C CA . PHE A 1 312 ? 4.879 -7.034 -17.417 1.00 96.31 312 PHE A CA 1
ATOM 2370 C C . PHE A 1 312 ? 6.351 -6.976 -17.841 1.00 96.31 312 PHE A C 1
ATOM 2372 O O . PHE A 1 312 ? 6.665 -6.772 -19.008 1.00 96.31 312 PHE A O 1
ATOM 2379 N N . VAL A 1 313 ? 7.262 -7.215 -16.895 1.00 93.75 313 VAL A N 1
ATOM 2380 C CA . VAL A 1 313 ? 8.716 -7.153 -17.126 1.00 93.75 313 VAL A CA 1
ATOM 2381 C C . VAL A 1 313 ? 9.178 -8.257 -18.079 1.00 93.75 313 VAL A C 1
ATOM 2383 O O . VAL A 1 313 ? 10.087 -8.050 -18.874 1.00 93.75 313 VAL A O 1
ATOM 2386 N N . VAL A 1 314 ? 8.525 -9.419 -18.029 1.00 93.81 314 VAL A N 1
ATOM 2387 C CA . VAL A 1 314 ? 8.780 -10.542 -18.941 1.00 93.81 314 VAL A CA 1
ATOM 2388 C C . VAL A 1 314 ? 8.318 -10.206 -20.356 1.00 93.81 314 VAL A C 1
ATOM 2390 O O . VAL A 1 314 ? 8.999 -10.522 -21.326 1.00 93.81 314 VAL A O 1
ATOM 2393 N N . ALA A 1 315 ? 7.152 -9.576 -20.474 1.00 94.44 315 ALA A N 1
ATOM 2394 C CA . ALA A 1 315 ? 6.570 -9.178 -21.743 1.00 94.44 315 ALA A CA 1
ATOM 2395 C C . ALA A 1 315 ? 7.285 -7.960 -22.344 1.00 94.44 315 ALA A C 1
ATOM 2397 O O . ALA A 1 315 ? 7.300 -7.816 -23.561 1.00 94.44 315 ALA A O 1
ATOM 2398 N N . TRP A 1 316 ? 7.899 -7.108 -21.516 1.00 93.38 316 TRP A N 1
ATOM 2399 C CA . TRP A 1 316 ? 8.519 -5.839 -21.905 1.00 93.38 316 TRP A CA 1
ATOM 2400 C C . TRP A 1 316 ? 9.336 -5.896 -23.210 1.00 93.38 316 TRP A C 1
ATOM 2402 O O . TRP A 1 316 ? 9.063 -5.072 -24.080 1.00 93.38 316 TRP A O 1
ATOM 2412 N N . PRO A 1 317 ? 10.257 -6.857 -23.434 1.00 91.38 317 PRO A N 1
ATOM 2413 C CA . PRO A 1 317 ? 11.060 -6.899 -24.660 1.00 91.38 317 PRO A CA 1
ATOM 2414 C C . PRO A 1 317 ? 10.252 -7.056 -25.957 1.00 91.38 317 PRO A C 1
ATOM 2416 O O . PRO A 1 317 ? 10.757 -6.717 -27.022 1.00 91.38 317 PRO A O 1
ATOM 2419 N N . LEU A 1 318 ? 9.019 -7.568 -25.882 1.00 91.88 318 LEU A N 1
ATOM 2420 C CA . LEU A 1 318 ? 8.135 -7.753 -27.037 1.00 91.88 318 LEU A CA 1
ATOM 2421 C C . LEU A 1 318 ? 7.406 -6.460 -27.437 1.00 91.88 318 LEU A C 1
ATOM 2423 O O . LEU A 1 318 ? 7.020 -6.322 -28.593 1.00 91.88 318 LEU A O 1
ATOM 2427 N N . TYR A 1 319 ? 7.239 -5.523 -26.497 1.00 92.69 319 TYR A N 1
ATOM 2428 C CA . TYR A 1 319 ? 6.426 -4.309 -26.662 1.00 92.69 319 TYR A CA 1
ATOM 2429 C C . TYR A 1 319 ? 7.225 -3.008 -26.483 1.00 92.69 319 TYR A C 1
ATOM 2431 O O . TYR A 1 319 ? 6.685 -1.916 -26.654 1.00 92.69 319 TYR A O 1
ATOM 2439 N N . ALA A 1 320 ? 8.500 -3.099 -26.100 1.00 88.88 320 ALA A N 1
ATOM 2440 C CA . ALA A 1 320 ? 9.356 -1.941 -25.894 1.00 88.88 320 ALA A CA 1
ATOM 2441 C C . ALA A 1 320 ? 9.623 -1.196 -27.220 1.00 88.88 320 ALA A C 1
ATOM 2443 O O . ALA A 1 320 ? 9.899 -1.839 -28.239 1.00 88.88 320 ALA A O 1
ATOM 2444 N N . PRO A 1 321 ? 9.619 0.152 -27.220 1.00 86.06 321 PRO A N 1
ATOM 2445 C CA . PRO A 1 321 ? 10.061 0.929 -28.373 1.00 86.06 321 PRO A CA 1
ATOM 2446 C C . PRO A 1 321 ? 11.511 0.588 -28.736 1.00 86.06 321 PRO A C 1
ATOM 2448 O O . PRO A 1 321 ? 12.380 0.540 -27.864 1.00 86.06 321 PRO A O 1
ATOM 2451 N N . LYS A 1 322 ? 11.780 0.351 -30.024 1.00 82.50 322 LYS A N 1
ATOM 2452 C CA . LYS A 1 322 ? 13.098 -0.100 -30.515 1.00 82.50 322 LYS A CA 1
ATOM 2453 C C . LYS A 1 322 ? 14.195 0.959 -30.376 1.00 82.50 322 LYS A C 1
ATOM 2455 O O . LYS A 1 322 ? 15.373 0.626 -30.349 1.00 82.50 322 LYS A O 1
ATOM 2460 N N . ASP A 1 323 ? 13.799 2.221 -30.335 1.00 82.69 323 ASP A N 1
ATOM 2461 C CA . ASP A 1 323 ? 14.639 3.411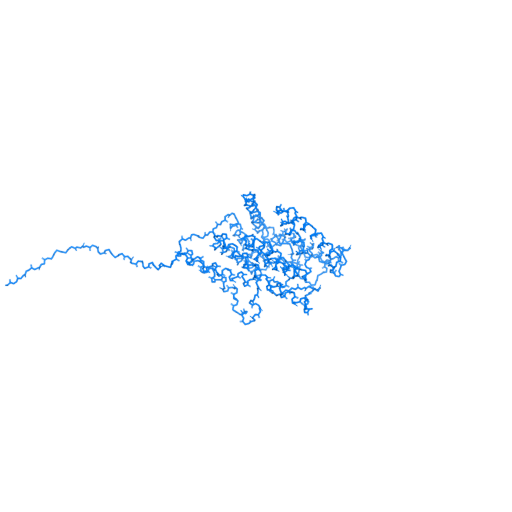 -30.238 1.00 82.69 323 ASP A CA 1
ATOM 2462 C C . ASP A 1 323 ? 14.940 3.824 -28.788 1.00 82.69 323 ASP A C 1
ATOM 2464 O O . ASP A 1 323 ? 15.815 4.659 -28.550 1.00 82.69 323 ASP A O 1
ATOM 2468 N N . LEU A 1 324 ? 14.266 3.225 -27.802 1.00 81.25 324 LEU A N 1
ATOM 2469 C CA . LEU A 1 324 ? 14.486 3.545 -26.398 1.00 81.25 324 LEU A CA 1
ATOM 2470 C C . LEU A 1 324 ? 15.746 2.850 -25.870 1.00 81.25 324 LEU A C 1
ATOM 2472 O O . LEU A 1 324 ? 15.779 1.634 -25.680 1.00 81.25 324 LEU A O 1
ATOM 2476 N N . TYR A 1 325 ? 16.764 3.638 -25.527 1.00 75.06 325 TYR A N 1
ATOM 2477 C CA . TYR A 1 325 ? 17.908 3.121 -24.785 1.00 75.06 325 TYR A CA 1
ATOM 2478 C C . TYR A 1 325 ? 17.499 2.761 -23.349 1.00 75.06 325 TYR A C 1
ATOM 2480 O O . TYR A 1 325 ? 17.170 3.626 -22.531 1.00 75.06 325 TYR A O 1
ATOM 2488 N N . THR A 1 326 ? 17.570 1.475 -23.008 1.00 73.12 326 THR A N 1
ATOM 2489 C CA . THR A 1 326 ? 17.443 0.997 -21.627 1.00 73.12 326 THR A CA 1
ATOM 2490 C C . THR A 1 326 ? 18.573 0.023 -21.315 1.00 73.12 326 THR A C 1
ATOM 2492 O O . THR A 1 326 ? 19.017 -0.744 -22.165 1.00 73.12 326 THR A O 1
ATOM 2495 N N . ARG A 1 327 ? 19.054 0.039 -20.068 1.00 60.09 327 ARG A N 1
ATOM 2496 C CA . ARG A 1 327 ? 20.043 -0.939 -19.581 1.00 60.09 327 ARG A CA 1
ATOM 2497 C C . ARG A 1 327 ? 19.402 -2.235 -19.068 1.00 60.09 327 ARG A C 1
ATOM 2499 O O . ARG A 1 327 ? 20.113 -3.110 -18.591 1.00 60.09 327 ARG A O 1
ATOM 2506 N N . GLY A 1 328 ? 18.074 -2.356 -19.128 1.00 71.81 328 GLY A N 1
ATOM 2507 C CA . GLY A 1 328 ? 17.351 -3.480 -18.542 1.00 71.81 328 GLY A CA 1
ATOM 2508 C C . GLY A 1 328 ? 15.852 -3.462 -18.817 1.00 71.81 328 GLY A C 1
ATOM 2509 O O . GLY A 1 328 ? 15.319 -2.555 -19.465 1.00 71.81 328 GLY A O 1
ATOM 2510 N N . TRP A 1 329 ? 15.175 -4.495 -18.322 1.00 80.75 329 TRP A N 1
ATOM 2511 C CA . TRP A 1 329 ? 13.729 -4.632 -18.442 1.00 80.75 329 TRP A CA 1
ATOM 2512 C C . TRP A 1 329 ? 13.035 -3.672 -17.485 1.00 80.75 329 TRP A C 1
ATOM 2514 O O . TRP A 1 329 ? 13.379 -3.596 -16.305 1.00 80.75 329 TRP A O 1
ATOM 2524 N N . LEU A 1 330 ? 12.078 -2.912 -18.010 1.00 84.31 330 LEU A N 1
ATOM 2525 C CA . LEU A 1 330 ? 11.402 -1.885 -17.236 1.00 84.31 330 LEU A CA 1
ATOM 2526 C C . LEU A 1 330 ? 10.112 -2.424 -16.623 1.00 84.31 330 LEU A C 1
ATOM 2528 O O . LEU A 1 330 ? 9.369 -3.183 -17.242 1.00 84.31 330 LEU A O 1
ATOM 2532 N N . VAL A 1 331 ? 9.839 -1.978 -15.401 1.00 84.50 331 VAL A N 1
ATOM 2533 C CA . VAL A 1 331 ? 8.537 -2.122 -14.748 1.00 84.50 331 VAL A CA 1
ATOM 2534 C C . VAL A 1 331 ? 7.668 -0.916 -15.072 1.00 84.50 331 VAL A C 1
ATOM 2536 O O . VAL A 1 331 ? 8.154 0.215 -15.155 1.00 84.50 331 VAL A O 1
ATOM 2539 N N . ASN A 1 332 ? 6.362 -1.132 -15.196 1.00 84.75 332 ASN A N 1
ATOM 2540 C CA . ASN A 1 332 ? 5.433 -0.019 -15.261 1.00 84.75 332 ASN A CA 1
ATOM 2541 C C . ASN A 1 332 ? 5.264 0.592 -13.867 1.00 84.75 332 ASN A C 1
ATOM 2543 O O . ASN A 1 332 ? 4.798 -0.056 -12.936 1.00 84.75 332 ASN A O 1
ATOM 2547 N N . HIS A 1 333 ? 5.614 1.866 -13.719 1.00 83.44 333 HIS A N 1
ATOM 2548 C CA . HIS A 1 333 ? 5.421 2.598 -12.465 1.00 83.44 333 HIS A CA 1
ATOM 2549 C C . HIS A 1 333 ? 4.022 3.223 -12.329 1.00 83.44 333 HIS A C 1
ATOM 2551 O O . HIS A 1 333 ? 3.821 4.108 -11.495 1.00 83.44 333 HIS A O 1
ATOM 2557 N N . ASN A 1 334 ? 3.059 2.795 -13.145 1.00 91.19 334 ASN A N 1
ATOM 2558 C CA . ASN A 1 334 ? 1.655 3.149 -13.034 1.00 91.19 334 ASN A CA 1
ATOM 2559 C C . ASN A 1 334 ? 0.820 1.882 -12.816 1.00 91.19 334 ASN A C 1
ATOM 2561 O O . ASN A 1 334 ? 0.573 1.114 -13.744 1.00 91.19 334 ASN A O 1
ATOM 2565 N N . THR A 1 335 ? 0.342 1.700 -11.583 1.00 92.88 335 THR A N 1
ATOM 2566 C CA . THR A 1 335 ? -0.411 0.510 -11.171 1.00 92.88 335 THR A CA 1
ATOM 2567 C C . THR A 1 335 ? -1.659 0.265 -12.020 1.00 92.88 335 THR A C 1
ATOM 2569 O O . THR A 1 335 ? -1.999 -0.887 -12.254 1.00 92.88 335 THR A O 1
ATOM 2572 N N . PHE A 1 336 ? -2.328 1.306 -12.533 1.00 95.75 336 PHE A N 1
ATOM 2573 C CA . PHE A 1 336 ? -3.513 1.121 -13.379 1.00 95.75 336 PHE A CA 1
ATOM 2574 C C . PHE A 1 336 ? -3.155 0.461 -14.710 1.00 95.75 336 PHE A C 1
ATOM 2576 O O . PHE A 1 336 ? -3.792 -0.515 -15.093 1.00 95.75 336 PHE A O 1
ATOM 2583 N N . PHE A 1 337 ? -2.109 0.945 -15.384 1.00 96.25 337 PHE A N 1
ATOM 2584 C CA . PHE A 1 337 ? -1.640 0.338 -16.631 1.00 96.25 337 PHE A CA 1
ATOM 2585 C C . PHE A 1 337 ? -0.950 -1.007 -16.397 1.00 96.25 337 PHE A C 1
ATOM 2587 O O . PHE A 1 337 ? -1.029 -1.885 -17.253 1.00 96.25 337 PHE A O 1
ATOM 2594 N N . GLN A 1 338 ? -0.318 -1.204 -15.239 1.00 95.69 338 GLN A N 1
ATOM 2595 C CA . GLN A 1 338 ? 0.244 -2.500 -14.869 1.00 95.69 338 GLN A CA 1
ATOM 2596 C C . GLN A 1 338 ? -0.856 -3.555 -14.691 1.00 95.69 338 GLN A C 1
ATOM 2598 O O . GLN A 1 338 ? -0.792 -4.607 -15.311 1.00 95.69 338 GLN A O 1
ATOM 2603 N N . VAL A 1 339 ? -1.910 -3.266 -13.921 1.00 96.75 339 VAL A N 1
ATOM 2604 C CA . VAL A 1 339 ? -3.043 -4.195 -13.767 1.00 96.75 339 VAL A CA 1
ATOM 2605 C C . VAL A 1 339 ? -3.748 -4.418 -15.112 1.00 96.75 339 VAL A C 1
ATOM 2607 O O . VAL A 1 339 ? -4.078 -5.560 -15.434 1.00 96.75 339 VAL A O 1
ATOM 2610 N N . LEU A 1 340 ? -3.908 -3.366 -15.924 1.00 97.81 340 LEU A N 1
ATOM 2611 C CA . LEU A 1 340 ? -4.499 -3.447 -17.265 1.00 97.81 340 LEU A CA 1
ATOM 2612 C C . LEU A 1 340 ? -3.744 -4.396 -18.192 1.00 97.81 340 LEU A C 1
ATOM 2614 O O . LEU A 1 340 ? -4.350 -5.280 -18.791 1.00 97.81 340 LEU A O 1
ATOM 2618 N N . SER A 1 341 ? -2.428 -4.241 -18.274 1.00 97.50 341 SER A N 1
ATOM 2619 C CA . SER A 1 341 ? -1.576 -5.085 -19.113 1.00 97.50 341 SER A CA 1
ATOM 2620 C C . SER A 1 341 ? -1.465 -6.516 -18.591 1.00 97.50 341 SER A C 1
ATOM 2622 O O . SER A 1 341 ? -1.534 -7.462 -19.371 1.00 97.50 341 SER A O 1
ATOM 2624 N N . GLU A 1 342 ? -1.323 -6.703 -17.278 1.00 97.81 342 GLU A N 1
ATOM 2625 C CA . GLU A 1 342 ? -1.067 -8.017 -16.683 1.00 97.81 342 GLU A CA 1
ATOM 2626 C C . GLU A 1 342 ? -2.328 -8.871 -16.531 1.00 97.81 342 GLU A C 1
ATOM 2628 O O . GLU A 1 342 ? -2.251 -10.085 -16.683 1.00 97.81 342 GLU A O 1
ATOM 2633 N N . THR A 1 343 ? -3.486 -8.264 -16.262 1.00 97.88 343 THR A N 1
ATOM 2634 C CA . THR A 1 343 ? -4.727 -9.001 -15.949 1.00 97.88 343 THR A CA 1
ATOM 2635 C C . THR A 1 343 ? -5.894 -8.711 -16.887 1.00 97.88 343 THR A C 1
ATOM 2637 O O . THR A 1 343 ? -6.961 -9.310 -16.734 1.00 97.88 343 THR A O 1
ATOM 2640 N N . GLY A 1 344 ? -5.721 -7.802 -17.853 1.00 97.94 344 GLY A N 1
ATOM 2641 C CA . GLY A 1 344 ? -6.779 -7.399 -18.774 1.00 97.94 344 GLY A CA 1
ATOM 2642 C C . GLY A 1 344 ? -7.997 -6.818 -18.055 1.00 97.94 344 GLY A C 1
ATOM 2643 O O . GLY A 1 344 ? -7.925 -6.329 -16.920 1.00 97.94 344 GLY A O 1
ATOM 2644 N N . LEU A 1 345 ? -9.156 -6.882 -18.706 1.00 98.19 345 LEU A N 1
ATOM 2645 C CA . LEU A 1 345 ? -10.425 -6.449 -18.121 1.00 98.19 345 LEU A CA 1
ATOM 2646 C C . LEU A 1 345 ? -10.816 -7.279 -16.890 1.00 98.19 345 LEU A C 1
ATOM 2648 O O . LEU A 1 345 ? -11.432 -6.730 -15.973 1.00 98.19 345 LEU A O 1
ATOM 2652 N N . ALA A 1 346 ? -10.434 -8.562 -16.844 1.00 97.75 346 ALA A N 1
ATOM 2653 C CA . ALA A 1 346 ? -10.792 -9.473 -15.760 1.00 97.75 346 ALA A CA 1
ATOM 2654 C C . ALA A 1 346 ? -10.255 -9.019 -14.394 1.00 97.75 346 ALA A C 1
ATOM 2656 O O . ALA A 1 346 ? -10.967 -9.147 -13.400 1.00 97.75 346 ALA A O 1
ATOM 2657 N N . 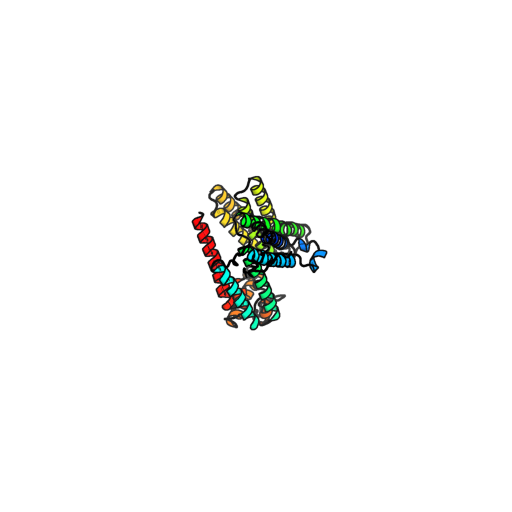GLY A 1 347 ? -9.042 -8.459 -14.328 1.00 97.25 347 GLY A N 1
ATOM 2658 C CA . GLY A 1 347 ? -8.530 -7.845 -13.097 1.00 97.25 347 GLY A CA 1
ATOM 2659 C C . GLY A 1 347 ? -8.745 -6.331 -13.016 1.00 97.25 347 GLY A C 1
ATOM 2660 O O . GLY A 1 347 ? -9.015 -5.805 -11.936 1.00 97.25 347 GLY A O 1
ATOM 2661 N N . THR A 1 348 ? -8.725 -5.601 -14.134 1.00 97.94 348 THR A N 1
ATOM 2662 C CA . THR A 1 348 ? -8.831 -4.128 -14.087 1.00 97.94 348 THR A CA 1
ATOM 2663 C C . THR A 1 348 ? -10.186 -3.635 -13.601 1.00 97.94 348 THR A C 1
ATOM 2665 O O . THR A 1 348 ? -10.247 -2.715 -12.785 1.00 97.94 348 THR A O 1
ATOM 2668 N N . ILE A 1 349 ? -11.281 -4.242 -14.068 1.00 98.38 349 ILE A N 1
ATOM 2669 C CA . ILE A 1 349 ? -12.633 -3.846 -13.658 1.00 98.38 349 ILE A CA 1
ATOM 2670 C C . ILE A 1 349 ? -12.819 -3.996 -12.139 1.00 98.38 349 ILE A C 1
ATOM 2672 O O . ILE A 1 349 ? -13.145 -2.994 -11.492 1.00 98.38 349 ILE A O 1
ATOM 2676 N N . PRO A 1 350 ? -12.595 -5.177 -11.522 1.00 98.25 350 PRO A N 1
ATOM 2677 C CA . PRO A 1 350 ? -12.748 -5.307 -10.078 1.00 98.25 350 PRO A CA 1
ATOM 2678 C C . PRO A 1 350 ? -11.750 -4.440 -9.303 1.00 98.25 350 PRO A C 1
ATOM 2680 O O . PRO A 1 350 ? -12.125 -3.898 -8.267 1.00 98.25 350 PRO A O 1
ATOM 2683 N N . PHE A 1 351 ? -10.529 -4.224 -9.809 1.00 98.19 351 PHE A N 1
ATOM 2684 C CA . PHE A 1 351 ? -9.551 -3.325 -9.188 1.00 98.19 351 PHE A CA 1
ATOM 2685 C C . PHE A 1 351 ? -10.038 -1.867 -9.124 1.00 98.19 351 PHE A C 1
ATOM 2687 O O . PHE A 1 351 ? -10.032 -1.250 -8.056 1.00 98.19 351 PHE A O 1
ATOM 2694 N N . VAL A 1 352 ? -10.515 -1.311 -10.243 1.00 98.12 352 VAL A N 1
ATOM 2695 C CA . VAL A 1 352 ? -11.021 0.071 -10.295 1.00 98.12 352 VAL A CA 1
ATOM 2696 C C . VAL A 1 352 ? -12.283 0.224 -9.446 1.00 98.12 352 VAL A C 1
ATOM 2698 O O . VAL A 1 352 ? -12.409 1.195 -8.695 1.00 98.12 352 VAL A O 1
ATOM 2701 N N . LEU A 1 353 ? -13.200 -0.746 -9.509 1.00 98.12 353 LEU A N 1
ATOM 2702 C CA . LEU A 1 353 ? -14.410 -0.744 -8.685 1.00 98.12 353 LEU A CA 1
ATOM 2703 C C . LEU A 1 353 ? -14.087 -0.853 -7.191 1.00 98.12 353 LEU A C 1
ATOM 2705 O O . LEU A 1 353 ? -14.735 -0.182 -6.391 1.00 98.12 353 LEU A O 1
ATOM 2709 N N . LEU A 1 354 ? -13.080 -1.645 -6.808 1.00 97.44 354 LEU A N 1
ATOM 2710 C CA . LEU A 1 354 ? -12.630 -1.783 -5.421 1.00 97.44 354 LEU A CA 1
ATOM 2711 C C . LEU A 1 354 ? -12.160 -0.434 -4.866 1.00 97.44 354 LEU A C 1
ATOM 2713 O O . LEU A 1 354 ? -12.603 -0.015 -3.794 1.00 97.44 354 LEU A O 1
ATOM 2717 N N . ILE A 1 355 ? -11.316 0.276 -5.620 1.00 96.50 355 ILE A N 1
ATOM 2718 C CA . ILE A 1 355 ? -10.844 1.618 -5.252 1.00 96.50 355 ILE A CA 1
ATOM 2719 C C . ILE A 1 355 ? -12.024 2.594 -5.178 1.00 96.50 355 ILE A C 1
ATOM 2721 O O . ILE A 1 355 ? -12.156 3.339 -4.203 1.00 96.50 355 ILE A O 1
ATOM 2725 N N . GLY A 1 356 ? -12.907 2.577 -6.179 1.00 97.19 356 GLY A N 1
ATOM 2726 C CA . GLY A 1 356 ? -14.090 3.435 -6.225 1.00 97.19 356 GLY A CA 1
ATOM 2727 C C . GLY A 1 356 ? -15.022 3.228 -5.027 1.00 97.19 356 GLY A C 1
ATOM 2728 O O . GLY A 1 356 ? -15.438 4.203 -4.397 1.00 97.19 356 GLY A O 1
ATOM 2729 N N . ALA A 1 357 ? -15.300 1.973 -4.667 1.00 96.31 357 ALA A N 1
ATOM 2730 C CA . ALA A 1 357 ? -16.128 1.607 -3.521 1.00 96.31 357 ALA A CA 1
ATOM 2731 C C . ALA A 1 357 ? -15.510 2.081 -2.196 1.00 96.31 357 ALA A C 1
ATOM 2733 O O . ALA A 1 357 ? -16.182 2.760 -1.413 1.00 96.31 357 ALA A O 1
ATOM 2734 N N . ALA A 1 358 ? -14.213 1.826 -1.994 1.00 94.12 358 ALA A N 1
ATOM 2735 C CA . ALA A 1 358 ? -13.491 2.272 -0.807 1.00 94.12 358 ALA A CA 1
ATOM 2736 C C . ALA A 1 358 ? -13.521 3.805 -0.654 1.00 94.12 358 ALA A C 1
ATOM 2738 O O . ALA A 1 358 ? -13.820 4.324 0.427 1.00 94.12 358 ALA A O 1
ATOM 2739 N N . LEU A 1 359 ? -13.281 4.553 -1.740 1.00 93.94 359 LEU A N 1
ATOM 2740 C CA . LEU A 1 359 ? -13.345 6.019 -1.735 1.00 93.94 359 LEU A CA 1
ATOM 2741 C C . LEU A 1 359 ? -14.765 6.536 -1.474 1.00 93.94 359 LEU A C 1
ATOM 2743 O O . LEU A 1 359 ? -14.953 7.485 -0.703 1.00 93.94 359 LEU A O 1
ATOM 2747 N N . PHE A 1 360 ? -15.774 5.910 -2.081 1.00 94.94 360 PHE A N 1
ATOM 2748 C CA . PHE A 1 360 ? -17.176 6.259 -1.876 1.00 94.94 360 PHE A CA 1
ATOM 2749 C C . PHE A 1 360 ? -17.591 6.081 -0.409 1.00 94.94 360 PHE A C 1
ATOM 2751 O O . PHE A 1 360 ? -18.153 7.003 0.196 1.00 94.94 360 PHE A O 1
ATOM 2758 N N . HIS A 1 361 ? -17.263 4.940 0.201 1.00 92.62 361 HIS A N 1
ATOM 2759 C CA . HIS A 1 361 ? -17.567 4.680 1.605 1.00 92.62 361 HIS A CA 1
ATOM 2760 C C . HIS A 1 361 ? -16.777 5.576 2.557 1.00 92.62 361 HIS A C 1
ATOM 2762 O O . HIS A 1 361 ? -17.376 6.147 3.475 1.00 92.62 361 HIS A O 1
ATOM 276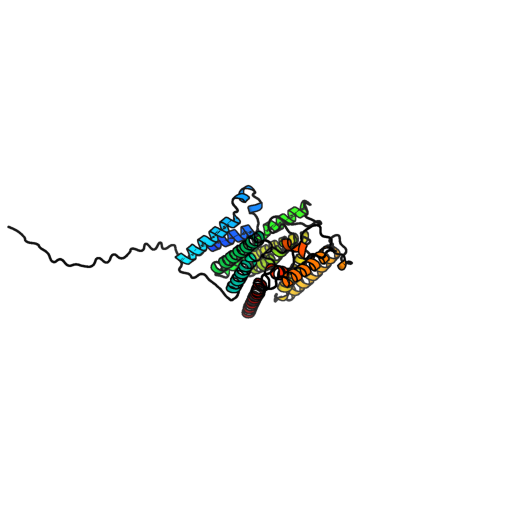8 N N . ALA A 1 362 ? -15.487 5.806 2.301 1.00 89.38 362 ALA A N 1
ATOM 2769 C CA . ALA A 1 362 ? -14.690 6.758 3.071 1.00 89.38 362 ALA A CA 1
ATOM 2770 C C . ALA A 1 362 ? -15.315 8.165 3.042 1.00 89.38 362 ALA A C 1
ATOM 2772 O O . ALA A 1 362 ? -15.471 8.802 4.088 1.00 89.38 362 ALA A O 1
ATOM 2773 N N . ARG A 1 363 ? -15.765 8.635 1.868 1.00 89.62 363 ARG A N 1
ATOM 2774 C CA . ARG A 1 363 ? -16.443 9.933 1.714 1.00 89.62 363 ARG A CA 1
ATOM 2775 C C . ARG A 1 363 ? -17.790 9.979 2.435 1.00 89.62 363 ARG A C 1
ATOM 2777 O O . ARG A 1 363 ? -18.120 10.997 3.048 1.00 89.62 363 ARG A O 1
ATOM 2784 N N . ARG A 1 364 ? -18.575 8.900 2.380 1.00 91.88 364 ARG A N 1
ATOM 2785 C CA . ARG A 1 364 ? -19.872 8.803 3.069 1.00 91.88 364 ARG A CA 1
ATOM 2786 C C . ARG A 1 364 ? -19.706 8.868 4.586 1.00 91.88 364 ARG A C 1
ATOM 2788 O O . ARG A 1 364 ? -20.452 9.595 5.238 1.00 91.88 364 ARG A O 1
ATOM 2795 N N . ILE A 1 365 ? -18.719 8.160 5.137 1.00 88.25 365 ILE A N 1
ATOM 2796 C CA . ILE A 1 365 ? -18.385 8.213 6.568 1.00 88.25 365 ILE A CA 1
ATOM 2797 C C . ILE A 1 365 ? -17.930 9.624 6.940 1.00 88.25 365 ILE A C 1
ATOM 2799 O O . ILE A 1 365 ? -18.482 10.221 7.859 1.00 88.25 365 ILE A O 1
ATOM 2803 N N . ALA A 1 366 ? -17.004 10.189 6.164 1.00 84.25 366 ALA A N 1
ATOM 2804 C CA . ALA A 1 366 ? -16.490 11.536 6.362 1.00 84.25 366 ALA A CA 1
ATOM 2805 C C . ALA A 1 366 ? -17.589 12.612 6.424 1.00 84.25 366 ALA A C 1
ATOM 2807 O O . ALA A 1 366 ? -17.475 13.525 7.234 1.00 84.25 366 ALA A O 1
ATOM 2808 N N . ARG A 1 367 ? -18.637 12.511 5.593 1.00 85.25 367 ARG A N 1
ATOM 2809 C CA . ARG A 1 367 ? -19.787 13.436 5.593 1.00 85.25 367 ARG A CA 1
ATOM 2810 C C . ARG A 1 367 ? -20.721 13.261 6.789 1.00 85.25 367 ARG A C 1
ATOM 2812 O O . ARG A 1 367 ? -21.358 14.222 7.181 1.00 85.25 367 ARG A O 1
ATOM 2819 N N . ARG A 1 368 ? -20.822 12.053 7.348 1.00 86.94 368 ARG A N 1
ATOM 2820 C CA . ARG A 1 368 ? -21.647 11.779 8.539 1.00 86.94 368 ARG A CA 1
ATOM 2821 C C . ARG A 1 368 ? -20.992 12.257 9.834 1.00 86.94 368 ARG A C 1
ATOM 2823 O O . ARG A 1 368 ? -21.678 12.436 10.829 1.00 86.94 368 ARG A O 1
ATOM 2830 N N . THR A 1 369 ? -19.667 12.383 9.830 1.00 73.50 369 THR A N 1
ATOM 2831 C CA . THR A 1 369 ? -18.867 12.796 10.993 1.00 73.50 369 THR A CA 1
ATOM 2832 C C . THR A 1 369 ? -18.407 14.255 10.948 1.00 73.50 369 THR A C 1
ATOM 2834 O O . THR A 1 369 ? -17.791 14.706 11.911 1.00 73.50 369 THR A O 1
ATOM 2837 N N . ALA A 1 370 ? -18.598 14.939 9.815 1.00 59.88 370 ALA A N 1
ATOM 2838 C CA . ALA A 1 370 ? -18.262 16.353 9.633 1.00 59.88 370 ALA A CA 1
ATOM 2839 C C . ALA A 1 370 ? -19.373 17.230 10.202 1.00 59.88 370 ALA A C 1
ATOM 2841 O O . ALA A 1 370 ? -18.998 18.236 10.857 1.00 59.88 370 ALA A O 1
#

Solvent-accessible surface area (backbone atoms only — not comparable to full-atom values): 19733 Å² total; per-residue (Å²): 134,81,89,83,87,86,79,86,85,75,85,72,84,82,80,79,70,81,82,74,81,71,79,76,66,58,72,79,58,56,66,45,56,34,40,49,32,45,46,51,27,45,27,41,66,44,24,45,57,59,73,78,38,72,87,44,56,88,67,40,58,56,58,51,34,45,52,50,20,53,54,42,41,54,52,27,30,62,77,63,70,47,78,85,75,77,60,70,68,46,47,54,24,51,50,48,22,52,50,21,31,54,58,10,18,78,66,20,81,44,43,69,51,5,47,53,40,36,50,52,52,49,52,54,51,52,50,51,50,51,48,65,65,48,51,86,44,76,68,49,49,38,49,49,27,45,33,46,32,61,12,43,47,48,44,22,56,48,14,46,47,26,46,74,69,67,63,46,46,87,92,72,20,14,34,41,66,75,87,25,44,46,26,51,50,34,18,47,55,47,50,61,32,44,63,34,26,50,59,49,22,68,90,48,60,68,71,51,38,52,51,35,49,53,53,41,51,46,39,53,53,27,36,56,51,14,70,23,67,68,24,52,52,52,39,52,52,53,49,48,51,55,20,69,73,42,88,47,65,67,56,29,51,51,40,52,53,50,50,52,51,50,51,51,50,40,75,75,69,62,66,64,100,63,71,82,87,47,58,92,73,33,63,71,52,52,52,51,53,47,34,48,52,25,23,51,52,40,16,73,77,25,49,57,33,14,40,2,29,75,22,55,44,74,48,29,83,82,48,52,63,91,84,62,89,66,98,64,76,57,72,56,93,43,67,68,46,39,39,28,13,11,13,5,51,46,20,32,52,29,49,54,50,29,54,50,48,52,52,52,52,52,51,53,53,51,64,76,75,104

Foldseek 3Di:
DDDDDDDPPDPDDPPPDPPPPLPCPPLVVLLVVLLVLLLVLLLCVLQVVLVVPPVCVVVPVSVVSLVVSLVSLVVSCVSNVHDQDDDDVLLVLLVLLLVLLVVLLVQAPDNVLQVVLSVVSVSVSSSVSSCVSNQPDPVSLLSSLVSLLVSNLNFLVVQVVCLVVQVADPLQFTFDDDCRPQLQSNLQSLLVSLVSLCVSCVPHDPVSNVVSVVSNVSSVVSNLRRLHPVSVVSNLVSLQVVLVPDPDPVSVVVSVVVSVVVVVCCVVPSDSVDDPPCLVPPLVNVLQVQLLQLLVVQCVVPQAAANHRSCSQVCQVVRGDPPRDDPGRDDHPDVLSNQCRHSHCSNNVSVVVSVVRVVVVVVVVVVVVD

Mean predicted aligned error: 8.9 Å